Protein 5DDT (pdb70)

Radius of gyration: 23.93 Å; Cα contacts (8 Å, |Δi|>4): 955; chains: 2; bounding box: 62×62×46 Å

Sequence (464 aa):
MSYDVVIPAAGQGKRMKAGRNKLFIELKGDPVIIHTLRVFDSHRQCDKIILVINEQEREHFQQLLSDYPFQTSIELVAGGDERQHSVYKGLKAVKQEKIVLVHDGARPFIKHEQIDELIAEAEQTGAAILAVPVKDTIKRVQDLQVSETIERSSLWAVQTPQAFRLSLLMKAHAEAERKGFLGTDDASLVEQMEGGSVRVVEGSYTNIKLTTPDDLTSAEAIMESESGNKHVMSYDVVIPAAGQGKRMKAGRNKLFIELKGDPVIIHTLRVFDSHRQCDKIILVINEQEREHFQQLLSDYPFQTSIELVAGGDERQHSVYKGLKAVKQEKIVLVHDGARPFIKHEQIDELIAEAEQTGAAILAVPVKDTIKRVQDLQVSE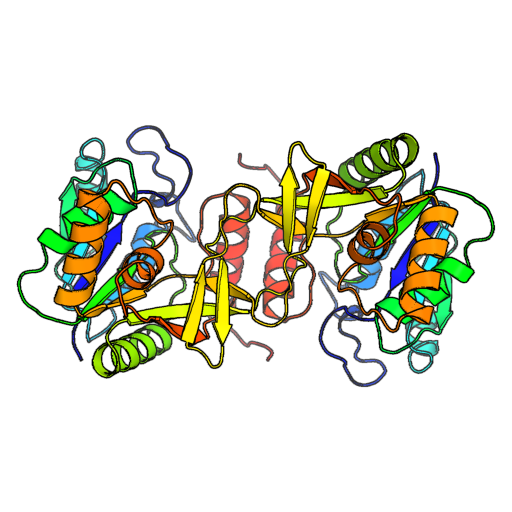TIERSSLWAVQTPQAFRLSLLMKAHAEAERKGFLGTDDASLVEQMEGGSVRVVEGSYTNIKLTTPDDLTSAEAIMESESGNKHV

Structure (mmCIF, N/CA/C/O backbone):
data_5DDT
#
_entry.id   5DDT
#
_cell.length_a   63.339
_cell.length_b   77.951
_cell.length_c   91.473
_cell.angle_alpha   90.00
_cell.angle_beta   90.00
_cell.angle_gamma   90.00
#
_symmetry.space_group_name_H-M   'P 21 21 21'
#
loop_
_entity.id
_entity.type
_entity.pdbx_description
1 polymer '2-C-methyl-D-erythritol 4-phosphate cytidylyltransferase'
2 water water
#
loop_
_atom_site.group_PDB
_atom_site.id
_atom_site.type_symbol
_atom_site.label_atom_id
_atom_site.label_alt_id
_atom_site.label_comp_id
_atom_site.label_asym_id
_atom_site.label_entity_id
_atom_site.label_seq_id
_atom_site.pdbx_PDB_ins_code
_atom_site.Cartn_x
_atom_site.Cartn_y
_atom_site.Cartn_z
_atom_site.occupancy
_atom_site.B_iso_or_equiv
_atom_site.auth_seq_id
_atom_site.auth_comp_id
_atom_site.auth_asym_id
_atom_site.auth_atom_id
_atom_site.pdbx_PDB_model_num
ATOM 1 N N . MET A 1 1 ? -15.974 73.040 34.103 1.00 58.76 1 MET A N 1
ATOM 2 C CA . MET A 1 1 ? -16.602 72.496 35.337 1.00 57.38 1 MET A CA 1
ATOM 3 C C . MET A 1 1 ? -15.698 71.357 35.857 1.00 50.25 1 MET A C 1
ATOM 4 O O . MET A 1 1 ? -14.546 71.650 36.178 1.00 42.51 1 MET A O 1
ATOM 9 N N . SER A 1 2 ? -16.163 70.090 35.877 1.00 41.39 2 SER A N 1
ATOM 10 C CA . SER A 1 2 ? -15.465 68.981 36.579 1.00 37.58 2 SER A CA 1
ATOM 11 C C . SER A 1 2 ? -14.462 68.230 35.677 1.00 32.97 2 SER A C 1
ATOM 12 O O . SER A 1 2 ? -14.552 68.267 34.449 1.00 32.71 2 SER A O 1
ATOM 15 N N . TYR A 1 3 ? -13.485 67.591 36.305 1.00 25.41 3 TYR A N 1
ATOM 16 C CA . TYR A 1 3 ? -12.419 66.987 35.559 1.00 21.80 3 TYR A CA 1
ATOM 17 C C . TYR A 1 3 ? -11.843 65.773 36.231 1.00 18.66 3 TYR A C 1
ATOM 18 O O . TYR A 1 3 ? -12.025 65.596 37.425 1.00 18.85 3 TYR A O 1
ATOM 27 N N . ASP A 1 4 ? -11.140 64.947 35.452 1.00 18.45 4 ASP A N 1
ATOM 28 C CA . ASP A 1 4 ? -10.276 63.936 35.997 1.00 17.39 4 ASP A CA 1
ATOM 29 C C . ASP A 1 4 ? -8.851 64.419 35.791 1.00 16.42 4 ASP A C 1
ATOM 30 O O . ASP A 1 4 ? -8.557 65.143 34.831 1.00 17.40 4 ASP A O 1
ATOM 35 N N . VAL A 1 5 ? -7.965 64.022 36.687 1.00 16.64 5 VAL A N 1
ATOM 36 C CA . VAL A 1 5 ? -6.542 64.350 36.528 1.00 15.51 5 VAL A CA 1
ATOM 37 C C . VAL A 1 5 ? -5.728 63.084 36.423 1.00 15.23 5 VAL A C 1
ATOM 38 O O . VAL A 1 5 ? -5.935 62.136 37.196 1.00 15.58 5 VAL A O 1
ATOM 42 N N . VAL A 1 6 ? -4.823 63.056 35.440 1.00 13.04 6 VAL A N 1
ATOM 43 C CA . VAL A 1 6 ? -3.902 61.981 35.222 1.00 13.28 6 VAL A CA 1
ATOM 44 C C . VAL A 1 6 ? -2.528 62.495 35.716 1.00 15.98 6 VAL A C 1
ATOM 45 O O . VAL A 1 6 ? -2.039 63.532 35.251 1.00 16.43 6 VAL A O 1
ATOM 49 N N . ILE A 1 7 ? -1.923 61.753 36.627 1.00 15.23 7 ILE A N 1
ATOM 50 C CA . ILE A 1 7 ? -0.651 62.150 37.227 1.00 16.45 7 ILE A CA 1
ATOM 51 C C . ILE A 1 7 ? 0.341 61.065 36.942 1.00 16.57 7 ILE A C 1
ATOM 52 O O . ILE A 1 7 ? 0.257 59.974 37.556 1.00 17.18 7 ILE A O 1
ATOM 57 N N . PRO A 1 8 ? 1.275 61.305 36.003 1.00 15.72 8 PRO A N 1
ATOM 58 C CA . PRO A 1 8 ? 2.275 60.328 35.768 1.00 18.30 8 PRO A CA 1
ATOM 59 C C . PRO A 1 8 ? 3.382 60.336 36.880 1.00 21.04 8 PRO A C 1
ATOM 60 O O . PRO A 1 8 ? 3.775 61.440 37.355 1.00 21.11 8 PRO A O 1
ATOM 64 N N . ALA A 1 9 ? 3.705 59.132 37.366 1.00 21.40 9 ALA A N 1
ATOM 65 C CA . ALA A 1 9 ? 4.861 58.957 38.238 1.00 22.76 9 ALA A CA 1
ATOM 66 C C . ALA A 1 9 ? 6.141 59.012 37.364 1.00 24.58 9 ALA A C 1
ATOM 67 O O . ALA A 1 9 ? 7.232 59.372 37.815 1.00 23.59 9 ALA A O 1
ATOM 69 N N . ALA A 1 10 ? 5.985 58.617 36.097 1.00 24.79 10 ALA A N 1
ATOM 70 C CA . ALA A 1 10 ? 7.073 58.619 35.125 1.00 25.33 10 ALA A CA 1
ATOM 71 C C . ALA A 1 10 ? 7.493 60.062 34.750 1.00 25.44 10 ALA A C 1
ATOM 72 O O . ALA A 1 10 ? 6.662 60.995 34.666 1.00 22.96 10 ALA A O 1
ATOM 74 N N . GLY A 1 11 ? 8.790 60.230 34.520 1.00 25.09 11 GLY A N 1
ATOM 75 C CA . GLY A 1 11 ? 9.357 61.490 34.117 1.00 30.00 11 GLY A CA 1
ATOM 76 C C . GLY A 1 11 ? 9.416 62.513 35.244 1.00 31.65 11 GLY A C 1
ATOM 77 O O . GLY A 1 11 ? 9.354 63.719 34.978 1.00 38.71 11 GLY A O 1
ATOM 78 N N . GLN A 1 12 ? 9.467 62.047 36.487 1.00 27.99 12 GLN A N 1
ATOM 79 C CA . GLN A 1 12 ? 9.382 62.945 37.663 1.00 33.20 12 GLN A CA 1
ATOM 80 C C . GLN A 1 12 ? 10.664 62.836 38.526 1.00 38.51 12 GLN A C 1
ATOM 81 O O . GLN A 1 12 ? 10.584 62.709 39.792 1.00 42.76 12 GLN A O 1
ATOM 87 N N . GLY A 1 13 ? 11.806 62.875 37.838 1.00 39.42 13 GLY A N 1
ATOM 88 C CA . GLY A 1 13 ? 13.133 62.662 38.456 1.00 39.61 13 GLY A CA 1
ATOM 89 C C . GLY A 1 13 ? 13.822 61.449 37.869 1.00 38.32 13 GLY A C 1
ATOM 90 O O . GLY A 1 13 ? 13.189 60.627 37.178 1.00 30.54 13 GLY A O 1
ATOM 91 N N . LYS A 1 14 ? 15.126 61.320 38.131 1.00 36.26 14 LYS A N 1
ATOM 92 C CA . LYS A 1 14 ? 15.893 60.144 37.644 1.00 34.28 14 LYS A CA 1
ATOM 93 C C . LYS A 1 14 ? 15.352 58.844 38.257 1.00 33.20 14 LYS A C 1
ATOM 94 O O . LYS A 1 14 ? 14.840 58.867 39.388 1.00 29.94 14 LYS A O 1
ATOM 100 N N . ARG A 1 15 ? 15.494 57.726 37.529 1.00 34.80 15 ARG A N 1
ATOM 101 C CA . ARG A 1 15 ? 15.061 56.392 37.981 1.00 37.55 15 ARG A CA 1
ATOM 102 C C . ARG A 1 15 ? 15.721 56.083 39.304 1.00 35.16 15 ARG A C 1
ATOM 103 O O . ARG A 1 15 ? 16.946 56.175 39.408 1.00 33.47 15 ARG A O 1
ATOM 111 N N . MET A 1 16 ? 14.918 55.718 40.298 1.00 31.48 16 MET A N 1
ATOM 112 C CA . MET A 1 16 ? 15.440 55.217 41.570 1.00 32.14 16 MET A CA 1
ATOM 113 C C . MET A 1 16 ? 15.077 53.754 41.655 1.00 32.86 16 MET A C 1
ATOM 114 O O . MET A 1 16 ? 14.140 53.296 40.982 1.00 28.52 16 MET A O 1
ATOM 119 N N . LYS A 1 17 ? 15.817 53.024 42.495 1.00 30.56 17 LYS A N 1
ATOM 120 C CA . LYS A 1 17 ? 15.464 51.639 42.822 1.00 30.45 17 LYS A CA 1
ATOM 121 C C . LYS A 1 17 ? 14.037 51.585 43.361 1.00 31.17 17 LYS A C 1
ATOM 122 O O . LYS A 1 17 ? 13.571 52.548 44.028 1.00 28.35 17 LYS A O 1
ATOM 128 N N . ALA A 1 18 ? 13.387 50.437 43.115 1.00 31.86 18 ALA A N 1
ATOM 129 C CA . ALA A 1 18 ? 11.994 50.233 43.508 1.00 30.74 18 ALA A CA 1
ATOM 130 C C . ALA A 1 18 ? 11.833 50.610 44.948 1.00 32.08 18 ALA A C 1
ATOM 131 O O . ALA A 1 18 ? 12.590 50.138 45.799 1.00 33.60 18 ALA A O 1
ATOM 133 N N . GLY A 1 19 ? 10.874 51.490 45.232 1.00 27.21 19 GLY A N 1
ATOM 134 C CA . GLY A 1 19 ? 10.534 51.852 46.593 1.00 27.54 19 GLY A CA 1
ATOM 135 C C . GLY A 1 19 ? 11.205 53.131 47.066 1.00 26.37 19 GLY A C 1
ATOM 136 O O . GLY A 1 19 ? 10.861 53.659 48.145 1.00 26.72 19 GLY A O 1
ATOM 137 N N . ARG A 1 20 ? 12.175 53.622 46.285 1.00 26.75 20 ARG A N 1
ATOM 138 C CA . ARG A 1 20 ? 12.914 54.832 46.625 1.00 26.35 20 ARG A CA 1
ATOM 139 C C . ARG A 1 20 ? 12.649 55.960 45.618 1.00 26.11 20 ARG A C 1
ATOM 140 O O . ARG A 1 20 ? 13.408 56.927 45.533 1.00 23.91 20 ARG A O 1
ATOM 148 N N . ASN A 1 21 ? 11.514 55.869 44.902 1.00 24.63 21 ASN A N 1
ATOM 149 C CA . ASN A 1 21 ? 11.071 56.908 43.959 1.00 22.97 21 ASN A CA 1
ATOM 150 C C . ASN A 1 21 ? 11.245 58.296 44.569 1.00 20.53 21 ASN A C 1
ATOM 151 O O . ASN A 1 21 ? 10.915 58.516 45.767 1.00 23.67 21 ASN A O 1
ATOM 156 N N . LYS A 1 22 ? 11.698 59.238 43.737 1.00 26.84 22 LYS A N 1
ATOM 157 C CA . LYS A 1 22 ? 11.823 60.654 44.125 1.00 26.45 22 LYS A CA 1
ATOM 158 C C . LYS A 1 22 ? 10.490 61.251 44.589 1.00 24.23 22 LYS A C 1
ATOM 159 O O . LYS A 1 22 ? 10.437 62.036 45.518 1.00 26.27 22 LYS A O 1
ATOM 165 N N . LEU A 1 23 ? 9.385 60.748 44.068 1.00 22.35 23 LEU A N 1
ATOM 166 C CA . LEU A 1 23 ? 8.079 61.114 44.615 1.00 20.43 23 LEU A CA 1
ATOM 167 C C . LEU A 1 23 ? 7.811 60.764 46.064 1.00 19.34 23 LEU A C 1
ATOM 168 O O . LEU A 1 23 ? 6.924 61.376 46.665 1.00 18.21 23 LEU A O 1
ATOM 173 N N . PHE A 1 24 ? 8.555 59.791 46.644 1.00 21.99 24 PHE A N 1
ATOM 174 C CA . PHE A 1 24 ? 8.368 59.412 48.054 1.00 25.00 24 PHE A CA 1
ATOM 175 C C . PHE A 1 24 ? 9.152 60.240 49.083 1.00 28.21 24 PHE A C 1
ATOM 176 O O . PHE A 1 24 ? 8.906 60.146 50.293 1.00 28.50 24 PHE A O 1
ATOM 184 N N . ILE A 1 25 ? 10.026 61.089 48.601 1.00 29.05 25 ILE A N 1
ATOM 185 C CA . ILE A 1 25 ? 10.806 61.930 49.510 1.00 31.36 25 ILE A CA 1
ATOM 186 C C . ILE A 1 25 ? 9.927 62.867 50.309 1.00 29.88 25 ILE A C 1
ATOM 187 O O . ILE A 1 25 ? 9.025 63.506 49.752 1.00 25.74 25 ILE A O 1
ATOM 192 N N . GLU A 1 26 ? 10.180 62.915 51.630 1.00 28.57 26 GLU A N 1
ATOM 193 C CA . GLU A 1 26 ? 9.390 63.723 52.510 1.00 32.09 26 GLU A CA 1
ATOM 194 C C . GLU A 1 26 ? 9.780 65.178 52.316 1.00 30.63 26 GLU A C 1
ATOM 195 O O . GLU A 1 26 ? 10.945 65.547 52.252 1.00 30.99 26 GLU A O 1
ATOM 201 N N . LEU A 1 27 ? 8.769 65.994 52.226 1.00 28.22 27 LEU A N 1
ATOM 202 C CA . LEU A 1 27 ? 8.930 67.396 52.210 1.00 27.52 27 LEU A CA 1
ATOM 203 C C . LEU A 1 27 ? 8.062 67.828 53.398 1.00 26.40 27 LEU A C 1
ATOM 204 O O . LEU A 1 27 ? 6.842 67.608 53.433 1.00 25.76 27 LEU A O 1
ATOM 209 N N . LYS A 1 28 ? 8.693 68.411 54.423 1.00 25.97 28 LYS A N 1
ATOM 210 C CA . LYS A 1 28 ? 8.015 68.770 55.658 1.00 28.13 28 LYS A CA 1
ATOM 211 C C . LYS A 1 28 ? 7.224 67.586 56.219 1.00 26.37 28 LYS A C 1
ATOM 212 O O . LYS A 1 28 ? 6.088 67.710 56.630 1.00 28.98 28 LYS A O 1
ATOM 218 N N . GLY A 1 29 ? 7.844 66.434 56.173 1.00 26.19 29 GLY A N 1
ATOM 219 C CA . GLY A 1 29 ? 7.293 65.227 56.781 1.00 30.28 29 GLY A CA 1
ATOM 220 C C . GLY A 1 29 ? 6.359 64.353 55.947 1.00 31.14 29 GLY A C 1
ATOM 221 O O . GLY A 1 29 ? 6.032 63.241 56.389 1.00 33.41 29 GLY A O 1
ATOM 222 N N . ASP A 1 30 ? 5.917 64.835 54.770 1.00 28.31 30 ASP A N 1
ATOM 223 C CA . ASP A 1 30 ? 4.991 64.065 53.885 1.00 25.80 30 ASP A CA 1
ATOM 224 C C . ASP A 1 30 ? 5.656 63.911 52.495 1.00 25.75 30 ASP A C 1
ATOM 225 O O . ASP A 1 30 ? 6.314 64.833 52.008 1.00 25.91 30 ASP A O 1
ATOM 230 N N . PRO A 1 31 ? 5.575 62.720 51.876 1.00 23.04 31 PRO A N 1
ATOM 231 C CA . PRO A 1 31 ? 6.067 62.536 50.537 1.00 22.21 31 PRO A CA 1
ATOM 232 C C . PRO A 1 31 ? 5.582 63.619 49.579 1.00 18.60 31 PRO A C 1
ATOM 233 O O . PRO A 1 31 ? 4.434 64.099 49.689 1.00 17.58 31 PRO A O 1
ATOM 237 N N . VAL A 1 32 ? 6.459 63.973 48.665 1.00 17.53 32 VAL A N 1
ATOM 238 C CA . VAL A 1 32 ? 6.140 64.972 47.614 1.00 18.12 32 VAL A CA 1
ATOM 239 C C . VAL A 1 32 ? 4.784 64.643 46.945 1.00 16.27 32 VAL A C 1
ATOM 240 O O . VAL A 1 32 ? 3.971 65.490 46.775 1.00 16.10 32 VAL A O 1
ATOM 244 N N . ILE A 1 33 ? 4.559 63.382 46.579 1.00 17.11 33 ILE A N 1
ATOM 245 C CA . ILE A 1 33 ? 3.359 63.016 45.858 1.00 15.55 33 ILE A CA 1
ATOM 246 C C . ILE A 1 33 ? 2.133 63.227 46.695 1.00 17.48 33 ILE A C 1
ATOM 247 O O . ILE A 1 33 ? 1.092 63.535 46.145 1.00 16.08 33 ILE A O 1
ATOM 252 N N . ILE A 1 34 ? 2.233 63.062 48.032 1.00 16.23 34 ILE A N 1
ATOM 253 C CA . ILE A 1 34 ? 1.094 63.346 48.904 1.00 16.39 34 ILE A CA 1
ATOM 254 C C . ILE A 1 34 ? 0.699 64.830 48.858 1.00 16.17 34 ILE A C 1
ATOM 255 O O . ILE A 1 34 ? -0.466 65.170 48.801 1.00 15.98 34 ILE A O 1
ATOM 260 N N . HIS A 1 35 ? 1.681 65.713 48.833 1.00 16.37 35 HIS A N 1
ATOM 261 C CA . HIS A 1 35 ? 1.423 67.139 48.698 1.00 16.68 35 HIS A CA 1
ATOM 262 C C . HIS A 1 35 ? 0.683 67.429 47.413 1.00 15.27 35 HIS A C 1
ATOM 263 O O . HIS A 1 35 ? -0.307 68.164 47.415 1.00 17.13 35 HIS A O 1
ATOM 270 N N . THR A 1 36 ? 1.130 66.803 46.321 1.00 14.74 36 THR A N 1
ATOM 271 C CA . THR A 1 36 ? 0.513 67.030 45.050 1.00 14.63 36 THR A CA 1
ATOM 272 C C . THR A 1 36 ? -0.943 66.529 45.053 1.00 15.39 36 THR A C 1
ATOM 273 O O . THR A 1 36 ? -1.841 67.236 44.603 1.00 15.74 36 THR A O 1
ATOM 277 N N . LEU A 1 37 ? -1.140 65.294 45.536 1.00 15.60 37 LEU A N 1
ATOM 278 C CA . LEU A 1 37 ? -2.481 64.717 45.611 1.00 15.95 37 LEU A CA 1
ATOM 279 C C . LEU A 1 37 ? -3.461 65.571 46.400 1.00 15.79 37 LEU A C 1
ATOM 280 O O . LEU A 1 37 ? -4.623 65.715 46.010 1.00 19.01 37 LEU A O 1
ATOM 285 N N . ARG A 1 38 ? -2.995 66.135 47.525 1.00 17.49 38 ARG A N 1
ATOM 286 C CA . ARG A 1 38 ? -3.839 66.998 48.356 1.00 20.36 38 ARG A CA 1
ATOM 287 C C . ARG A 1 38 ? -4.456 68.153 47.636 1.00 18.93 38 ARG A C 1
ATOM 288 O O . ARG A 1 38 ? -5.577 68.533 47.921 1.00 20.12 38 ARG A O 1
ATOM 296 N N . VAL A 1 39 ? -3.705 68.737 46.701 1.00 19.11 39 VAL A N 1
ATOM 297 C CA . VAL A 1 39 ? -4.245 69.824 45.903 1.00 17.74 39 VAL A CA 1
ATOM 298 C C . VAL A 1 39 ? -5.495 69.374 45.167 1.00 17.90 39 VAL A C 1
ATOM 299 O O . VAL A 1 39 ? -6.486 70.072 45.167 1.00 17.60 39 VAL A O 1
ATOM 303 N N . PHE A 1 40 ? -5.450 68.213 44.506 1.00 16.87 40 PHE A N 1
ATOM 304 C CA . PHE A 1 40 ? -6.590 67.773 43.713 1.00 17.08 40 PHE A CA 1
ATOM 305 C C . PHE A 1 40 ? -7.686 67.225 44.577 1.00 17.37 40 PHE A C 1
ATOM 306 O O . PHE A 1 40 ? -8.851 67.423 44.279 1.00 17.48 40 PHE A O 1
ATOM 314 N N . ASP A 1 41 ? -7.292 66.550 45.650 1.00 19.25 41 ASP A N 1
ATOM 315 C CA . ASP A 1 41 ? -8.229 65.976 46.587 1.00 20.39 41 ASP A CA 1
ATOM 316 C C . ASP A 1 41 ? -9.106 67.104 47.176 1.00 20.85 41 ASP A C 1
ATOM 317 O O . ASP A 1 41 ? -10.310 66.983 47.248 1.00 22.33 41 ASP A O 1
ATOM 322 N N . SER A 1 42 ? -8.478 68.213 47.510 1.00 21.20 42 SER A N 1
ATOM 323 C CA . SER A 1 42 ? -9.189 69.336 48.112 1.00 22.76 42 SER A CA 1
ATOM 324 C C . SER A 1 42 ? -9.921 70.252 47.120 1.00 22.80 42 SER A C 1
ATOM 325 O O . SER A 1 42 ? -10.713 71.097 47.519 1.00 23.28 42 SER A O 1
ATOM 328 N N . HIS A 1 43 ? -9.688 70.070 45.827 1.00 23.06 43 HIS A N 1
ATOM 329 C CA . HIS A 1 43 ? -10.328 70.890 44.809 1.00 24.32 43 HIS A CA 1
ATOM 330 C C . HIS A 1 43 ? -11.688 70.320 44.485 1.00 24.43 43 HIS A C 1
ATOM 331 O O . HIS A 1 43 ? -11.847 69.140 44.090 1.00 22.48 43 HIS A O 1
ATOM 338 N N . ARG A 1 44 ? -12.690 71.149 44.647 1.00 24.30 44 ARG A N 1
ATOM 339 C CA . ARG A 1 44 ? -14.082 70.716 44.491 1.00 28.51 44 ARG A CA 1
ATOM 340 C C . ARG A 1 44 ? -14.426 70.033 43.167 1.00 27.15 44 ARG A C 1
ATOM 341 O O . ARG A 1 44 ? -15.147 69.048 43.162 1.00 26.66 44 ARG A O 1
ATOM 349 N N . GLN A 1 45 ? -13.877 70.534 42.070 1.00 26.14 45 GLN A N 1
ATOM 350 C CA . GLN A 1 45 ? -14.175 70.066 40.727 1.00 27.88 45 GLN A CA 1
ATOM 351 C C . GLN A 1 45 ? -13.442 68.818 40.280 1.00 24.11 45 GLN A C 1
ATOM 352 O O . GLN A 1 45 ? -13.789 68.285 39.220 1.00 22.58 45 GLN A O 1
ATOM 358 N N . CYS A 1 46 ? -12.448 68.363 41.046 1.00 22.07 46 CYS A N 1
ATOM 359 C CA . CYS A 1 46 ? -11.727 67.134 40.668 1.00 20.76 46 CYS A CA 1
ATOM 360 C C . CYS A 1 46 ? -12.528 65.879 41.018 1.00 21.18 46 CYS A C 1
ATOM 361 O O . CYS A 1 46 ? -12.684 65.572 42.206 1.00 21.46 46 CYS A O 1
ATOM 364 N N . ASP A 1 47 ? -12.985 65.141 39.998 1.00 21.03 47 ASP A N 1
ATOM 365 C CA . ASP A 1 47 ? -13.768 63.941 40.208 1.00 22.32 47 ASP A CA 1
ATOM 366 C C . ASP A 1 47 ? -12.946 62.719 40.585 1.00 22.93 47 ASP A C 1
ATOM 367 O O . ASP A 1 47 ? -13.444 61.840 41.261 1.00 22.55 47 ASP A O 1
ATOM 372 N N . LYS A 1 48 ? -11.739 62.595 40.021 1.00 21.18 48 LYS A N 1
ATOM 373 C CA . LYS A 1 48 ? -10.978 61.370 40.100 1.00 20.72 48 LYS A CA 1
ATOM 374 C C . LYS A 1 48 ? -9.519 61.712 39.817 1.00 18.26 48 LYS A C 1
ATOM 375 O O . LYS A 1 48 ? -9.242 62.569 38.969 1.00 18.09 48 LYS A O 1
ATOM 381 N N . ILE A 1 49 ? -8.658 61.012 40.508 1.00 18.53 49 ILE A N 1
ATOM 382 C CA . ILE A 1 49 ? -7.235 61.054 40.279 1.00 16.84 49 ILE A CA 1
ATOM 383 C C . ILE A 1 49 ? -6.811 59.718 39.757 1.00 17.41 49 ILE A C 1
ATOM 384 O O . ILE A 1 49 ? -7.058 58.702 40.376 1.00 17.75 49 ILE A O 1
ATOM 389 N N . ILE A 1 50 ? -6.132 59.739 38.617 1.00 15.43 50 ILE A N 1
ATOM 390 C CA . ILE A 1 50 ? -5.611 58.563 37.949 1.00 15.46 50 ILE A CA 1
ATOM 391 C C . ILE A 1 50 ? -4.071 58.692 38.089 1.00 15.17 50 ILE A C 1
ATOM 392 O O . ILE A 1 50 ? -3.449 59.527 37.432 1.00 16.16 50 ILE A O 1
ATOM 397 N N . LEU A 1 51 ? -3.515 57.894 38.971 1.00 17.37 51 LEU A N 1
ATOM 398 C CA . LEU A 1 51 ? -2.101 57.902 39.282 1.00 17.48 51 LEU A CA 1
ATOM 399 C C . LEU A 1 51 ? -1.398 56.779 38.523 1.00 17.52 51 LEU A C 1
ATOM 400 O O . LEU A 1 51 ? -1.662 55.572 38.740 1.00 18.22 51 LEU A O 1
ATOM 405 N N . VAL A 1 52 ? -0.501 57.120 37.593 1.00 16.11 52 VAL A N 1
ATOM 406 C CA . VAL A 1 52 ? 0.094 56.124 36.712 1.00 15.74 52 VAL A CA 1
ATOM 407 C C . VAL A 1 52 ? 1.469 55.743 37.263 1.00 18.41 52 VAL A C 1
ATOM 408 O O . VAL A 1 52 ? 2.343 56.576 37.347 1.00 19.29 52 VAL A O 1
ATOM 412 N N . ILE A 1 53 ? 1.612 54.485 37.649 1.00 20.06 53 ILE A N 1
ATOM 413 C CA . ILE A 1 53 ? 2.831 54.025 38.370 1.00 23.24 53 ILE A CA 1
ATOM 414 C C . ILE A 1 53 ? 3.550 52.889 37.678 1.00 25.99 53 ILE A C 1
ATOM 415 O O . ILE A 1 53 ? 3.013 52.232 36.812 1.00 27.91 53 ILE A O 1
ATOM 420 N N . ASN A 1 54 ? 4.821 52.677 38.025 1.00 29.18 54 ASN A N 1
ATOM 421 C CA . ASN A 1 54 ? 5.489 51.468 37.638 1.00 32.31 54 ASN A CA 1
ATOM 422 C C . ASN A 1 54 ? 4.926 50.274 38.438 1.00 29.24 54 ASN A C 1
ATOM 423 O O . ASN A 1 54 ? 4.700 50.352 39.657 1.00 27.58 54 ASN A O 1
ATOM 428 N N . GLU A 1 55 ? 4.723 49.153 37.777 1.00 32.15 55 GLU A N 1
ATOM 429 C CA . GLU A 1 55 ? 4.164 47.968 38.476 1.00 37.34 55 GLU A CA 1
ATOM 430 C C . GLU A 1 55 ? 5.072 47.489 39.616 1.00 32.51 55 GLU A C 1
ATOM 431 O O . GLU A 1 55 ? 4.572 47.019 40.608 1.00 35.90 55 GLU A O 1
ATOM 437 N N . GLN A 1 56 ? 6.387 47.653 39.490 1.00 33.80 56 GLN A N 1
ATOM 438 C CA . GLN A 1 56 ? 7.322 47.291 40.584 1.00 36.63 56 GLN A CA 1
ATOM 439 C C . GLN A 1 56 ? 7.121 48.115 41.852 1.00 34.65 56 GLN A C 1
ATOM 440 O O . GLN A 1 56 ? 7.616 47.725 42.913 1.00 31.90 56 GLN A O 1
ATOM 446 N N . GLU A 1 57 ? 6.427 49.257 41.744 1.00 27.02 57 GLU A N 1
ATOM 447 C CA . GLU A 1 57 ? 6.079 50.045 42.901 1.00 25.41 57 GLU A CA 1
ATOM 448 C C . GLU A 1 57 ? 4.614 50.021 43.283 1.00 26.37 57 GLU A C 1
ATOM 449 O O . GLU A 1 57 ? 4.190 50.801 44.131 1.00 23.18 57 GLU A O 1
ATOM 455 N N . ARG A 1 58 ? 3.830 49.099 42.719 1.00 27.19 58 ARG A N 1
ATOM 456 C CA . ARG A 1 58 ? 2.433 49.020 43.119 1.00 29.20 58 ARG A CA 1
ATOM 457 C C . ARG A 1 58 ? 2.216 48.931 44.628 1.00 27.95 58 ARG A C 1
ATOM 458 O O . ARG A 1 58 ? 1.410 49.664 45.180 1.00 28.43 58 ARG A O 1
ATOM 466 N N . GLU A 1 59 ? 2.972 48.066 45.297 1.00 31.89 59 GLU A N 1
ATOM 467 C CA . GLU A 1 59 ? 2.808 47.824 46.702 1.00 34.25 59 GLU A CA 1
ATOM 468 C C . GLU A 1 59 ? 3.131 49.088 47.517 1.00 28.96 59 GLU A C 1
ATOM 469 O O . GLU A 1 59 ? 2.449 49.426 48.451 1.00 28.97 59 GLU A O 1
ATOM 475 N N . HIS A 1 60 ? 4.179 49.783 47.130 1.00 28.06 60 HIS A N 1
ATOM 476 C CA . HIS A 1 60 ? 4.566 51.021 47.831 1.00 28.48 60 HIS A CA 1
ATOM 477 C C . HIS A 1 60 ? 3.477 52.109 47.688 1.00 23.97 60 HIS A C 1
ATOM 478 O O . HIS A 1 60 ? 3.128 52.764 48.658 1.00 21.23 60 HIS A O 1
ATOM 485 N N . PHE A 1 61 ? 2.935 52.292 46.483 1.00 23.43 61 PHE A N 1
ATOM 486 C CA . PHE A 1 61 ? 1.884 53.281 46.282 1.00 22.94 61 PHE A CA 1
ATOM 487 C C . PHE A 1 61 ? 0.620 52.851 46.981 1.00 23.51 61 PHE A C 1
ATOM 488 O O . PHE A 1 61 ? -0.037 53.661 47.587 1.00 23.98 61 PHE A O 1
ATOM 496 N N . GLN A 1 62 ? 0.275 51.571 46.917 1.00 27.85 62 GLN A N 1
ATOM 497 C CA . GLN A 1 62 ? -0.838 51.077 47.730 1.00 29.26 62 GLN A CA 1
ATOM 498 C C . GLN A 1 62 ? -0.671 51.370 49.192 1.00 26.99 62 GLN A C 1
ATOM 499 O O . GLN A 1 62 ? -1.611 51.838 49.838 1.00 26.01 62 GLN A O 1
ATOM 505 N N . GLN A 1 63 ? 0.522 51.147 49.716 1.00 28.47 63 GLN A N 1
ATOM 506 C CA . GLN A 1 63 ? 0.747 51.354 51.154 1.00 30.61 63 GLN A CA 1
ATOM 507 C C . GLN A 1 63 ? 0.687 52.820 51.466 1.00 27.73 63 GLN A C 1
ATOM 508 O O . GLN A 1 63 ? 0.067 53.225 52.443 1.00 26.55 63 GLN A O 1
ATOM 514 N N . LEU A 1 64 ? 1.308 53.616 50.590 1.00 27.52 64 LEU A N 1
ATOM 515 C CA . LEU A 1 64 ? 1.237 55.059 50.733 1.00 28.57 64 LEU A CA 1
ATOM 516 C C . LEU A 1 64 ? -0.199 55.537 50.776 1.00 26.12 64 LEU A C 1
ATOM 517 O O . LEU A 1 64 ? -0.570 56.320 51.639 1.00 25.36 64 LEU A O 1
ATOM 522 N N . LEU A 1 65 ? -1.037 55.033 49.873 1.00 27.28 65 LEU A N 1
ATOM 523 C CA . LEU A 1 65 ? -2.406 55.484 49.838 1.00 29.45 65 LEU A CA 1
ATOM 524 C C . LEU A 1 65 ? -3.280 54.955 50.994 1.00 30.01 65 LEU A C 1
ATOM 525 O O . LEU A 1 65 ? -4.229 55.631 51.382 1.00 32.91 65 LEU A O 1
ATOM 530 N N . SER A 1 66 ? -2.942 53.811 51.573 1.00 29.33 66 SER A N 1
ATOM 531 C CA . SER A 1 66 ? -3.576 53.377 52.822 1.00 30.37 66 SER A CA 1
ATOM 532 C C . SER A 1 66 ? -3.204 54.268 54.004 1.00 30.68 66 SER A C 1
ATOM 533 O O . SER A 1 66 ? -4.047 54.546 54.825 1.00 29.26 66 SER A O 1
ATOM 536 N N . ASP A 1 67 ? -1.976 54.783 54.027 1.00 30.80 67 ASP A N 1
ATOM 537 C CA . ASP A 1 67 ? -1.504 55.692 55.093 1.00 31.07 67 ASP A CA 1
ATOM 538 C C . ASP A 1 67 ? -2.097 57.105 55.072 1.00 33.66 67 ASP A C 1
ATOM 539 O O . ASP A 1 67 ? -2.164 57.725 56.119 1.00 28.47 67 ASP A O 1
ATOM 544 N N . TYR A 1 68 ? -2.554 57.603 53.911 1.00 34.36 68 TYR A N 1
ATOM 545 C CA . TYR A 1 68 ? -3.189 58.904 53.812 1.00 35.09 68 TYR A CA 1
ATOM 546 C C . TYR A 1 68 ? -4.652 58.788 53.342 1.00 42.06 68 TYR A C 1
ATOM 547 O O . TYR A 1 68 ? -4.903 58.238 52.287 1.00 50.59 68 TYR A O 1
ATOM 556 N N . PRO A 1 69 ? -5.598 59.359 54.102 1.00 44.28 69 PRO A N 1
ATOM 557 C CA . PRO A 1 69 ? -6.997 59.316 53.708 1.00 45.78 69 PRO A CA 1
ATOM 558 C C . PRO A 1 69 ? -7.305 60.324 52.613 1.00 37.65 69 PRO A C 1
ATOM 559 O O . PRO A 1 69 ? -6.849 61.454 52.709 1.00 37.89 69 PRO A O 1
ATOM 563 N N . PHE A 1 70 ? -8.051 59.955 51.566 1.00 31.99 70 PHE A N 1
ATOM 564 C CA . PHE A 1 70 ? -8.494 60.966 50.587 1.00 29.01 70 PHE A CA 1
ATOM 565 C C . PHE A 1 70 ? -10.011 60.919 50.409 1.00 28.05 70 PHE A C 1
ATOM 566 O O . PHE A 1 70 ? -10.614 59.908 50.649 1.00 30.30 70 PHE A O 1
ATOM 574 N N . GLN A 1 71 ? -10.581 62.020 49.974 1.00 25.17 71 GLN A N 1
ATOM 575 C CA . GLN A 1 71 ? -12.031 62.185 49.808 1.00 27.19 71 GLN A CA 1
ATOM 576 C C . GLN A 1 71 ? -12.388 62.229 48.295 1.00 24.96 71 GLN A C 1
ATOM 577 O O . GLN A 1 71 ? -13.494 62.726 47.899 1.00 23.43 71 GLN A O 1
ATOM 583 N N . THR A 1 72 ? -11.445 61.713 47.489 1.00 20.64 72 THR A N 1
ATOM 584 C CA . THR A 1 72 ? -11.502 61.691 46.062 1.00 19.65 72 THR A CA 1
ATOM 585 C C . THR A 1 72 ? -11.059 60.334 45.602 1.00 18.43 72 THR A C 1
ATOM 586 O O . THR A 1 72 ? -10.110 59.800 46.124 1.00 18.60 72 THR A O 1
ATOM 590 N N . SER A 1 73 ? -11.761 59.787 44.634 1.00 18.30 73 SER A N 1
ATOM 591 C CA . SER A 1 73 ? -11.418 58.501 44.053 1.00 20.21 73 SER A CA 1
ATOM 592 C C . SER A 1 73 ? -9.991 58.575 43.452 1.00 19.58 73 SER A C 1
ATOM 593 O O . SER A 1 73 ? -9.677 59.532 42.725 1.00 17.63 73 SER A O 1
ATOM 596 N N . ILE A 1 74 ? -9.172 57.586 43.784 1.00 18.17 74 ILE A N 1
ATOM 597 C CA . ILE A 1 74 ? -7.840 57.457 43.181 1.00 19.08 74 ILE A CA 1
ATOM 598 C C . ILE A 1 74 ? -7.711 56.090 42.546 1.00 20.95 74 ILE A C 1
ATOM 599 O O . ILE A 1 74 ? -7.976 55.093 43.216 1.00 21.44 74 ILE A O 1
ATOM 604 N N . GLU A 1 75 ? -7.313 56.042 41.279 1.00 18.12 75 GLU A N 1
ATOM 605 C CA . GLU A 1 75 ? -7.122 54.774 40.517 1.00 20.67 75 GLU A CA 1
ATOM 606 C C . GLU A 1 75 ? -5.627 54.609 40.190 1.00 20.99 75 GLU A C 1
ATOM 607 O O . GLU A 1 75 ? -5.023 55.504 39.631 1.00 21.78 75 GLU A O 1
ATOM 613 N N . LEU A 1 76 ? -5.024 53.517 40.613 1.00 19.23 76 LEU A N 1
ATOM 614 C CA . LEU A 1 76 ? -3.642 53.193 40.257 1.00 18.87 76 LEU A CA 1
ATOM 615 C C . LEU A 1 76 ? -3.623 52.422 38.940 1.00 20.64 76 LEU A C 1
ATOM 616 O O . LEU A 1 76 ? -4.215 51.371 38.831 1.00 21.74 76 LEU A O 1
ATOM 621 N N . VAL A 1 77 ? -2.915 52.940 37.964 1.00 18.36 77 VAL A N 1
ATOM 622 C CA . VAL A 1 77 ? -2.784 52.363 36.648 1.00 19.51 77 VAL A CA 1
ATOM 623 C C . VAL A 1 77 ? -1.300 52.084 36.416 1.00 22.03 77 VAL A C 1
ATOM 624 O O . VAL A 1 77 ? -0.465 52.978 36.634 1.00 18.78 77 VAL A O 1
ATOM 628 N N . ALA A 1 78 ? -0.965 50.842 36.054 1.00 21.04 78 ALA A N 1
ATOM 629 C CA . ALA A 1 78 ? 0.431 50.508 35.764 1.00 26.68 78 ALA A CA 1
ATOM 630 C C . ALA A 1 78 ? 0.770 51.142 34.410 1.00 29.64 78 ALA A C 1
ATOM 631 O O . ALA A 1 78 ? 0.051 50.967 33.465 1.00 31.54 78 ALA A O 1
ATOM 633 N N . GLY A 1 79 ? 1.823 51.933 34.339 1.00 26.33 79 GLY A N 1
ATOM 634 C CA . GLY A 1 79 ? 2.232 52.537 33.072 1.00 32.29 79 GLY A CA 1
ATOM 635 C C . GLY A 1 79 ? 3.636 52.096 32.766 1.00 35.22 79 GLY A C 1
ATOM 636 O O . GLY A 1 79 ? 4.236 51.354 33.562 1.00 33.92 79 GLY A O 1
ATOM 637 N N . GLY A 1 80 ? 4.170 52.615 31.670 1.00 36.39 80 GLY A N 1
ATOM 638 C CA . GLY A 1 80 ? 5.551 52.314 31.263 1.00 37.83 80 GLY A CA 1
ATOM 639 C C . GLY A 1 80 ? 6.540 53.241 31.911 1.00 40.22 80 GLY A C 1
ATOM 640 O O . GLY A 1 80 ? 6.223 54.027 32.814 1.00 46.60 80 GLY A O 1
ATOM 641 N N . ASP A 1 81 ? 7.762 53.169 31.437 1.00 42.31 81 ASP A N 1
ATOM 642 C CA . ASP A 1 81 ? 8.823 54.002 31.978 1.00 44.78 81 ASP A CA 1
ATOM 643 C C . ASP A 1 81 ? 8.791 55.394 31.353 1.00 39.75 81 ASP A C 1
ATOM 644 O O . ASP A 1 81 ? 9.254 56.355 31.979 1.00 39.71 81 ASP A O 1
ATOM 649 N N . GLU A 1 82 ? 8.250 55.508 30.135 1.00 34.04 82 GLU A N 1
ATOM 650 C CA . GLU A 1 82 ? 8.194 56.796 29.455 1.00 32.51 82 GLU A CA 1
ATOM 651 C C . GLU A 1 82 ? 6.975 57.566 29.856 1.00 27.90 82 GLU A C 1
ATOM 652 O O . GLU A 1 82 ? 5.884 57.020 29.900 1.00 24.58 82 GLU A O 1
ATOM 658 N N . ARG A 1 83 ? 7.175 58.850 30.152 1.00 21.92 83 ARG A N 1
ATOM 659 C CA . ARG A 1 83 ? 6.106 59.702 30.528 1.00 21.97 83 ARG A CA 1
ATOM 660 C C . ARG A 1 83 ? 4.974 59.651 29.503 1.00 19.34 83 ARG A C 1
ATOM 661 O O . ARG A 1 83 ? 3.842 59.518 29.891 1.00 19.23 83 ARG A O 1
ATOM 669 N N . GLN A 1 84 ? 5.286 59.815 28.218 1.00 16.32 84 GLN A N 1
ATOM 670 C CA . GLN A 1 84 ? 4.227 60.011 27.201 1.00 15.81 84 GLN A CA 1
ATOM 671 C C . GLN A 1 84 ? 3.293 58.774 27.128 1.00 15.27 84 GLN A C 1
ATOM 672 O O . GLN A 1 84 ? 2.078 58.881 27.196 1.00 13.81 84 GLN A O 1
ATOM 678 N N . HIS A 1 85 ? 3.903 57.621 27.014 1.00 16.14 85 HIS A N 1
ATOM 679 C CA . HIS A 1 85 ? 3.127 56.367 26.937 1.00 17.26 85 HIS A CA 1
ATOM 680 C C . HIS A 1 85 ? 2.343 56.122 28.273 1.00 15.55 85 HIS A C 1
ATOM 681 O O . HIS A 1 85 ? 1.181 55.723 28.275 1.00 16.39 85 HIS A O 1
ATOM 688 N N . SER A 1 86 ? 2.986 56.423 29.413 1.00 16.20 86 SER A N 1
ATOM 689 C CA . SER A 1 86 ? 2.306 56.348 30.722 1.00 15.85 86 SER A CA 1
ATOM 690 C C . SER A 1 86 ? 1.073 57.219 30.788 1.00 14.06 86 SER A C 1
ATOM 691 O O . SER A 1 86 ? 0.038 56.811 31.282 1.00 13.63 86 SER A O 1
ATOM 694 N N . VAL A 1 87 ? 1.220 58.493 30.369 1.00 13.06 87 VAL A N 1
ATOM 695 C CA . VAL A 1 87 ? 0.083 59.393 30.346 1.00 13.40 87 VAL A CA 1
ATOM 696 C C . VAL A 1 87 ? -1.030 58.847 29.444 1.00 13.43 87 VAL A C 1
ATOM 697 O O . VAL A 1 87 ? -2.213 58.854 29.833 1.00 12.84 87 VAL A O 1
ATOM 701 N N . TYR A 1 88 ? -0.672 58.327 28.273 1.00 12.49 88 TYR A N 1
ATOM 702 C CA . TYR A 1 88 ? -1.698 57.767 27.389 1.00 14.61 88 TYR A CA 1
ATOM 703 C C . TYR A 1 88 ? -2.474 56.593 28.076 1.00 14.83 88 TYR A C 1
ATOM 704 O O . TYR A 1 88 ? -3.710 56.552 28.015 1.00 14.56 88 TYR A O 1
ATOM 713 N N . LYS A 1 89 ? -1.753 55.738 28.802 1.00 15.92 89 LYS A N 1
ATOM 714 C CA . LYS A 1 89 ? -2.361 54.630 29.540 1.00 17.54 89 LYS A CA 1
ATOM 715 C C . LYS A 1 89 ? -3.349 55.155 30.599 1.00 16.68 89 LYS A C 1
ATOM 716 O O . LYS A 1 89 ? -4.468 54.641 30.763 1.00 15.52 89 LYS A O 1
ATOM 722 N N . GLY A 1 90 ? -2.983 56.222 31.290 1.00 14.58 90 GLY A N 1
ATOM 723 C CA . GLY A 1 90 ? -3.915 56.868 32.194 1.00 15.34 90 GLY A CA 1
ATOM 724 C C . GLY A 1 90 ? -5.127 57.501 31.549 1.00 15.16 90 GLY A C 1
ATOM 725 O O . GLY A 1 90 ? -6.262 57.385 32.066 1.00 16.13 90 GLY A O 1
ATOM 726 N N . LEU A 1 91 ? -4.907 58.142 30.417 1.00 14.09 91 LEU A N 1
ATOM 727 C CA . LEU A 1 91 ? -6.025 58.729 29.684 1.00 14.60 91 LEU A CA 1
ATOM 728 C C . LEU A 1 91 ? -7.024 57.664 29.271 1.00 15.50 91 LEU A C 1
ATOM 729 O O . LEU A 1 91 ? -8.240 57.918 29.300 1.00 16.42 91 LEU A O 1
ATOM 734 N N . LYS A 1 92 ? -6.525 56.475 28.939 1.00 16.07 92 LYS A N 1
ATOM 735 C CA . LYS A 1 92 ? -7.428 55.344 28.536 1.00 18.99 92 LYS A CA 1
ATOM 736 C C . LYS A 1 92 ? -8.353 54.882 29.661 1.00 20.41 92 LYS A C 1
ATOM 737 O O . LYS A 1 92 ? -9.424 54.258 29.392 1.00 20.04 92 LYS A O 1
ATOM 743 N N . ALA A 1 93 ? -7.994 55.231 30.896 1.00 18.44 93 ALA A N 1
ATOM 744 C CA . ALA A 1 93 ? -8.820 55.014 32.085 1.00 18.27 93 ALA A CA 1
ATOM 745 C C . ALA A 1 93 ? -9.967 56.018 32.313 1.00 19.05 93 ALA A C 1
ATOM 746 O O . ALA A 1 93 ? -10.796 55.799 33.175 1.00 20.90 93 ALA A O 1
ATOM 748 N N . VAL A 1 94 ? -10.024 57.126 31.581 1.00 17.56 94 VAL A N 1
ATOM 749 C CA . VAL A 1 94 ? -11.026 58.138 31.796 1.00 17.93 94 VAL A CA 1
ATOM 750 C C . VAL A 1 94 ? -12.307 57.636 31.114 1.00 21.12 94 VAL A C 1
ATOM 751 O O . VAL A 1 94 ? -12.293 57.221 29.958 1.00 22.09 94 VAL A O 1
ATOM 755 N N . LYS A 1 95 ? -13.384 57.682 31.865 1.00 23.82 95 LYS A N 1
ATOM 756 C CA . LYS A 1 95 ? -14.566 56.875 31.543 1.00 28.41 95 LYS A CA 1
ATOM 757 C C . LYS A 1 95 ? -15.505 57.538 30.552 1.00 29.63 95 LYS A C 1
ATOM 758 O O . LYS A 1 95 ? -16.262 56.832 29.848 1.00 26.01 95 LYS A O 1
ATOM 764 N N . GLN A 1 96 ? -15.478 58.867 30.496 1.00 25.34 96 GLN A N 1
ATOM 765 C CA . GLN A 1 96 ? -16.309 59.623 29.547 1.00 27.49 96 GLN A CA 1
ATOM 766 C C . GLN A 1 96 ? -15.680 60.931 29.140 1.00 25.67 96 GLN A C 1
ATOM 767 O O . GLN A 1 96 ? -14.765 61.431 29.810 1.00 22.10 96 GLN A O 1
ATOM 773 N N . GLU A 1 97 ? -16.248 61.506 28.082 1.00 25.20 97 GLU A N 1
ATOM 774 C CA . GLU A 1 97 ? -15.775 62.747 27.517 1.00 21.42 97 GLU A CA 1
ATOM 775 C C . GLU A 1 97 ? -15.949 63.807 28.561 1.00 24.64 97 GLU A C 1
ATOM 776 O O . GLU A 1 97 ? -17.032 63.973 29.146 1.00 23.68 97 GLU A O 1
ATOM 782 N N . LYS A 1 98 ? -14.865 64.533 28.822 1.00 22.21 98 LYS A N 1
ATOM 783 C CA . LYS A 1 98 ? -14.834 65.574 29.824 1.00 20.74 98 LYS A CA 1
ATOM 784 C C . LYS A 1 98 ? -13.497 66.281 29.708 1.00 20.50 98 LYS A C 1
ATOM 785 O O . LYS A 1 98 ? -12.648 65.887 28.911 1.00 19.22 98 LYS A O 1
ATOM 791 N N . ILE A 1 99 ? -13.320 67.319 30.515 1.00 20.18 99 ILE A N 1
ATOM 792 C CA . ILE A 1 99 ? -12.010 67.973 30.634 1.00 19.98 99 ILE A CA 1
ATOM 793 C C . ILE A 1 99 ? -11.116 67.049 31.448 1.00 18.39 99 ILE A C 1
ATOM 794 O O . ILE A 1 99 ? -11.512 66.540 32.494 1.00 17.70 99 ILE A O 1
ATOM 799 N N . VAL A 1 100 ? -9.905 66.831 30.946 1.00 16.99 100 VAL A N 1
ATOM 800 C CA . VAL A 1 100 ? -8.888 66.084 31.659 1.00 15.91 100 VAL A CA 1
ATOM 801 C C . VAL A 1 100 ? -7.659 66.950 31.834 1.00 15.17 100 VAL A C 1
ATOM 802 O O . VAL A 1 100 ? -7.278 67.685 30.929 1.00 15.64 100 VAL A O 1
ATOM 806 N N . LEU A 1 101 ? -7.028 66.849 32.986 1.00 16.33 101 LEU A N 1
ATOM 807 C CA . LEU A 1 101 ? -5.758 67.488 33.238 1.00 15.45 101 LEU A CA 1
ATOM 808 C C . LEU A 1 101 ? -4.690 66.439 33.311 1.00 16.69 101 LEU A C 1
ATOM 809 O O . LEU A 1 101 ? -4.923 65.359 33.843 1.00 17.32 101 LEU A O 1
ATOM 814 N N . VAL A 1 102 ? -3.486 66.791 32.860 1.00 14.22 102 VAL A N 1
ATOM 815 C CA . VAL A 1 102 ? -2.336 65.963 33.057 1.00 14.66 102 VAL A CA 1
ATOM 816 C C . VAL A 1 102 ? -1.345 66.776 33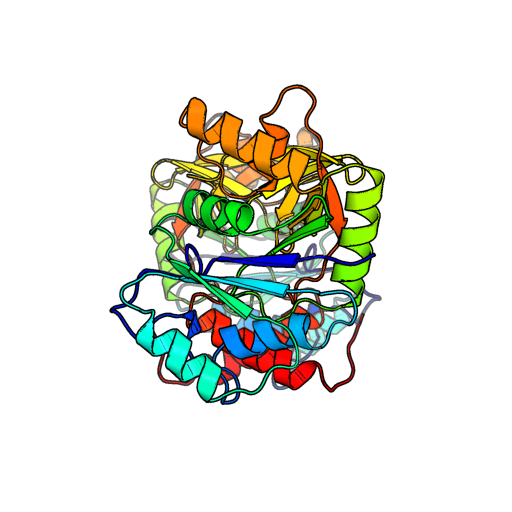.853 1.00 15.21 102 VAL A C 1
ATOM 817 O O . VAL A 1 102 ? -1.056 67.930 33.484 1.00 14.80 102 VAL A O 1
ATOM 821 N N . HIS A 1 103 ? -0.910 66.226 34.997 1.00 13.70 103 HIS A N 1
ATOM 822 C CA . HIS A 1 103 ? -0.075 66.987 35.964 1.00 13.94 103 HIS A CA 1
ATOM 823 C C . HIS A 1 103 ? 1.064 66.180 36.504 1.00 15.04 103 HIS A C 1
ATOM 824 O O . HIS A 1 103 ? 0.868 65.057 36.909 1.00 14.23 103 HIS A O 1
ATOM 831 N N . ASP A 1 104 ? 2.270 66.754 36.448 1.00 14.05 104 ASP A N 1
ATOM 832 C CA . ASP A 1 104 ? 3.466 66.147 37.033 1.00 16.11 104 ASP A CA 1
ATOM 833 C C . ASP A 1 104 ? 3.277 65.836 38.495 1.00 14.87 104 ASP A C 1
ATOM 834 O O . ASP A 1 104 ? 2.978 66.708 39.285 1.00 15.90 104 ASP A O 1
ATOM 839 N N . GLY A 1 105 ? 3.552 64.616 38.902 1.00 15.17 105 GLY A N 1
ATOM 840 C CA . GLY A 1 105 ? 3.446 64.321 40.334 1.00 14.97 105 GLY A CA 1
ATOM 841 C C . GLY A 1 105 ? 4.412 65.095 41.208 1.00 14.95 105 GLY A C 1
ATOM 842 O O . GLY A 1 105 ? 4.172 65.241 42.390 1.00 14.75 105 GLY A O 1
ATOM 843 N N . ALA A 1 106 ? 5.552 65.555 40.653 1.00 14.51 106 ALA A N 1
ATOM 844 C CA . ALA A 1 106 ? 6.558 66.310 41.386 1.00 14.88 106 ALA A CA 1
ATOM 845 C C . ALA A 1 106 ? 6.370 67.827 41.339 1.00 14.91 106 ALA A C 1
ATOM 846 O O . ALA A 1 106 ? 7.304 68.574 41.706 1.00 16.60 106 ALA A O 1
ATOM 848 N N . ARG A 1 107 ? 5.143 68.276 41.021 1.00 13.36 107 ARG A N 1
ATOM 849 C CA . ARG A 1 107 ? 4.770 69.678 41.083 1.00 14.45 107 ARG A CA 1
ATOM 850 C C . ARG A 1 107 ? 3.676 69.878 42.140 1.00 15.70 107 ARG A C 1
ATOM 851 O O . ARG A 1 107 ? 2.515 69.982 41.814 1.00 14.71 107 ARG A O 1
ATOM 859 N N . PRO A 1 108 ? 4.093 70.017 43.414 1.00 16.66 108 PRO A N 1
ATOM 860 C CA . PRO A 1 108 ? 3.092 70.126 44.479 1.00 17.93 108 PRO A CA 1
ATOM 861 C C . PRO A 1 108 ? 2.482 71.503 44.691 1.00 18.65 108 PRO A C 1
ATOM 862 O O . PRO A 1 108 ? 1.554 71.615 45.493 1.00 22.76 108 PRO A O 1
ATOM 866 N N . PHE A 1 109 ? 3.057 72.528 44.081 1.00 17.92 109 PHE A N 1
ATOM 867 C CA . PHE A 1 109 ? 2.741 73.925 44.396 1.00 19.63 109 PHE A CA 1
ATOM 868 C C . PHE A 1 109 ? 1.666 74.568 43.573 1.00 22.07 109 PHE A C 1
ATOM 869 O O . PHE A 1 109 ? 1.287 75.695 43.824 1.00 31.51 109 PHE A O 1
ATOM 877 N N . ILE A 1 110 ? 1.082 73.845 42.660 1.00 24.17 110 ILE A N 1
ATOM 878 C CA . ILE A 1 110 ? -0.111 74.314 41.933 1.00 23.79 110 ILE A CA 1
ATOM 879 C C . ILE A 1 110 ? -1.262 74.780 42.843 1.00 24.66 110 ILE A C 1
ATOM 880 O O . ILE A 1 110 ? -1.562 74.150 43.868 1.00 24.01 110 ILE A O 1
ATOM 885 N N . LYS A 1 111 ? -1.898 75.878 42.457 1.00 23.75 111 LYS A N 1
ATOM 886 C CA . LYS A 1 111 ? -3.016 76.436 43.220 1.00 26.43 111 LYS A CA 1
ATOM 887 C C . LYS A 1 111 ? -4.322 76.288 42.492 1.00 22.97 111 LYS A C 1
ATOM 888 O O . LYS A 1 111 ? -4.376 76.318 41.251 1.00 21.24 111 LYS A O 1
ATOM 894 N N . HIS A 1 112 ? -5.393 76.163 43.267 1.00 22.88 112 HIS A N 1
ATOM 895 C CA . HIS A 1 112 ? -6.734 75.960 42.747 1.00 23.35 112 HIS A CA 1
ATOM 896 C C . HIS A 1 112 ? -7.171 77.029 41.733 1.00 22.88 112 HIS A C 1
ATOM 897 O O . HIS A 1 112 ? -7.766 76.724 40.696 1.00 23.02 112 HIS A O 1
ATOM 904 N N . GLU A 1 113 ? -6.775 78.266 41.993 1.00 24.27 113 GLU A N 1
ATOM 905 C CA . GLU A 1 113 ? -7.125 79.375 41.084 1.00 29.50 113 GLU A CA 1
ATOM 906 C C . GLU A 1 113 ? -6.616 79.146 39.676 1.00 25.13 113 GLU A C 1
ATOM 907 O O . GLU A 1 113 ? -7.371 79.356 38.706 1.00 23.35 113 GLU A O 1
ATOM 913 N N . GLN A 1 114 ? -5.367 78.660 39.587 1.00 24.21 114 GLN A N 1
ATOM 914 C CA . GLN A 1 114 ? -4.712 78.355 38.320 1.00 24.02 114 GLN A CA 1
ATOM 915 C C . GLN A 1 114 ? -5.345 77.159 37.621 1.00 20.56 114 GLN A C 1
ATOM 916 O O . GLN A 1 114 ? -5.552 77.214 36.414 1.00 19.11 114 GLN A O 1
ATOM 922 N N . ILE A 1 115 ? -5.678 76.100 38.374 1.00 20.46 115 ILE A N 1
ATOM 923 C CA . ILE A 1 115 ? -6.445 74.989 37.841 1.00 20.37 115 ILE A CA 1
ATOM 924 C C . ILE A 1 115 ? -7.766 75.506 37.251 1.00 19.48 115 ILE A C 1
ATOM 925 O O . ILE A 1 115 ? -8.121 75.170 36.127 1.00 19.35 115 ILE A O 1
ATOM 930 N N . ASP A 1 116 ? -8.484 76.360 37.987 1.00 22.62 116 ASP A N 1
ATOM 931 C CA . ASP A 1 116 ? -9.753 76.888 37.469 1.00 23.67 116 ASP A CA 1
ATOM 932 C C . ASP A 1 116 ? -9.588 77.645 36.163 1.00 24.88 116 ASP A C 1
ATOM 933 O O . ASP A 1 116 ? -10.380 77.444 35.243 1.00 23.39 116 ASP A O 1
ATOM 938 N N . GLU A 1 117 ? -8.552 78.471 36.059 1.00 26.15 117 GLU A N 1
ATOM 939 C CA . GLU A 1 117 ? -8.305 79.235 34.789 1.00 27.63 117 GLU A CA 1
ATOM 940 C C . GLU A 1 117 ? -8.003 78.293 33.645 1.00 27.16 117 GLU A C 1
ATOM 941 O O . GLU A 1 117 ? -8.503 78.469 32.505 1.00 25.58 117 GLU A O 1
ATOM 947 N N . LEU A 1 118 ? -7.164 77.282 33.916 1.00 23.04 118 LEU A N 1
ATOM 948 C CA . LEU A 1 118 ? -6.897 76.279 32.911 1.00 23.32 118 LEU A CA 1
ATOM 949 C C . LEU A 1 118 ? -8.113 75.603 32.398 1.00 23.87 118 LEU A C 1
ATOM 950 O O . LEU A 1 118 ? -8.256 75.481 31.198 1.00 23.57 118 LEU A O 1
ATOM 955 N N . ILE A 1 119 ? -8.967 75.124 33.296 1.00 22.79 119 ILE A N 1
ATOM 956 C CA . ILE A 1 119 ? -10.158 74.407 32.863 1.00 25.96 119 ILE A CA 1
ATOM 957 C C . ILE A 1 119 ? -11.015 75.311 31.953 1.00 25.66 119 ILE A C 1
ATOM 958 O O . ILE A 1 119 ? -11.520 74.857 30.918 1.00 24.94 119 ILE A O 1
ATOM 963 N N . ALA A 1 120 ? -11.166 76.576 32.347 1.00 25.94 120 ALA A N 1
ATOM 964 C CA . ALA A 1 120 ? -12.045 77.493 31.608 1.00 30.58 120 ALA A CA 1
ATOM 965 C C . ALA A 1 120 ? -11.538 77.686 30.175 1.00 32.65 120 ALA A C 1
ATOM 966 O O . ALA A 1 120 ? -12.312 77.592 29.209 1.00 34.76 120 ALA A O 1
ATOM 968 N N . GLU A 1 121 ? -10.239 77.864 30.033 1.00 28.98 121 GLU A N 1
ATOM 969 C CA . GLU A 1 121 ? -9.626 77.933 28.715 1.00 29.46 121 GLU A CA 1
ATOM 970 C C . GLU A 1 121 ? -9.748 76.651 27.897 1.00 30.98 121 GLU A C 1
ATOM 971 O O . GLU A 1 121 ? -10.046 76.695 26.690 1.00 34.22 121 GLU A O 1
ATOM 977 N N . ALA A 1 122 ? -9.556 75.496 28.517 1.00 25.97 122 ALA A N 1
ATOM 978 C CA . ALA A 1 122 ? -9.693 74.252 27.773 1.00 28.18 122 ALA A CA 1
ATOM 979 C C . ALA A 1 122 ? -11.124 73.980 27.290 1.00 27.75 122 ALA A C 1
ATOM 980 O O . ALA A 1 122 ? -11.294 73.451 26.204 1.00 27.07 122 ALA A O 1
ATOM 982 N N . GLU A 1 123 ? -12.121 74.276 28.122 1.00 33.78 123 GLU A N 1
ATOM 983 C CA . GLU A 1 123 ? -13.564 74.165 27.744 1.00 38.91 123 GLU A CA 1
ATOM 984 C C . GLU A 1 123 ? -13.826 75.027 26.528 1.00 36.03 123 GLU A C 1
ATOM 985 O O . GLU A 1 123 ? -14.469 74.588 25.602 1.00 35.46 123 GLU A O 1
ATOM 991 N N . GLN A 1 124 ? -13.304 76.248 26.584 1.00 35.42 124 GLN A N 1
ATOM 992 C CA . GLN A 1 124 ? -13.388 77.219 25.501 1.00 37.95 124 GLN A CA 1
ATOM 993 C C . GLN A 1 124 ? -12.811 76.758 24.194 1.00 35.36 124 GLN A C 1
ATOM 994 O O . GLN A 1 124 ? -13.539 76.707 23.197 1.00 34.69 124 GLN A O 1
ATOM 1000 N N . THR A 1 125 ? -11.517 76.448 24.186 1.00 28.82 125 THR A N 1
ATOM 1001 C CA . THR A 1 125 ? -10.755 76.263 22.934 1.00 29.12 125 THR A CA 1
ATOM 1002 C C . THR A 1 125 ? -10.101 74.898 22.712 1.00 29.11 125 THR A C 1
ATOM 1003 O O . THR A 1 125 ? -9.549 74.665 21.652 1.00 27.97 125 THR A O 1
ATOM 1007 N N . GLY A 1 126 ? -10.160 73.991 23.705 1.00 26.03 126 GLY A N 1
ATOM 1008 C CA . GLY A 1 126 ? -9.696 72.602 23.580 1.00 24.06 126 GLY A CA 1
ATOM 1009 C C . GLY A 1 126 ? -8.453 72.192 24.387 1.00 23.42 126 GLY A C 1
ATOM 1010 O O . GLY A 1 126 ? -8.313 71.024 24.752 1.00 21.65 126 GLY A O 1
ATOM 1011 N N . ALA A 1 127 ? -7.535 73.132 24.601 1.00 21.19 127 ALA A N 1
ATOM 1012 C CA . ALA A 1 127 ? -6.206 72.813 25.110 1.00 19.30 127 ALA A CA 1
ATOM 1013 C C . ALA A 1 127 ? -5.589 74.014 25.764 1.00 21.78 127 ALA A C 1
ATOM 1014 O O . ALA A 1 127 ? -5.487 75.056 25.112 1.00 22.96 127 ALA A O 1
ATOM 1016 N N . ALA A 1 128 ? -5.129 73.883 27.022 1.00 17.69 128 ALA A N 1
ATOM 1017 C CA . ALA A 1 128 ? -4.504 75.003 27.717 1.00 18.89 128 ALA A CA 1
ATOM 1018 C C . ALA A 1 128 ? -3.407 74.528 28.628 1.00 19.54 128 ALA A C 1
ATOM 1019 O O . ALA A 1 128 ? -3.508 73.445 29.201 1.00 18.34 128 ALA A O 1
ATOM 1021 N N . ILE A 1 129 ? -2.324 75.286 28.718 1.00 17.46 129 ILE A N 1
ATOM 1022 C CA . ILE A 1 129 ? -1.233 74.937 29.585 1.00 17.61 129 ILE A CA 1
ATOM 1023 C C . ILE A 1 129 ? -0.835 76.077 30.474 1.00 18.39 129 ILE A C 1
ATOM 1024 O O . ILE A 1 129 ? -1.040 77.258 30.119 1.00 18.84 129 ILE A O 1
ATOM 1029 N N . LEU A 1 130 ? -0.264 75.733 31.637 1.00 18.91 130 LEU A N 1
ATOM 1030 C CA . LEU A 1 130 ? 0.387 76.736 32.497 1.00 19.60 130 LEU A CA 1
ATOM 1031 C C . LEU A 1 130 ? 1.802 76.968 32.065 1.00 18.77 130 LEU A C 1
ATOM 1032 O O . LEU A 1 130 ? 2.511 76.005 31.813 1.00 17.06 130 LEU A O 1
ATOM 1037 N N . ALA A 1 131 ? 2.248 78.240 32.033 1.00 16.97 131 ALA A N 1
ATOM 1038 C CA . ALA A 1 131 ? 3.611 78.564 31.634 1.00 15.36 131 ALA A CA 1
ATOM 1039 C C . ALA A 1 131 ? 3.992 79.924 32.196 1.00 15.26 131 ALA A C 1
ATOM 1040 O O . ALA A 1 131 ? 3.128 80.663 32.671 1.00 15.79 131 ALA A O 1
ATOM 1042 N N . VAL A 1 132 ? 5.273 80.179 32.229 1.00 15.67 132 VAL A N 1
ATOM 1043 C CA . VAL A 1 132 ? 5.788 81.479 32.702 1.00 16.94 132 VAL A CA 1
ATOM 1044 C C . VAL A 1 132 ? 6.827 81.984 31.714 1.00 17.97 132 VAL A C 1
ATOM 1045 O O . VAL A 1 132 ? 7.469 81.198 31.056 1.00 17.45 132 VAL A O 1
ATOM 1049 N N . PRO A 1 133 ? 7.013 83.314 31.639 1.00 17.45 133 PRO A N 1
ATOM 1050 C CA . PRO A 1 133 ? 8.048 83.802 30.723 1.00 17.32 133 PRO A CA 1
ATOM 1051 C C . PRO A 1 133 ? 9.431 83.370 31.066 1.00 17.69 133 PRO A C 1
ATOM 1052 O O . PRO A 1 133 ? 9.801 83.297 32.267 1.00 17.31 133 PRO A O 1
ATOM 1056 N N . VAL A 1 134 ? 10.222 83.107 30.036 1.00 17.03 134 VAL A N 1
ATOM 1057 C CA . VAL A 1 134 ? 11.608 82.775 30.200 1.00 18.89 134 VAL A CA 1
ATOM 1058 C C . VAL A 1 134 ? 12.344 84.062 30.589 1.00 23.65 134 VAL A C 1
ATOM 1059 O O . VAL A 1 134 ? 12.115 85.099 29.961 1.00 22.60 134 VAL A O 1
ATOM 1063 N N . LYS A 1 135 ? 13.207 83.993 31.603 1.00 23.09 135 LYS A N 1
ATOM 1064 C CA . LYS A 1 135 ? 14.010 85.183 32.013 1.00 25.69 135 LYS A CA 1
ATOM 1065 C C . LYS A 1 135 ? 15.475 85.088 31.618 1.00 25.37 135 LYS A C 1
ATOM 1066 O O . LYS A 1 135 ? 16.077 86.111 31.340 1.00 30.13 135 LYS A O 1
ATOM 1072 N N . ASP A 1 136 ? 16.034 83.884 31.559 1.00 21.35 136 ASP A N 1
ATOM 1073 C CA . ASP A 1 136 ? 17.397 83.722 31.168 1.00 21.40 136 ASP A CA 1
ATOM 1074 C C . ASP A 1 136 ? 17.561 83.711 29.662 1.00 20.13 136 ASP A C 1
ATOM 1075 O O . ASP A 1 136 ? 16.653 83.335 28.902 1.00 20.71 136 ASP A O 1
ATOM 1080 N N . THR A 1 137 ? 18.782 84.025 29.225 1.00 19.10 137 THR A N 1
ATOM 1081 C CA . THR A 1 137 ? 19.197 83.796 27.886 1.00 18.21 137 THR A CA 1
ATOM 1082 C C . THR A 1 137 ? 19.221 82.290 27.635 1.00 19.62 137 THR A C 1
ATOM 1083 O O . THR A 1 137 ? 19.650 81.542 28.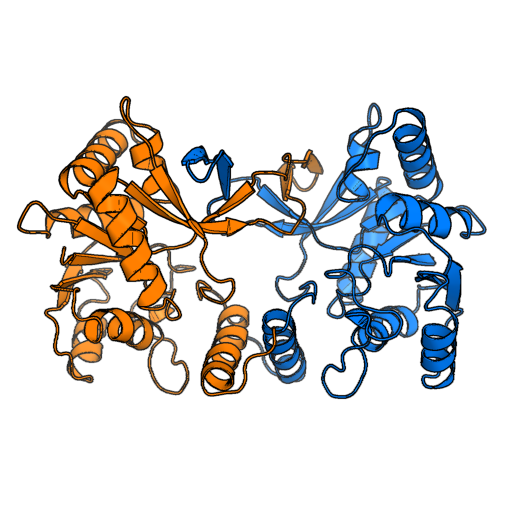479 1.00 18.20 137 THR A O 1
ATOM 1087 N N . ILE A 1 138 ? 18.655 81.880 26.496 1.00 20.22 138 ILE A N 1
ATOM 1088 C CA . ILE A 1 138 ? 18.629 80.475 26.089 1.00 19.82 138 ILE A CA 1
ATOM 1089 C C . ILE A 1 138 ? 19.459 80.313 24.823 1.00 19.77 138 ILE A C 1
ATOM 1090 O O . ILE A 1 138 ? 19.259 81.029 23.842 1.00 20.73 138 ILE A O 1
ATOM 1095 N N . LYS A 1 139 ? 20.379 79.376 24.841 1.00 21.03 139 LYS A N 1
ATOM 1096 C CA . LYS A 1 139 ? 21.217 79.048 23.679 1.00 21.99 139 LYS A CA 1
ATOM 1097 C C . LYS A 1 139 ? 21.129 77.562 23.307 1.00 22.91 139 LYS A C 1
ATOM 1098 O O . LYS A 1 139 ? 20.937 76.719 24.175 1.00 20.25 139 LYS A O 1
ATOM 1104 N N . ARG A 1 140 ? 21.277 77.247 22.018 1.00 24.93 140 ARG A N 1
ATOM 1105 C CA . ARG A 1 140 ? 21.510 75.877 21.580 1.00 26.29 140 ARG A CA 1
ATOM 1106 C C . ARG A 1 140 ? 22.994 75.665 21.549 1.00 25.29 140 ARG A C 1
ATOM 1107 O O . ARG A 1 140 ? 23.723 76.543 21.085 1.00 26.65 140 ARG A O 1
ATOM 1115 N N . VAL A 1 141 ? 23.447 74.507 22.017 1.00 24.19 141 VAL A N 1
ATOM 1116 C CA . VAL A 1 141 ? 24.870 74.195 22.197 1.00 25.59 141 VAL A CA 1
ATOM 1117 C C . VAL A 1 141 ? 25.221 72.796 21.621 1.00 29.71 141 VAL A C 1
ATOM 1118 O O . VAL A 1 141 ? 24.460 71.849 21.814 1.00 34.33 141 VAL A O 1
ATOM 1122 N N . GLN A 1 142 ? 26.345 72.659 20.922 1.00 30.63 142 GLN A N 1
ATOM 1123 C CA . GLN A 1 142 ? 26.784 71.341 20.427 1.00 34.40 142 GLN A CA 1
ATOM 1124 C C . GLN A 1 142 ? 28.192 71.134 20.878 1.00 32.63 142 GLN A C 1
ATOM 1125 O O . GLN A 1 142 ? 29.041 71.955 20.569 1.00 31.04 142 GLN A O 1
ATOM 1131 N N . ASP A 1 143 ? 28.440 70.051 21.610 1.00 31.14 143 ASP A N 1
ATOM 1132 C CA . ASP A 1 143 ? 29.764 69.752 22.147 1.00 36.41 143 ASP A CA 1
ATOM 1133 C C . ASP A 1 143 ? 30.312 70.951 22.884 1.00 33.17 143 ASP A C 1
ATOM 1134 O O . ASP A 1 143 ? 31.456 71.319 22.698 1.00 33.92 143 ASP A O 1
ATOM 1139 N N . LEU A 1 144 ? 29.466 71.539 23.734 1.00 33.04 144 LEU A N 1
ATOM 1140 C CA . LEU A 1 144 ? 29.843 72.672 24.584 1.00 29.44 144 LEU A CA 1
ATOM 1141 C C . LEU A 1 144 ? 30.327 73.896 23.806 1.00 29.14 144 LEU A C 1
ATOM 1142 O O . LEU A 1 144 ? 31.089 74.726 24.331 1.00 29.99 144 LEU A O 1
ATOM 1147 N N . GLN A 1 145 ? 29.853 74.034 22.574 1.00 27.91 145 GLN A N 1
ATOM 1148 C CA . GLN A 1 145 ? 30.099 75.213 21.779 1.00 32.47 145 GLN A CA 1
ATOM 1149 C C . GLN A 1 145 ? 28.787 75.826 21.406 1.00 26.52 145 GLN A C 1
ATOM 1150 O O . GLN A 1 145 ? 27.888 75.124 20.923 1.00 26.44 145 GLN A O 1
ATOM 1156 N N . VAL A 1 146 ? 28.641 77.136 21.556 1.00 25.86 146 VAL A N 1
ATOM 1157 C CA . VAL A 1 146 ? 27.331 77.738 21.247 1.00 23.76 146 VAL A CA 1
ATOM 1158 C C . VAL A 1 146 ? 27.076 77.682 19.737 1.00 25.28 146 VAL A C 1
ATOM 1159 O O . VAL A 1 146 ? 27.930 78.072 18.995 1.00 24.88 146 VAL A O 1
ATOM 1163 N N . SER A 1 147 ? 25.905 77.200 19.318 1.00 28.83 147 SER A N 1
ATOM 1164 C CA . SER A 1 147 ? 25.468 77.271 17.918 1.00 31.02 147 SER A CA 1
ATOM 1165 C C . SER A 1 147 ? 24.669 78.519 17.690 1.00 32.16 147 SER A C 1
ATOM 1166 O O . SER A 1 147 ? 24.878 79.199 16.713 1.00 34.90 147 SER A O 1
ATOM 1169 N N . GLU A 1 148 ? 23.688 78.786 18.550 1.00 27.72 148 GLU A N 1
ATOM 1170 C CA . GLU A 1 148 ? 22.789 79.908 18.348 1.00 29.07 148 GLU A CA 1
ATOM 1171 C C . GLU A 1 148 ? 22.192 80.344 19.696 1.00 28.19 148 GLU A C 1
ATOM 1172 O O . GLU A 1 148 ? 22.058 79.527 20.628 1.00 27.44 148 GLU A O 1
ATOM 1178 N N . THR A 1 149 ? 21.810 81.608 19.771 1.00 26.30 149 THR A N 1
ATOM 1179 C CA . THR A 1 149 ? 20.980 82.131 20.823 1.00 24.12 149 THR A CA 1
ATOM 1180 C C . THR A 1 149 ? 19.552 82.079 20.295 1.00 27.48 149 THR A C 1
ATOM 1181 O O . THR A 1 149 ? 19.290 82.467 19.145 1.00 27.12 149 THR A O 1
ATOM 1185 N N . ILE A 1 150 ? 18.638 81.578 21.124 1.00 26.29 150 ILE A N 1
ATOM 1186 C CA . ILE A 1 150 ? 17.217 81.520 20.756 1.00 29.10 150 ILE A CA 1
ATOM 1187 C C . ILE A 1 150 ? 16.597 82.839 21.094 1.00 27.52 150 ILE A C 1
ATOM 1188 O O . ILE A 1 150 ? 16.618 83.277 22.243 1.00 31.24 150 ILE A O 1
ATOM 1193 N N . GLU A 1 151 ? 15.986 83.474 20.108 1.00 30.76 151 GLU A N 1
ATOM 1194 C CA . GLU A 1 151 ? 15.363 84.760 20.320 1.00 35.12 151 GLU A CA 1
ATOM 1195 C C . GLU A 1 151 ? 14.382 84.690 21.518 1.00 37.22 151 GLU A C 1
ATOM 1196 O O . GLU A 1 151 ? 13.521 83.823 21.567 1.00 30.09 151 GLU A O 1
ATOM 1202 N N . ARG A 1 152 ? 14.540 85.583 22.496 1.00 37.03 152 ARG A N 1
ATOM 1203 C CA . ARG A 1 152 ? 13.950 85.425 23.837 1.00 41.19 152 ARG A CA 1
ATOM 1204 C C . ARG A 1 152 ? 12.528 85.976 24.037 1.00 38.53 152 ARG A C 1
ATOM 1205 O O . ARG A 1 152 ? 11.851 85.551 24.984 1.00 38.21 152 ARG A O 1
ATOM 1213 N N . SER A 1 153 ? 12.076 86.875 23.156 1.00 37.87 153 SER A N 1
ATOM 1214 C CA . SER A 1 153 ? 10.970 87.816 23.457 1.00 38.50 153 SER A CA 1
ATOM 1215 C C . SER A 1 153 ? 9.645 87.109 23.753 1.00 35.28 153 SER A C 1
ATOM 1216 O O . SER A 1 153 ? 8.829 87.562 24.564 1.00 37.99 153 SER A O 1
ATOM 1219 N N . SER A 1 154 ? 9.452 86.013 23.057 1.00 31.65 154 SER A N 1
ATOM 1220 C CA . SER A 1 154 ? 8.198 85.291 23.086 1.00 32.26 154 SER A CA 1
ATOM 1221 C C . SER A 1 154 ? 8.356 83.898 23.705 1.00 26.83 154 SER A C 1
ATOM 1222 O O . SER A 1 154 ? 7.465 83.074 23.498 1.00 22.74 154 SER A O 1
ATOM 1225 N N . LEU A 1 155 ? 9.464 83.634 24.426 1.00 22.21 155 LEU A N 1
ATOM 1226 C CA . LEU A 1 155 ? 9.719 82.306 25.005 1.00 22.84 155 LEU A CA 1
ATOM 1227 C C . LEU A 1 155 ? 9.068 82.150 26.370 1.00 20.55 155 LEU A C 1
ATOM 1228 O O . LEU A 1 155 ? 9.150 83.030 27.238 1.00 18.24 155 LEU A O 1
ATOM 1233 N N . TRP A 1 156 ? 8.430 80.984 26.542 1.00 18.06 156 TRP A N 1
ATOM 1234 C CA . TRP A 1 156 ? 7.809 80.620 27.803 1.00 17.87 156 TRP A CA 1
ATOM 1235 C C . TRP A 1 156 ? 8.284 79.234 28.254 1.00 17.16 156 TRP A C 1
ATOM 1236 O O . TRP A 1 156 ? 8.485 78.311 27.419 1.00 16.87 156 TRP A O 1
ATOM 1247 N N . ALA A 1 157 ? 8.553 79.127 29.551 1.00 15.87 157 ALA A N 1
ATOM 1248 C CA . ALA A 1 157 ? 8.879 77.851 30.210 1.00 17.04 157 ALA A CA 1
ATOM 1249 C C . ALA A 1 157 ? 7.555 77.248 30.685 1.00 16.35 157 ALA A C 1
ATOM 1250 O O . ALA A 1 157 ? 6.804 77.835 31.473 1.00 15.21 157 ALA A O 1
ATOM 1252 N N . VAL A 1 158 ? 7.303 76.024 30.224 1.00 16.23 158 VAL A N 1
ATOM 1253 C CA . VAL A 1 158 ? 6.032 75.384 30.363 1.00 15.83 158 VAL A CA 1
ATOM 1254 C C . VAL A 1 158 ? 6.012 74.541 31.643 1.00 15.56 158 VAL A C 1
ATOM 1255 O O . VAL A 1 158 ? 7.003 73.963 32.025 1.00 15.99 158 VAL A O 1
ATOM 1259 N N . GLN A 1 159 ? 4.886 74.555 32.325 1.00 17.26 159 GLN A N 1
ATOM 1260 C CA . GLN A 1 159 ? 4.685 73.758 33.562 1.00 17.35 159 GLN A CA 1
ATOM 1261 C C . GLN A 1 159 ? 3.518 72.782 33.299 1.00 17.00 159 GLN A C 1
ATOM 1262 O O . GLN A 1 159 ? 3.157 72.561 32.158 1.00 16.48 159 GLN A O 1
ATOM 1268 N N . THR A 1 160 ? 2.938 72.238 34.378 1.00 15.98 160 THR A N 1
ATOM 1269 C CA . THR A 1 160 ? 1.710 71.500 34.354 1.00 16.30 160 THR A CA 1
ATOM 1270 C C . THR A 1 160 ? 0.910 72.064 35.533 1.00 15.57 160 THR A C 1
ATOM 1271 O O . THR A 1 160 ? 1.484 72.670 36.402 1.00 15.91 160 THR A O 1
ATOM 1275 N N . PRO A 1 161 ? -0.418 71.894 35.591 1.00 16.06 161 PRO A N 1
ATOM 1276 C CA . PRO A 1 161 ? -1.203 71.039 34.668 1.00 15.80 161 PRO A CA 1
ATOM 1277 C C . PRO A 1 161 ? -1.321 71.506 33.241 1.00 14.91 161 PRO A C 1
ATOM 1278 O O . PRO A 1 161 ? -1.161 72.716 32.932 1.00 15.96 161 PRO A O 1
ATOM 1282 N N . GLN A 1 162 ? -1.664 70.567 32.377 1.00 14.83 162 GLN A N 1
ATOM 1283 C CA . GLN A 1 162 ? -2.079 70.838 31.029 1.00 15.18 162 GLN A CA 1
ATOM 1284 C C . GLN A 1 162 ? -3.484 70.248 30.884 1.00 14.54 162 GLN A C 1
ATOM 1285 O O . GLN A 1 162 ? -3.731 69.068 31.209 1.00 14.91 162 GLN A O 1
ATOM 1291 N N . ALA A 1 163 ? -4.394 71.072 30.401 1.00 14.69 163 ALA A N 1
ATOM 1292 C CA . ALA A 1 163 ? -5.829 70.733 30.407 1.00 14.58 163 ALA A CA 1
ATOM 1293 C C . ALA A 1 163 ? -6.345 70.621 29.023 1.00 14.70 163 ALA A C 1
ATOM 1294 O O . ALA A 1 163 ? -6.047 71.432 28.175 1.00 16.28 163 ALA A O 1
ATOM 1296 N N . PHE A 1 164 ? -7.171 69.613 28.792 1.00 14.82 164 PHE A N 1
ATOM 1297 C CA . PHE A 1 164 ? -7.680 69.321 27.452 1.00 16.53 164 PHE A CA 1
ATOM 1298 C C . PHE A 1 164 ? -9.078 68.735 27.471 1.00 17.22 164 PHE A C 1
ATOM 1299 O O . PHE A 1 164 ? -9.481 68.093 28.452 1.00 17.57 164 PHE A O 1
ATOM 1307 N N . ARG A 1 165 ? -9.796 68.891 26.363 1.00 18.75 165 ARG A N 1
ATOM 1308 C CA . ARG A 1 165 ? -10.916 68.011 26.117 1.00 19.83 165 ARG A CA 1
ATOM 1309 C C . ARG A 1 165 ? -10.338 66.614 25.927 1.00 19.30 165 ARG A C 1
ATOM 1310 O O . ARG A 1 165 ? -9.410 66.428 25.151 1.00 18.58 165 ARG A O 1
ATOM 1318 N N . LEU A 1 166 ? -10.872 65.632 26.627 1.00 19.98 166 LEU A N 1
ATOM 1319 C CA . LEU A 1 166 ? -10.358 64.273 26.505 1.00 18.96 166 LEU A CA 1
ATOM 1320 C C . LEU A 1 166 ? -10.197 63.799 25.079 1.00 19.27 166 LEU A C 1
ATOM 1321 O O . LEU A 1 166 ? -9.149 63.280 24.692 1.00 18.20 166 LEU A O 1
ATOM 1326 N N . SER A 1 167 ? -11.270 63.947 24.296 1.00 19.66 167 SER A N 1
ATOM 1327 C CA . SER A 1 167 ? -11.249 63.474 22.918 1.00 20.27 167 SER A CA 1
ATOM 1328 C C . SER A 1 167 ? -10.074 64.054 22.110 1.00 17.98 167 SER A C 1
ATOM 1329 O O . SER A 1 167 ? -9.458 63.363 21.323 1.00 18.19 167 SER A O 1
ATOM 1332 N N . LEU A 1 168 ? -9.810 65.338 22.291 1.00 17.78 168 LEU A N 1
ATOM 1333 C CA . LEU A 1 168 ? -8.725 65.992 21.556 1.00 18.50 168 LEU A CA 1
ATOM 1334 C C . LEU A 1 168 ? -7.345 65.435 21.923 1.00 17.24 168 LEU A C 1
ATOM 1335 O O . LEU A 1 168 ? -6.530 65.158 21.062 1.00 16.78 168 LEU A O 1
ATOM 1340 N N . LEU A 1 169 ? -7.108 65.294 23.229 1.00 17.24 169 LEU A N 1
ATOM 1341 C CA . LEU A 1 169 ? -5.843 64.758 23.745 1.00 17.19 169 LEU A CA 1
ATOM 1342 C C . LEU A 1 169 ? -5.661 63.294 23.388 1.00 16.98 169 LEU A C 1
ATOM 1343 O O . LEU A 1 169 ? -4.575 62.886 23.033 1.00 14.34 169 LEU A O 1
ATOM 1348 N N . MET A 1 170 ? -6.741 62.513 23.439 1.00 17.12 170 MET A N 1
ATOM 1349 C CA . MET A 1 170 ? -6.682 61.114 22.999 1.00 18.47 170 MET A CA 1
ATOM 1350 C C . MET A 1 170 ? -6.304 60.977 21.518 1.00 16.56 170 MET A C 1
ATOM 1351 O O . MET A 1 170 ? -5.426 60.155 21.159 1.00 15.32 170 MET A O 1
ATOM 1356 N N . LYS A 1 171 ? -6.944 61.777 20.685 1.00 18.23 171 LYS A N 1
ATOM 1357 C CA . LYS A 1 171 ? -6.617 61.832 19.220 1.00 19.03 171 LYS A CA 1
ATOM 1358 C C . LYS A 1 171 ? -5.151 62.180 19.019 1.00 17.47 171 LYS A C 1
ATOM 1359 O O . LYS A 1 171 ? -4.434 61.584 18.198 1.00 16.70 171 LYS A O 1
ATOM 1365 N N . ALA A 1 172 ? -4.684 63.154 19.796 1.00 16.86 172 ALA A N 1
ATOM 1366 C CA . ALA A 1 172 ? -3.298 63.604 19.678 1.00 15.60 172 ALA A CA 1
ATOM 1367 C C . ALA A 1 172 ? -2.331 62.542 20.098 1.00 15.07 172 ALA A C 1
ATOM 1368 O O . ALA A 1 172 ? -1.316 62.300 19.427 1.00 15.68 172 ALA A O 1
ATOM 1370 N N . HIS A 1 173 ? -2.602 61.894 21.212 1.00 15.83 173 HIS A N 1
ATOM 1371 C CA . HIS A 1 173 ? -1.761 60.764 21.614 1.00 15.64 173 HIS A CA 1
ATOM 1372 C C . HIS A 1 173 ? -1.805 59.577 20.647 1.00 16.16 173 HIS A C 1
ATOM 1373 O O . HIS A 1 173 ? -0.796 58.927 20.393 1.00 16.31 173 HIS A O 1
ATOM 1380 N N . ALA A 1 174 ? -2.978 59.327 20.092 1.00 16.05 174 ALA A N 1
ATOM 1381 C CA . ALA A 1 174 ? -3.100 58.213 19.148 1.00 17.69 174 ALA A CA 1
ATOM 1382 C C . ALA A 1 174 ? -2.298 58.528 17.860 1.00 16.33 174 ALA A C 1
ATOM 1383 O O . ALA A 1 174 ? -1.597 57.669 17.346 1.00 17.68 174 ALA A O 1
ATOM 1385 N N . GLU A 1 175 ? -2.462 59.740 17.351 1.00 17.43 175 GLU A N 1
ATOM 1386 C CA . GLU A 1 175 ? -1.715 60.149 16.142 1.00 18.31 175 GLU A CA 1
ATOM 1387 C C . GLU A 1 175 ? -0.253 60.087 16.384 1.00 19.79 175 GLU A C 1
ATOM 1388 O O . GLU A 1 175 ? 0.493 59.582 15.518 1.00 19.68 175 GLU A O 1
ATOM 1394 N N . ALA A 1 176 ? 0.200 60.552 17.559 1.00 17.99 176 ALA A N 1
ATOM 1395 C CA . ALA A 1 176 ? 1.648 60.541 17.832 1.00 18.81 176 ALA A CA 1
ATOM 1396 C C . ALA A 1 176 ? 2.167 59.136 17.916 1.00 19.23 176 ALA A C 1
ATOM 1397 O O . ALA A 1 176 ? 3.254 58.813 17.367 1.00 19.14 176 ALA A O 1
ATOM 1399 N N . GLU A 1 177 ? 1.437 58.264 18.626 1.00 18.70 177 GLU A N 1
ATOM 1400 C CA . GLU A 1 177 ? 1.938 56.916 18.784 1.00 18.67 177 GLU A CA 1
ATOM 1401 C C . GLU A 1 177 ? 2.004 56.200 17.410 1.00 20.40 177 GLU A C 1
ATOM 1402 O O . GLU A 1 177 ? 2.955 55.520 17.160 1.00 21.68 177 GLU A O 1
ATOM 1408 N N . ARG A 1 178 ? 0.992 56.396 16.577 1.00 23.65 178 ARG A N 1
ATOM 1409 C CA . ARG A 1 178 ? 0.856 55.767 15.238 1.00 25.73 178 ARG A CA 1
ATOM 1410 C C . ARG A 1 178 ? 2.080 56.085 14.365 1.00 26.01 178 ARG A C 1
ATOM 1411 O O . ARG A 1 178 ? 2.523 55.252 13.603 1.00 26.37 178 ARG A O 1
ATOM 1419 N N . LYS A 1 179 ? 2.641 57.281 14.475 1.00 23.27 179 LYS A N 1
ATOM 1420 C CA . LYS A 1 179 ? 3.775 57.647 13.628 1.00 24.29 179 LYS A CA 1
ATOM 1421 C C . LYS A 1 179 ? 5.116 57.656 14.383 1.00 25.62 179 LYS A C 1
ATOM 1422 O O . LYS A 1 179 ? 6.130 58.051 13.831 1.00 25.49 179 LYS A O 1
ATOM 1428 N N . GLY A 1 180 ? 5.140 57.202 15.627 1.00 25.67 180 GLY A N 1
ATOM 1429 C CA . GLY A 1 180 ? 6.369 57.215 16.433 1.00 24.76 180 GLY A CA 1
ATOM 1430 C C . GLY A 1 180 ? 6.807 58.604 16.905 1.00 23.91 180 GLY A C 1
ATOM 1431 O O . GLY A 1 180 ? 7.962 58.824 17.186 1.00 25.83 180 GLY A O 1
ATOM 1432 N N . PHE A 1 181 ? 5.882 59.541 17.034 1.00 22.49 181 PHE A N 1
ATOM 1433 C CA . PHE A 1 181 ? 6.267 60.904 17.445 1.00 22.46 181 PHE A CA 1
ATOM 1434 C C . PHE A 1 181 ? 6.346 60.955 18.959 1.00 23.23 181 PHE A C 1
ATOM 1435 O O . PHE A 1 181 ? 5.422 60.524 19.630 1.00 21.12 181 PHE A O 1
ATOM 1443 N N . LEU A 1 182 ? 7.462 61.468 19.452 1.00 22.42 182 LEU A N 1
ATOM 1444 C CA . LEU A 1 182 ? 7.713 61.666 20.867 1.00 24.89 182 LEU A CA 1
ATOM 1445 C C . LEU A 1 182 ? 7.782 63.150 21.163 1.00 24.54 182 LEU A C 1
ATOM 1446 O O . LEU A 1 182 ? 8.608 63.858 20.592 1.00 23.67 182 LEU A O 1
ATOM 1451 N N . GLY A 1 183 ? 6.904 63.633 22.037 1.00 20.96 183 GLY A N 1
ATOM 1452 C CA . GLY A 1 183 ? 6.912 65.017 22.476 1.00 23.03 183 GLY A CA 1
ATOM 1453 C C . GLY A 1 183 ? 7.257 65.119 23.948 1.00 23.51 183 GLY A C 1
ATOM 1454 O O . GLY A 1 183 ? 7.070 64.154 24.693 1.00 25.20 183 GLY A O 1
ATOM 1455 N N . THR A 1 184 ? 7.729 66.276 24.404 1.00 21.24 184 THR A N 1
ATOM 1456 C CA . THR A 1 184 ? 8.134 66.375 25.811 1.00 21.95 184 THR A CA 1
ATOM 1457 C C . THR A 1 184 ? 7.008 66.748 26.740 1.00 20.58 184 THR A C 1
ATOM 1458 O O . THR A 1 184 ? 7.161 66.651 27.948 1.00 24.12 184 THR A O 1
ATOM 1462 N N . ASP A 1 185 ? 5.900 67.218 26.183 1.00 18.90 185 ASP A N 1
ATOM 1463 C CA . ASP A 1 185 ? 4.738 67.490 26.954 1.00 16.83 185 ASP A CA 1
ATOM 1464 C C . ASP A 1 185 ? 3.516 67.077 26.151 1.00 16.53 185 ASP A C 1
ATOM 1465 O O . ASP A 1 185 ? 3.602 66.762 24.961 1.00 17.46 185 ASP A O 1
ATOM 1470 N N . ASP A 1 186 ? 2.372 67.152 26.797 1.00 15.40 186 ASP A N 1
ATOM 1471 C CA . ASP A 1 186 ? 1.111 66.819 26.112 1.00 16.45 186 ASP A CA 1
ATOM 1472 C C . ASP A 1 186 ? 0.742 67.833 25.053 1.00 15.23 186 ASP A C 1
ATOM 1473 O O . ASP A 1 186 ? 0.359 67.482 23.932 1.00 15.73 186 ASP A O 1
ATOM 1478 N N . ALA A 1 187 ? 0.941 69.106 25.362 1.00 16.01 187 ALA A N 1
ATOM 1479 C CA . ALA A 1 187 ? 0.622 70.162 24.410 1.00 15.89 187 ALA A CA 1
ATOM 1480 C C . ALA A 1 187 ? 1.344 69.927 23.036 1.00 15.38 187 ALA A C 1
ATOM 1481 O O . ALA A 1 187 ? 0.732 70.100 21.973 1.00 16.23 187 ALA A O 1
ATOM 1483 N N . SER A 1 188 ? 2.610 69.508 23.085 1.00 16.23 188 SER A N 1
ATOM 1484 C CA . SER A 1 188 ? 3.368 69.225 21.877 1.00 16.76 188 SER A CA 1
ATOM 1485 C C . SER A 1 188 ? 2.681 68.230 20.965 1.00 16.86 188 SER A C 1
ATOM 1486 O O . SER A 1 188 ? 2.848 68.297 19.738 1.00 16.87 188 SER A O 1
ATOM 1489 N N . LEU A 1 189 ? 1.924 67.299 21.542 1.00 15.70 189 LEU A N 1
ATOM 1490 C CA . LEU A 1 189 ? 1.191 66.326 20.719 1.00 16.35 189 LEU A CA 1
ATOM 1491 C C . LEU A 1 189 ? -0.029 66.944 20.014 1.00 16.38 189 LEU A C 1
ATOM 1492 O O . LEU A 1 189 ? -0.334 66.599 18.883 1.00 17.76 189 LEU A O 1
ATOM 1497 N N . VAL A 1 190 ? -0.693 67.862 20.694 1.00 16.44 190 VAL A N 1
ATOM 1498 C CA . VAL A 1 190 ? -1.788 68.608 20.099 1.00 17.38 190 VAL A CA 1
ATOM 1499 C C . VAL A 1 190 ? -1.218 69.551 19.017 1.00 19.35 190 VAL A C 1
ATOM 1500 O O . VAL A 1 190 ? -1.786 69.652 17.931 1.00 18.94 190 VAL A O 1
ATOM 1504 N N . GLU A 1 191 ? -0.093 70.174 19.289 1.00 19.40 191 GLU A N 1
ATOM 1505 C CA . GLU A 1 191 ? 0.529 71.117 18.318 1.00 21.08 191 GLU A CA 1
ATOM 1506 C C . GLU A 1 191 ? 0.951 70.400 17.038 1.00 21.47 191 GLU A C 1
ATOM 1507 O O . GLU A 1 191 ? 0.936 70.996 15.964 1.00 19.41 191 GLU A O 1
ATOM 1513 N N . GLN A 1 192 ? 1.257 69.111 17.136 1.00 19.83 192 GLN A N 1
ATOM 1514 C CA . GLN A 1 192 ? 1.755 68.343 16.014 1.00 22.24 192 GLN A CA 1
ATOM 1515 C C . GLN A 1 192 ? 0.586 67.944 15.058 1.00 25.04 192 GLN A C 1
ATOM 1516 O O . GLN A 1 192 ? 0.829 67.613 13.898 1.00 24.95 192 GLN A O 1
ATOM 1522 N N . MET A 1 193 ? -0.661 67.980 15.544 1.00 22.07 193 MET A N 1
ATOM 1523 C CA . MET A 1 193 ? -1.821 67.638 14.723 1.00 24.81 193 MET A CA 1
ATOM 1524 C C . MET A 1 193 ? -2.128 68.784 13.765 1.00 30.15 193 MET A C 1
ATOM 1525 O O . MET A 1 193 ? -1.873 69.949 14.093 1.00 29.57 193 MET A O 1
ATOM 1530 N N . GLU A 1 194 ? -2.677 68.460 12.587 1.00 31.55 194 GLU A N 1
ATOM 1531 C CA . GLU A 1 194 ? -3.041 69.499 11.620 1.00 33.08 194 GLU A CA 1
ATOM 1532 C C . GLU A 1 194 ? -4.093 70.347 12.267 1.00 30.73 194 GLU A C 1
ATOM 1533 O O . GLU A 1 194 ? -5.093 69.845 12.745 1.00 32.95 194 GLU A O 1
ATOM 1539 N N . GLY A 1 195 ? -3.829 71.646 12.324 1.00 32.84 195 GLY A N 1
ATOM 1540 C CA . GLY A 1 195 ? -4.738 72.589 12.943 1.00 35.70 195 GLY A CA 1
ATOM 1541 C C . GLY A 1 195 ? -4.885 72.506 14.455 1.00 35.26 195 GLY A C 1
ATOM 1542 O O . GLY A 1 195 ? -5.844 73.064 15.017 1.00 41.17 195 GLY A O 1
ATOM 1543 N N . GLY A 1 196 ? -3.974 71.809 15.131 1.00 33.61 196 GLY A N 1
ATOM 1544 C CA . GLY A 1 196 ? -4.039 71.752 16.579 1.00 30.24 196 GLY A CA 1
ATOM 1545 C C . GLY A 1 196 ? -3.589 73.087 17.143 1.00 28.17 196 GLY A C 1
ATOM 1546 O O . GLY A 1 196 ? -2.654 73.729 16.614 1.00 29.35 196 GLY A O 1
ATOM 1547 N N . SER A 1 197 ? -4.232 73.518 18.209 1.00 25.93 197 SER A N 1
ATOM 1548 C CA . SER A 1 197 ? -3.810 74.744 18.842 1.00 27.17 197 SER A CA 1
ATOM 1549 C C . SER A 1 197 ? -3.899 74.709 20.337 1.00 23.69 197 SER A C 1
ATOM 1550 O O . SER A 1 197 ? -4.804 74.125 20.929 1.00 23.49 197 SER A O 1
ATOM 1553 N N . VAL A 1 198 ? -2.960 75.401 20.950 1.00 21.43 198 VAL A N 1
ATOM 1554 C CA . VAL A 1 198 ? -2.826 75.370 22.427 1.00 20.63 198 VAL A CA 1
ATOM 1555 C C . VAL A 1 198 ? -2.718 76.788 22.991 1.00 20.75 198 VAL A C 1
ATOM 1556 O O . VAL A 1 198 ? -1.907 77.570 22.492 1.00 22.86 198 VAL A O 1
ATOM 1560 N N . ARG A 1 199 ? -3.512 77.085 24.014 1.00 20.80 199 ARG A N 1
ATOM 1561 C CA . ARG A 1 199 ? -3.501 78.367 24.702 1.00 24.75 199 ARG A CA 1
ATOM 1562 C C . ARG A 1 199 ? -2.714 78.272 26.001 1.00 23.56 199 ARG A C 1
ATOM 1563 O O . ARG A 1 199 ? -2.568 77.185 26.571 1.00 19.30 199 ARG A O 1
ATOM 1571 N N . VAL A 1 200 ? -2.228 79.423 26.452 1.00 20.24 200 VAL A N 1
ATOM 1572 C CA . VAL A 1 200 ? -1.345 79.533 27.600 1.00 19.40 200 VAL A CA 1
ATOM 1573 C C . VAL A 1 200 ? -2.049 80.341 28.663 1.00 19.78 200 VAL A C 1
ATOM 1574 O O . VAL A 1 200 ? -2.659 81.376 28.387 1.00 20.62 200 VAL A O 1
ATOM 1578 N N . VAL A 1 201 ? -1.992 79.849 29.885 1.00 19.07 201 VAL A N 1
ATOM 1579 C CA . VAL A 1 201 ?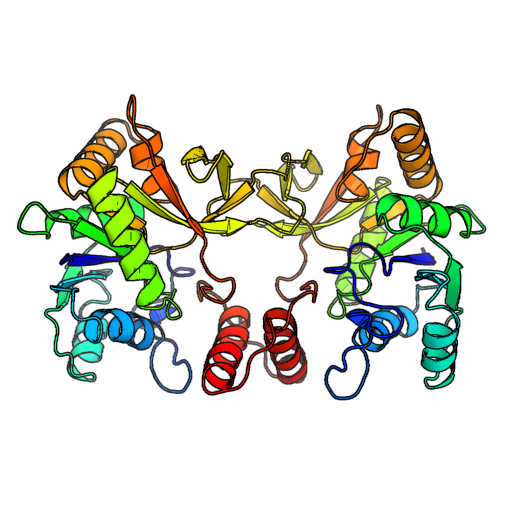 -2.334 80.625 31.078 1.00 19.67 201 VAL A CA 1
ATOM 1580 C C . VAL A 1 201 ? -1.062 80.892 31.837 1.00 19.03 201 VAL A C 1
ATOM 1581 O O . VAL A 1 201 ? -0.308 79.975 32.140 1.00 18.47 201 VAL A O 1
ATOM 1585 N N . GLU A 1 202 ? -0.795 82.170 32.131 1.00 19.76 202 GLU A N 1
ATOM 1586 C CA . GLU A 1 202 ? 0.429 82.511 32.826 1.00 22.60 202 GLU A CA 1
ATOM 1587 C C . GLU A 1 202 ? 0.358 82.043 34.272 1.00 21.94 202 GLU A C 1
ATOM 1588 O O . GLU A 1 202 ? -0.610 82.354 34.983 1.00 21.68 202 GLU A O 1
ATOM 1594 N N . GLY A 1 203 ? 1.391 81.316 34.699 1.00 21.54 203 GLY A N 1
ATOM 1595 C CA . GLY A 1 203 ? 1.449 80.746 36.041 1.00 23.33 203 GLY A CA 1
ATOM 1596 C C . GLY A 1 203 ? 2.351 81.493 37.003 1.00 21.75 203 GLY A C 1
ATOM 1597 O O . GLY A 1 203 ? 2.606 82.688 36.855 1.00 19.89 203 GLY A O 1
ATOM 1598 N N . SER A 1 204 ? 2.853 80.751 37.973 1.00 21.88 204 SER A N 1
ATOM 1599 C CA . SER A 1 204 ? 3.690 81.269 39.012 1.00 22.73 204 SER A CA 1
ATOM 1600 C C . SER A 1 204 ? 5.061 80.591 38.965 1.00 23.18 204 SER A C 1
ATOM 1601 O O . SER A 1 204 ? 5.181 79.406 38.654 1.00 20.26 204 SER A O 1
ATOM 1604 N N . TYR A 1 205 ? 6.105 81.362 39.305 1.00 20.72 205 TYR A N 1
ATOM 1605 C CA . TYR A 1 205 ? 7.449 80.820 39.393 1.00 22.03 205 TYR A CA 1
ATOM 1606 C C . TYR A 1 205 ? 7.677 79.879 40.570 1.00 20.44 205 TYR A C 1
ATOM 1607 O O . TYR A 1 205 ? 8.705 79.237 40.607 1.00 21.62 205 TYR A O 1
ATOM 1616 N N . THR A 1 206 ? 6.740 79.807 41.506 1.00 22.60 206 THR A N 1
ATOM 1617 C CA . THR A 1 206 ? 6.847 78.865 42.628 1.00 23.12 206 THR A CA 1
ATOM 1618 C C . THR A 1 206 ? 6.332 77.462 42.217 1.00 23.41 206 THR A C 1
ATOM 1619 O O . THR A 1 206 ? 6.478 76.514 42.985 1.00 22.49 206 THR A O 1
ATOM 1623 N N . ASN A 1 207 ? 5.766 77.313 41.019 1.00 20.16 207 ASN A N 1
ATOM 1624 C CA . ASN A 1 207 ? 5.271 75.963 40.594 1.00 21.42 207 ASN A CA 1
ATOM 1625 C C . ASN A 1 207 ? 6.419 75.134 40.040 1.00 23.27 207 ASN A C 1
ATOM 1626 O O . ASN A 1 207 ? 6.432 74.714 38.885 1.00 26.43 207 ASN A O 1
ATOM 1631 N N . ILE A 1 208 ? 7.398 74.889 40.888 1.00 19.92 208 ILE A N 1
ATOM 1632 C CA . ILE A 1 208 ? 8.600 74.160 40.516 1.00 20.14 208 ILE A CA 1
ATOM 1633 C C . ILE A 1 208 ? 8.401 72.644 40.546 1.00 19.25 208 ILE A C 1
ATOM 1634 O O . ILE A 1 208 ? 7.579 72.146 41.279 1.00 17.73 208 ILE A O 1
ATOM 1639 N N . LYS A 1 209 ? 9.180 71.951 39.723 1.00 19.31 209 LYS A N 1
ATOM 1640 C CA . LYS A 1 209 ? 9.160 70.477 39.636 1.00 19.98 209 LYS A CA 1
ATOM 1641 C C . LYS A 1 209 ? 10.299 69.969 40.492 1.00 20.67 209 LYS A C 1
ATOM 1642 O O . LYS A 1 209 ? 11.473 70.399 40.316 1.00 23.66 209 LYS A O 1
ATOM 1648 N N . LEU A 1 210 ? 10.001 69.079 41.426 1.00 19.64 210 LEU A N 1
ATOM 1649 C CA . LEU A 1 210 ? 10.990 68.661 42.432 1.00 19.39 210 LEU A CA 1
ATOM 1650 C C . LEU A 1 210 ? 11.665 67.398 42.048 1.00 23.77 210 LEU A C 1
ATOM 1651 O O . LEU A 1 210 ? 11.105 66.305 42.256 1.00 24.08 210 LEU A O 1
ATOM 1656 N N . THR A 1 211 ? 12.890 67.514 41.512 1.00 25.12 211 THR A N 1
ATOM 1657 C CA . THR A 1 211 ? 13.633 66.323 41.083 1.00 27.53 211 THR A CA 1
ATOM 1658 C C . THR A 1 211 ? 15.003 66.142 41.717 1.00 30.05 211 THR A C 1
ATOM 1659 O O . THR A 1 211 ? 15.539 65.028 41.655 1.00 37.95 211 THR A O 1
ATOM 1663 N N . THR A 1 212 ? 15.552 67.177 42.365 1.00 25.86 212 THR A N 1
ATOM 1664 C CA . THR A 1 212 ? 16.883 67.092 42.945 1.00 25.64 212 THR A CA 1
ATOM 1665 C C . THR A 1 212 ? 16.863 67.543 44.370 1.00 23.84 212 THR A C 1
ATOM 1666 O O . THR A 1 212 ? 15.936 68.190 44.811 1.00 23.50 212 THR A O 1
ATOM 1670 N N . PRO A 1 213 ? 17.933 67.265 45.114 1.00 26.64 213 PRO A N 1
ATOM 1671 C CA . PRO A 1 213 ? 17.998 67.765 46.457 1.00 26.50 213 PRO A CA 1
ATOM 1672 C C . PRO A 1 213 ? 17.957 69.284 46.579 1.00 24.89 213 PRO A C 1
ATOM 1673 O O . PRO A 1 213 ? 17.383 69.797 47.533 1.00 24.32 213 PRO A O 1
ATOM 1677 N N . ASP A 1 214 ? 18.569 69.992 45.641 1.00 24.29 214 ASP A N 1
ATOM 1678 C CA . ASP A 1 214 ? 18.447 71.444 45.633 1.00 23.68 214 ASP A CA 1
ATOM 1679 C C . ASP A 1 214 ? 17.001 71.908 45.414 1.00 22.03 214 ASP A C 1
ATOM 1680 O O . ASP A 1 214 ? 16.593 72.940 45.988 1.00 21.23 214 ASP A O 1
ATOM 1685 N N . ASP A 1 215 ? 16.243 71.181 44.579 1.00 21.60 215 ASP A N 1
ATOM 1686 C CA . ASP A 1 215 ? 14.820 71.495 44.439 1.00 21.07 215 ASP A CA 1
ATOM 1687 C C . ASP A 1 215 ? 14.081 71.339 45.766 1.00 20.28 215 ASP A C 1
ATOM 1688 O O . ASP A 1 215 ? 13.214 72.123 46.073 1.00 18.13 215 ASP A O 1
ATOM 1693 N N . LEU A 1 216 ? 14.421 70.313 46.552 1.00 20.44 216 LEU A N 1
ATOM 1694 C CA . LEU A 1 216 ? 13.746 70.104 47.810 1.00 22.18 216 LEU A CA 1
ATOM 1695 C C . LEU A 1 216 ? 14.031 71.220 48.789 1.00 21.34 216 LEU A C 1
ATOM 1696 O O . LEU A 1 216 ? 13.168 71.633 49.540 1.00 20.60 216 LEU A O 1
ATOM 1701 N N . THR A 1 217 ? 15.273 71.696 48.790 1.00 22.90 217 THR A N 1
ATOM 1702 C CA . THR A 1 217 ? 15.634 72.852 49.572 1.00 23.62 217 THR A CA 1
ATOM 1703 C C . THR A 1 217 ? 14.787 74.059 49.261 1.00 21.91 217 THR A C 1
ATOM 1704 O O . THR A 1 217 ? 14.329 74.725 50.172 1.00 21.07 217 THR A O 1
ATOM 1708 N N . SER A 1 218 ? 14.600 74.351 47.964 1.00 23.14 218 SER A N 1
ATOM 1709 C CA . SER A 1 218 ? 13.704 75.436 47.552 1.00 23.14 218 SER A CA 1
ATOM 1710 C C . SER A 1 218 ? 12.262 75.202 47.952 1.00 20.11 218 SER A C 1
ATOM 1711 O O . SER A 1 218 ? 11.565 76.137 48.341 1.00 21.44 218 SER A O 1
ATOM 1714 N N . ALA A 1 219 ? 11.820 73.949 47.823 1.00 18.91 219 ALA A N 1
ATOM 1715 C CA . ALA A 1 219 ? 10.441 73.587 48.168 1.00 19.78 219 ALA A CA 1
ATOM 1716 C C . ALA A 1 219 ? 10.100 73.830 49.652 1.00 18.42 219 ALA A C 1
ATOM 1717 O O . ALA A 1 219 ? 9.032 74.343 49.990 1.00 21.74 219 ALA A O 1
ATOM 1719 N N . GLU A 1 220 ? 11.025 73.467 50.528 1.00 21.64 220 GLU A N 1
ATOM 1720 C CA . GLU A 1 220 ? 10.882 73.732 51.954 1.00 23.23 220 GLU A CA 1
ATOM 1721 C C . GLU A 1 220 ? 10.667 75.201 52.222 1.00 24.59 220 GLU A C 1
ATOM 1722 O O . GLU A 1 220 ? 9.793 75.614 53.040 1.00 22.69 220 GLU A O 1
ATOM 1728 N N . ALA A 1 221 ? 11.452 76.019 51.515 1.00 21.22 221 ALA A N 1
ATOM 1729 C CA . ALA A 1 221 ? 11.316 77.474 51.678 1.00 22.36 221 ALA A CA 1
ATOM 1730 C C . ALA A 1 221 ? 10.001 78.018 51.134 1.00 22.19 221 ALA A C 1
ATOM 1731 O O . ALA A 1 221 ? 9.400 78.911 51.729 1.00 20.32 221 ALA A O 1
ATOM 1733 N N . ILE A 1 222 ? 9.535 77.472 50.005 1.00 21.19 222 ILE A N 1
ATOM 1734 C CA . ILE A 1 222 ? 8.240 77.904 49.476 1.00 22.07 222 ILE A CA 1
ATOM 1735 C C . ILE A 1 222 ? 7.151 77.561 50.508 1.00 23.77 222 ILE A C 1
ATOM 1736 O O . ILE A 1 222 ? 6.272 78.403 50.807 1.00 25.31 222 ILE A O 1
ATOM 1741 N N . MET A 1 223 ? 7.234 76.358 51.075 1.00 24.07 223 MET A N 1
ATOM 1742 C CA . MET A 1 223 ? 6.180 75.896 52.035 1.00 28.14 223 MET A CA 1
ATOM 1743 C C . MET A 1 223 ? 6.197 76.748 53.301 1.00 31.29 223 MET A C 1
ATOM 1744 O O . MET A 1 223 ? 5.145 77.157 53.809 1.00 31.57 223 MET A O 1
ATOM 1749 N N . GLU A 1 224 ? 7.400 77.006 53.802 1.00 29.42 224 GLU A N 1
ATOM 1750 C CA . GLU A 1 224 ? 7.582 77.844 55.005 1.00 34.84 224 GLU A CA 1
ATOM 1751 C C . GLU A 1 224 ? 7.090 79.252 54.792 1.00 37.18 224 GLU A C 1
ATOM 1752 O O . GLU A 1 224 ? 6.517 79.866 55.694 1.00 37.59 224 GLU A O 1
ATOM 1758 N N . SER A 1 225 ? 7.277 79.751 53.585 1.00 35.25 225 SER A N 1
ATOM 1759 C CA . SER A 1 225 ? 6.886 81.110 53.246 1.00 37.08 225 SER A CA 1
ATOM 1760 C C . SER A 1 225 ? 5.415 81.297 52.855 1.00 38.49 225 SER A C 1
ATOM 1761 O O . SER A 1 225 ? 4.926 82.427 52.901 1.00 39.66 225 SER A O 1
ATOM 1764 N N . GLU A 1 226 ? 4.720 80.249 52.419 1.00 39.91 226 GLU A N 1
ATOM 1765 C CA . GLU A 1 226 ? 3.382 80.464 51.832 1.00 50.86 226 GLU A CA 1
ATOM 1766 C C . GLU A 1 226 ? 2.282 80.662 52.874 1.00 55.84 226 GLU A C 1
ATOM 1767 O O . GLU A 1 226 ? 1.200 81.132 52.532 1.00 67.24 226 GLU A O 1
ATOM 1773 N N . SER A 1 227 ? 2.571 80.377 54.144 1.00 64.46 227 SER A N 1
ATOM 1774 C CA . SER A 1 227 ? 1.718 80.873 55.240 1.00 68.54 227 SER A CA 1
ATOM 1775 C C . SER A 1 227 ? 1.754 82.422 55.420 1.00 69.32 227 SER A C 1
ATOM 1776 O O . SER A 1 227 ? 0.832 82.990 56.028 1.00 68.53 227 SER A O 1
ATOM 1779 N N . GLY A 1 228 ? 2.786 83.091 54.879 1.00 61.58 228 GLY A N 1
ATOM 1780 C CA . GLY A 1 228 ? 3.143 84.457 55.270 1.00 58.30 228 GLY A CA 1
ATOM 1781 C C . GLY A 1 228 ? 2.842 85.589 54.304 1.00 55.53 228 GLY A C 1
ATOM 1782 O O . GLY A 1 228 ? 2.093 85.443 53.329 1.00 48.75 228 GLY A O 1
ATOM 1783 N N . ASN A 1 229 ? 3.446 86.737 54.612 1.00 54.50 229 ASN A N 1
ATOM 1784 C CA . ASN A 1 229 ? 3.375 87.934 53.777 1.00 53.67 229 ASN A CA 1
ATOM 1785 C C . ASN A 1 229 ? 4.176 87.684 52.538 1.00 57.56 229 ASN A C 1
ATOM 1786 O O . ASN A 1 229 ? 5.045 86.820 52.509 1.00 54.61 229 ASN A O 1
ATOM 1791 N N . LYS A 1 230 ? 3.905 88.461 51.510 1.00 61.02 230 LYS A N 1
ATOM 1792 C CA . LYS A 1 230 ? 4.627 88.299 50.263 1.00 63.87 230 LYS A CA 1
ATOM 1793 C C . LYS A 1 230 ? 4.711 89.617 49.539 1.00 58.86 230 LYS A C 1
ATOM 1794 O O . LYS A 1 230 ? 3.744 90.382 49.481 1.00 41.30 230 LYS A O 1
ATOM 1800 N N . HIS A 1 231 ? 5.889 89.879 48.992 1.00 56.67 231 HIS A N 1
ATOM 1801 C CA . HIS A 1 231 ? 6.104 91.109 48.286 1.00 59.40 231 HIS A CA 1
ATOM 1802 C C . HIS A 1 231 ? 5.656 90.867 46.840 1.00 57.78 231 HIS A C 1
ATOM 1803 O O . HIS A 1 231 ? 5.656 89.725 46.382 1.00 57.73 231 HIS A O 1
ATOM 1810 N N . VAL A 1 232 ? 5.242 91.929 46.145 1.00 58.21 232 VAL A N 1
ATOM 1811 C CA . VAL A 1 232 ? 4.872 91.832 44.706 1.00 62.38 232 VAL A CA 1
ATOM 1812 C C . VAL A 1 232 ? 6.109 92.114 43.839 1.00 55.28 232 VAL A C 1
ATOM 1813 O O . VAL A 1 232 ? 7.065 92.780 44.231 1.00 43.15 232 VAL A O 1
ATOM 1818 N N . MET B 1 1 ? 44.803 83.324 33.537 1.00 65.37 1 MET B N 1
ATOM 1819 C CA . MET B 1 1 ? 45.593 84.273 34.362 1.00 67.25 1 MET B CA 1
ATOM 1820 C C . MET B 1 1 ? 44.627 84.901 35.401 1.00 60.29 1 MET B C 1
ATOM 1821 O O . MET B 1 1 ? 43.581 84.306 35.734 1.00 55.75 1 MET B O 1
ATOM 1826 N N . SER B 1 2 ? 45.014 86.045 35.960 1.00 45.01 2 SER B N 1
ATOM 1827 C CA . SER B 1 2 ? 44.125 86.916 36.707 1.00 37.19 2 SER B CA 1
ATOM 1828 C C . SER B 1 2 ? 43.140 87.678 35.795 1.00 33.33 2 SER B C 1
ATOM 1829 O O . SER B 1 2 ? 43.275 87.705 34.567 1.00 33.02 2 SER B O 1
ATOM 1832 N N . TYR B 1 3 ? 42.162 88.326 36.412 1.00 25.07 3 TYR B N 1
ATOM 1833 C CA . TYR B 1 3 ? 41.122 88.982 35.642 1.00 22.21 3 TYR B CA 1
ATOM 1834 C C . TYR B 1 3 ? 40.577 90.187 36.356 1.00 19.73 3 TYR B C 1
ATOM 1835 O O . TYR B 1 3 ? 40.737 90.319 37.575 1.00 19.52 3 TYR B O 1
ATOM 1844 N N . ASP B 1 4 ? 39.946 91.073 35.590 1.00 20.79 4 ASP B N 1
ATOM 1845 C CA . ASP B 1 4 ? 39.067 92.082 36.136 1.00 18.49 4 ASP B CA 1
ATOM 1846 C C . ASP B 1 4 ? 37.656 91.578 35.984 1.00 18.00 4 ASP B C 1
ATOM 1847 O O . ASP B 1 4 ? 37.365 90.869 35.049 1.00 18.29 4 ASP B O 1
ATOM 1852 N N . VAL B 1 5 ? 36.778 91.982 36.874 1.00 18.05 5 VAL B N 1
ATOM 1853 C CA . VAL B 1 5 ? 35.345 91.653 36.719 1.00 17.14 5 VAL B CA 1
ATOM 1854 C C . VAL B 1 5 ? 34.542 92.925 36.606 1.00 16.18 5 VAL B C 1
ATOM 1855 O O . VAL B 1 5 ? 34.704 93.860 37.396 1.00 17.16 5 VAL B O 1
ATOM 1859 N N . VAL B 1 6 ? 33.643 92.947 35.624 1.00 15.24 6 VAL B N 1
ATOM 1860 C CA . VAL B 1 6 ? 32.688 94.028 35.464 1.00 15.42 6 VAL B CA 1
ATOM 1861 C C . VAL B 1 6 ? 31.337 93.535 35.946 1.00 15.08 6 VAL B C 1
ATOM 1862 O O . VAL B 1 6 ? 30.877 92.518 35.445 1.00 15.64 6 VAL B O 1
ATOM 1866 N N . ILE B 1 7 ? 30.732 94.261 36.892 1.00 15.06 7 ILE B N 1
ATOM 1867 C CA . ILE B 1 7 ? 29.467 93.879 37.539 1.00 16.35 7 ILE B CA 1
ATOM 1868 C C . ILE B 1 7 ? 28.463 94.994 37.246 1.00 16.82 7 ILE B C 1
ATOM 1869 O O . ILE B 1 7 ? 28.511 96.077 37.813 1.00 17.26 7 ILE B O 1
ATOM 1874 N N . PRO B 1 8 ? 27.539 94.773 36.295 1.00 16.83 8 PRO B N 1
ATOM 1875 C CA . PRO B 1 8 ? 26.536 95.810 36.133 1.00 17.38 8 PRO B CA 1
ATOM 1876 C C . PRO B 1 8 ? 25.452 95.714 37.210 1.00 19.78 8 PRO B C 1
ATOM 1877 O O . PRO B 1 8 ? 25.044 94.603 37.602 1.00 19.64 8 PRO B O 1
ATOM 1881 N N . ALA B 1 9 ? 25.054 96.866 37.696 1.00 20.22 9 ALA B N 1
ATOM 1882 C CA . ALA B 1 9 ? 23.875 96.938 38.538 1.00 22.48 9 ALA B CA 1
ATOM 1883 C C . ALA B 1 9 ? 22.619 96.978 37.645 1.00 23.31 9 ALA B C 1
ATOM 1884 O O . ALA B 1 9 ? 21.503 96.670 38.090 1.00 23.06 9 ALA B O 1
ATOM 1886 N N . ALA B 1 10 ? 22.812 97.346 36.382 1.00 20.22 10 ALA B N 1
ATOM 1887 C CA . ALA B 1 10 ? 21.714 97.422 35.425 1.00 23.31 10 ALA B CA 1
ATOM 1888 C C . ALA B 1 10 ? 21.305 96.007 34.997 1.00 22.55 10 ALA B C 1
ATOM 1889 O O . ALA B 1 10 ? 22.128 95.087 34.983 1.00 22.95 10 ALA B O 1
ATOM 1891 N N . GLY B 1 11 ? 20.036 95.863 34.623 1.00 24.64 11 GLY B N 1
ATOM 1892 C CA . GLY B 1 11 ? 19.490 94.585 34.153 1.00 26.78 11 GLY B CA 1
ATOM 1893 C C . GLY B 1 11 ? 19.411 93.508 35.209 1.00 27.07 11 GLY B C 1
ATOM 1894 O O . GLY B 1 11 ? 19.538 92.323 34.881 1.00 31.69 11 GLY B O 1
ATOM 1895 N N . GLN B 1 12 ? 19.295 93.912 36.478 1.00 24.25 12 GLN B N 1
ATOM 1896 C CA . GLN B 1 12 ? 19.303 93.003 37.614 1.00 27.54 12 GLN B CA 1
ATOM 1897 C C . GLN B 1 12 ? 17.897 93.039 38.269 1.00 34.21 12 GLN B C 1
ATOM 1898 O O . GLN B 1 12 ? 17.759 93.160 39.490 1.00 43.96 12 GLN B O 1
ATOM 1904 N N . GLY B 1 13 ? 16.863 92.927 37.454 1.00 36.88 13 GLY B N 1
ATOM 1905 C CA . GLY B 1 13 ? 15.486 93.075 37.968 1.00 39.77 13 GLY B CA 1
ATOM 1906 C C . GLY B 1 13 ? 14.942 94.478 37.721 1.00 36.01 13 GLY B C 1
ATOM 1907 O O . GLY B 1 13 ? 15.617 95.355 37.144 1.00 30.04 13 GLY B O 1
ATOM 1908 N N . LYS B 1 14 ? 13.699 94.700 38.135 1.00 29.60 14 LYS B N 1
ATOM 1909 C CA . LYS B 1 14 ? 12.985 95.851 37.647 1.00 28.99 14 LYS B CA 1
ATOM 1910 C C . LYS B 1 14 ? 13.603 97.068 38.275 1.00 25.54 14 LYS B C 1
ATOM 1911 O O . LYS B 1 14 ? 14.157 96.995 39.376 1.00 28.29 14 LYS B O 1
ATOM 1917 N N . ARG B 1 15 ? 13.450 98.189 37.609 1.00 26.52 15 ARG B N 1
ATOM 1918 C CA . ARG B 1 15 ? 14.059 99.413 38.043 1.00 28.41 15 ARG B CA 1
ATOM 1919 C C . ARG B 1 15 ? 13.293 99.953 39.256 1.00 27.36 15 ARG B C 1
ATOM 1920 O O . ARG B 1 15 ? 12.065 100.094 39.211 1.00 27.57 15 ARG B O 1
ATOM 1928 N N . MET B 1 16 ? 14.016 100.241 40.330 1.00 24.39 16 MET B N 1
ATOM 1929 C CA . MET B 1 16 ? 13.437 100.774 41.584 1.00 23.80 16 MET B CA 1
ATOM 1930 C C . MET B 1 16 ? 13.836 102.216 41.720 1.00 24.80 16 MET B C 1
ATOM 1931 O O . MET B 1 16 ? 14.839 102.648 41.156 1.00 22.13 16 MET B O 1
ATOM 1936 N N . LYS B 1 17 ? 13.071 102.960 42.513 1.00 21.51 17 LYS B N 1
ATOM 1937 C CA . LYS B 1 17 ? 13.438 104.339 42.821 1.00 22.84 17 LYS B CA 1
ATOM 1938 C C . LYS B 1 17 ? 14.859 104.428 43.370 1.00 22.63 17 LYS B C 1
ATOM 1939 O O . LYS B 1 17 ? 15.333 103.500 44.031 1.00 22.69 17 LYS B O 1
ATOM 1945 N N . ALA B 1 18 ? 15.516 105.568 43.132 1.00 23.62 18 ALA B N 1
ATOM 1946 C CA . ALA B 1 18 ? 16.903 105.765 43.634 1.00 24.16 18 ALA B CA 1
ATOM 1947 C C . ALA B 1 18 ? 17.045 105.445 45.093 1.00 23.96 18 ALA B C 1
ATOM 1948 O O . ALA B 1 18 ? 16.267 105.924 45.916 1.00 24.25 18 ALA B O 1
ATOM 1950 N N . GLY B 1 19 ? 18.006 104.581 45.405 1.00 22.20 19 GLY B N 1
ATOM 1951 C CA . GLY B 1 19 ? 18.322 104.214 46.746 1.00 21.33 19 GLY B CA 1
ATOM 1952 C C . GLY B 1 19 ? 17.610 102.991 47.215 1.00 21.22 19 GLY B C 1
ATOM 1953 O O . GLY B 1 19 ? 17.938 102.494 48.306 1.00 23.86 19 GLY B O 1
ATOM 1954 N N . ARG B 1 20 ? 16.623 102.493 46.431 1.00 20.63 20 ARG B N 1
ATOM 1955 C CA . ARG B 1 20 ? 15.863 101.294 46.776 1.00 21.18 20 ARG B CA 1
ATOM 1956 C C . ARG B 1 20 ? 16.169 100.160 45.796 1.00 22.86 20 ARG B C 1
ATOM 1957 O O . ARG B 1 20 ? 15.396 99.186 45.659 1.00 22.89 20 ARG B O 1
ATOM 1965 N N . ASN B 1 21 ? 17.324 100.255 45.135 1.00 19.76 21 ASN B N 1
ATOM 1966 C CA . ASN B 1 21 ? 17.808 99.172 44.299 1.00 20.46 21 ASN B CA 1
ATOM 1967 C C . ASN B 1 21 ? 17.635 97.830 44.958 1.00 19.72 21 ASN B C 1
ATOM 1968 O O . ASN B 1 21 ? 17.895 97.653 46.234 1.00 22.39 21 ASN B O 1
ATOM 1973 N N . LYS B 1 22 ? 17.191 96.858 44.155 1.00 20.94 22 LYS B N 1
ATOM 1974 C CA . LYS B 1 22 ? 17.007 95.492 44.610 1.00 20.17 22 LYS B CA 1
ATOM 1975 C C . LYS B 1 22 ? 18.325 94.860 45.088 1.00 19.99 22 LYS B C 1
ATOM 1976 O O . LYS B 1 22 ? 18.336 94.003 45.988 1.00 19.26 22 LYS B O 1
ATOM 1982 N N . LEU B 1 23 ? 19.432 95.365 44.557 1.00 19.11 23 LEU B N 1
ATOM 1983 C CA . LEU B 1 23 ? 20.756 94.931 45.048 1.00 18.41 23 LEU B CA 1
ATOM 1984 C C . LEU B 1 23 ? 21.076 95.278 46.492 1.00 19.14 23 LEU B C 1
ATOM 1985 O O . LEU B 1 23 ? 21.972 94.660 47.077 1.00 16.67 23 LEU B O 1
ATOM 1990 N N . PHE B 1 24 ? 20.348 96.245 47.069 1.00 18.36 24 PHE B N 1
ATOM 1991 C CA . PHE B 1 24 ? 20.547 96.612 48.451 1.00 20.97 24 PHE B CA 1
ATOM 1992 C C . PHE B 1 24 ? 19.723 95.769 49.428 1.00 21.19 24 PHE B C 1
ATOM 1993 O O . PHE B 1 24 ? 19.897 95.895 50.626 1.00 21.32 24 PHE B O 1
ATOM 2001 N N . ILE B 1 25 ? 18.802 94.954 48.919 1.00 20.68 25 ILE B N 1
ATOM 2002 C CA . ILE B 1 25 ? 18.009 94.105 49.810 1.00 23.31 25 ILE B CA 1
ATOM 2003 C C . ILE B 1 25 ? 18.906 93.157 50.598 1.00 22.33 25 ILE B C 1
ATOM 2004 O O . ILE B 1 25 ? 19.837 92.504 50.062 1.00 18.45 25 ILE B O 1
ATOM 2009 N N . GLU B 1 26 ? 18.622 93.066 51.884 1.00 23.15 26 GLU B N 1
ATOM 2010 C CA . GLU B 1 26 ? 19.469 92.305 52.774 1.00 24.22 26 GLU B CA 1
ATOM 2011 C C . GLU B 1 26 ? 19.117 90.839 52.712 1.00 26.65 26 GLU B C 1
ATOM 2012 O O . GLU B 1 26 ? 17.935 90.430 52.668 1.00 25.38 26 GLU B O 1
ATOM 2018 N N . LEU B 1 27 ? 20.158 90.047 52.658 1.00 24.10 27 LEU B N 1
ATOM 2019 C CA . LEU B 1 27 ? 20.075 88.617 52.690 1.00 26.76 27 LEU B CA 1
ATOM 2020 C C . LEU B 1 27 ? 20.981 88.221 53.853 1.00 27.59 27 LEU B C 1
ATOM 2021 O O . LEU B 1 27 ? 22.195 88.493 53.851 1.00 23.81 27 LEU B O 1
ATOM 2026 N N . LYS B 1 28 ? 20.382 87.659 54.903 1.00 27.14 28 LYS B N 1
ATOM 2027 C CA . LYS B 1 28 ? 21.078 87.372 56.145 1.00 28.21 28 LYS B CA 1
ATOM 2028 C C . LYS B 1 28 ? 21.835 88.570 56.669 1.00 27.55 28 LYS B C 1
ATOM 2029 O O . LYS B 1 28 ? 22.961 88.471 57.118 1.00 28.99 28 LYS B O 1
ATOM 2035 N N . GLY B 1 29 ? 21.188 89.725 56.605 1.00 25.73 29 GLY B N 1
ATOM 2036 C CA . GLY B 1 29 ? 21.721 90.965 57.161 1.00 28.33 29 GLY B CA 1
ATOM 2037 C C . GLY B 1 29 ? 22.621 91.795 56.261 1.00 27.38 29 GLY B C 1
ATOM 2038 O O . GLY B 1 29 ? 22.884 92.954 56.574 1.00 27.75 29 GLY B O 1
ATOM 2039 N N . ASP B 1 30 ? 23.079 91.214 55.141 1.00 22.74 30 ASP B N 1
ATOM 2040 C CA . ASP B 1 30 ? 23.979 91.924 54.200 1.00 21.84 30 ASP B CA 1
ATOM 2041 C C . ASP B 1 30 ? 23.314 92.070 52.825 1.00 19.98 30 ASP B C 1
ATOM 2042 O O . ASP B 1 30 ? 22.692 91.135 52.326 1.00 21.48 30 ASP B O 1
ATOM 2047 N N . PRO B 1 31 ? 23.427 93.258 52.205 1.00 21.06 31 PRO B N 1
ATOM 2048 C CA . PRO B 1 31 ? 22.879 93.459 50.862 1.00 18.81 31 PRO B CA 1
ATOM 2049 C C . PRO B 1 31 ? 23.339 92.412 49.849 1.00 17.74 31 PRO B C 1
ATOM 2050 O O . PRO B 1 31 ? 24.482 91.956 49.921 1.00 16.15 31 PRO B O 1
ATOM 2054 N N . VAL B 1 32 ? 22.435 92.025 48.936 1.00 16.49 32 VAL B N 1
ATOM 2055 C CA . VAL B 1 32 ? 22.729 91.036 47.914 1.00 16.51 32 VAL B CA 1
ATOM 2056 C C . VAL B 1 32 ? 24.102 91.380 47.242 1.00 15.05 32 VAL B C 1
ATOM 2057 O O . VAL B 1 32 ? 24.949 90.522 47.022 1.00 15.89 32 VAL B O 1
ATOM 2061 N N . ILE B 1 33 ? 24.292 92.650 46.920 1.00 16.06 33 ILE B N 1
ATOM 2062 C CA . ILE B 1 33 ? 25.505 93.066 46.227 1.00 16.39 33 ILE B CA 1
ATOM 2063 C C . ILE B 1 33 ? 26.747 92.835 47.050 1.00 15.54 33 ILE B C 1
ATOM 2064 O O . ILE B 1 33 ? 27.801 92.502 46.486 1.00 16.22 33 ILE B O 1
ATOM 2069 N N . ILE B 1 34 ? 26.651 92.972 48.362 1.00 15.68 34 ILE B N 1
ATOM 2070 C CA . ILE B 1 34 ? 27.799 92.645 49.210 1.00 16.24 34 ILE B CA 1
ATOM 2071 C C . ILE B 1 34 ? 28.171 91.174 49.119 1.00 15.48 34 ILE B C 1
ATOM 2072 O O . ILE B 1 34 ? 29.340 90.808 49.016 1.00 16.76 34 ILE B O 1
ATOM 2077 N N . HIS B 1 35 ? 27.178 90.287 49.188 1.00 15.43 35 HIS B N 1
ATOM 2078 C CA . HIS B 1 35 ? 27.431 88.878 48.943 1.00 16.35 35 HIS B CA 1
ATOM 2079 C C . HIS B 1 35 ? 28.199 88.611 47.619 1.00 15.76 35 HIS B C 1
ATOM 2080 O O . HIS B 1 35 ? 29.197 87.878 47.588 1.00 15.20 35 HIS B O 1
ATOM 2087 N N . THR B 1 36 ? 27.736 89.223 46.542 1.00 14.04 36 THR B N 1
ATOM 2088 C CA . THR B 1 36 ? 28.300 89.009 45.252 1.00 14.74 36 THR B CA 1
ATOM 2089 C C . THR B 1 36 ? 29.735 89.520 45.229 1.00 16.11 36 THR B C 1
ATOM 2090 O O . THR B 1 36 ? 30.621 88.836 44.758 1.00 16.08 36 THR B O 1
ATOM 2094 N N . LEU B 1 37 ? 29.930 90.710 45.759 1.00 17.00 37 LEU B N 1
ATOM 2095 C CA . LEU B 1 37 ? 31.286 91.304 45.784 1.00 17.88 37 LEU B CA 1
ATOM 2096 C C . LEU B 1 37 ? 32.292 90.454 46.553 1.00 18.07 37 LEU B C 1
ATOM 2097 O O . LEU B 1 37 ? 33.457 90.299 46.114 1.00 18.57 37 LEU B O 1
ATOM 2102 N N . ARG B 1 38 ? 31.855 89.900 47.683 1.00 18.34 38 ARG B N 1
ATOM 2103 C CA . ARG B 1 38 ? 32.662 88.992 48.478 1.00 19.26 38 ARG B CA 1
ATOM 2104 C C . ARG B 1 38 ? 33.246 87.829 47.735 1.00 19.17 38 ARG B C 1
ATOM 2105 O O . ARG B 1 38 ? 34.387 87.452 47.995 1.00 18.63 38 ARG B O 1
ATOM 2113 N N . VAL B 1 39 ? 32.484 87.250 46.803 1.00 17.54 39 VAL B N 1
ATOM 2114 C CA . VAL B 1 39 ? 32.989 86.133 46.048 1.00 18.10 39 VAL B CA 1
ATOM 2115 C C . VAL B 1 39 ? 34.255 86.565 45.324 1.00 17.84 39 VAL B C 1
ATOM 2116 O O . VAL B 1 39 ? 35.243 85.833 45.319 1.00 19.40 39 VAL B O 1
ATOM 2120 N N . PHE B 1 40 ? 34.189 87.700 44.634 1.00 16.23 40 PHE B N 1
ATOM 2121 C CA . PHE B 1 40 ? 35.320 88.160 43.825 1.00 17.72 40 PHE B CA 1
ATOM 2122 C C . PHE B 1 40 ? 36.440 88.711 44.698 1.00 19.42 40 PHE B C 1
ATOM 2123 O O . PHE B 1 40 ? 37.631 88.527 44.375 1.00 19.32 40 PHE B O 1
ATOM 2131 N N . ASP B 1 41 ? 36.055 89.363 45.799 1.00 19.31 41 ASP B N 1
ATOM 2132 C CA . ASP B 1 41 ? 37.024 89.884 46.778 1.00 20.00 41 ASP B CA 1
ATOM 2133 C C . ASP B 1 41 ? 37.891 88.777 47.347 1.00 19.90 41 ASP B C 1
ATOM 2134 O O . ASP B 1 41 ? 39.133 88.941 47.496 1.00 20.37 41 ASP B O 1
ATOM 2139 N N . SER B 1 42 ? 37.271 87.639 47.652 1.00 20.20 42 SER B N 1
ATOM 2140 C CA . SER B 1 42 ? 37.996 86.503 48.256 1.00 21.89 42 SER B CA 1
ATOM 2141 C C . SER B 1 42 ? 38.726 85.657 47.224 1.00 23.60 42 SER B C 1
ATOM 2142 O O . SER B 1 42 ? 39.577 84.873 47.585 1.00 24.19 42 SER B O 1
ATOM 2145 N N . HIS B 1 43 ? 38.479 85.853 45.929 1.00 22.45 43 HIS B N 1
ATOM 2146 C CA . HIS B 1 43 ? 39.094 85.021 44.915 1.00 22.74 43 HIS B CA 1
ATOM 2147 C C . HIS B 1 43 ? 40.490 85.555 44.578 1.00 23.56 43 HIS B C 1
ATOM 2148 O O . HIS B 1 43 ? 40.656 86.697 44.174 1.00 22.01 43 HIS B O 1
ATOM 2155 N N . ARG B 1 44 ? 41.485 84.689 44.705 1.00 26.30 44 ARG B N 1
ATOM 2156 C CA . ARG B 1 44 ? 42.879 85.082 44.546 1.00 28.01 44 ARG B CA 1
ATOM 2157 C C . ARG B 1 44 ? 43.141 85.766 43.218 1.00 27.79 44 ARG B C 1
ATOM 2158 O O . ARG B 1 44 ? 43.791 86.788 43.197 1.00 27.45 44 ARG B O 1
ATOM 2166 N N . GLN B 1 45 ? 42.569 85.249 42.136 1.00 28.54 45 GLN B N 1
ATOM 2167 C CA . GLN B 1 45 ? 42.848 85.729 40.768 1.00 29.16 45 GLN B CA 1
ATOM 2168 C C . GLN B 1 45 ? 42.116 87.000 40.365 1.00 24.64 45 GLN B C 1
ATOM 2169 O O . GLN B 1 45 ? 42.438 87.535 39.313 1.00 24.11 45 GLN B O 1
ATOM 2175 N N . CYS B 1 46 ? 41.162 87.489 41.166 1.00 21.82 46 CYS B N 1
ATOM 2176 C CA . CYS B 1 46 ? 40.461 88.733 40.833 1.00 19.83 46 CYS B CA 1
ATOM 2177 C C . CYS B 1 46 ? 41.283 89.975 41.197 1.00 22.05 46 CYS B C 1
ATOM 2178 O O . CYS B 1 46 ? 41.469 90.280 42.354 1.00 20.92 46 CYS B O 1
ATOM 2181 N N . ASP B 1 47 ? 41.747 90.697 40.192 1.00 23.30 47 ASP B N 1
ATOM 2182 C CA . ASP B 1 47 ? 42.540 91.903 40.413 1.00 21.91 47 ASP B CA 1
ATOM 2183 C C . ASP B 1 47 ? 41.763 93.129 40.769 1.00 22.73 47 ASP B C 1
ATOM 2184 O O . ASP B 1 47 ? 42.288 94.015 41.428 1.00 22.95 47 ASP B O 1
ATOM 2189 N N . LYS B 1 48 ? 40.552 93.263 40.220 1.00 21.53 48 LYS B N 1
ATOM 2190 C CA . LYS B 1 48 ? 39.825 94.504 40.311 1.00 20.61 48 LYS B CA 1
ATOM 2191 C C . LYS B 1 48 ? 38.356 94.191 40.045 1.00 19.13 48 LYS B C 1
ATOM 2192 O O . LYS B 1 48 ? 38.035 93.315 39.199 1.00 18.72 48 LYS B O 1
ATOM 2198 N N . ILE B 1 49 ? 37.504 94.920 40.738 1.00 18.31 49 ILE B N 1
ATOM 2199 C CA . ILE B 1 49 ? 36.066 94.875 40.489 1.00 16.88 49 ILE B CA 1
ATOM 2200 C C . ILE B 1 49 ? 35.623 96.220 39.975 1.00 16.77 49 ILE B C 1
ATOM 2201 O O . ILE B 1 49 ? 35.921 97.236 40.599 1.00 20.93 49 ILE B O 1
ATOM 2206 N N . ILE B 1 50 ? 34.918 96.241 38.844 1.00 16.44 50 ILE B N 1
ATOM 2207 C CA . ILE B 1 50 ? 34.419 97.446 38.256 1.00 16.82 50 ILE B CA 1
ATOM 2208 C C . ILE B 1 50 ? 32.890 97.332 38.399 1.00 17.31 50 ILE B C 1
ATOM 2209 O O . ILE B 1 50 ? 32.292 96.494 37.727 1.00 17.02 50 ILE B O 1
ATOM 2214 N N . LEU B 1 51 ? 32.324 98.121 39.313 1.00 17.49 51 LEU B N 1
ATOM 2215 C CA . LEU B 1 51 ? 30.907 98.050 39.641 1.00 18.00 51 LEU B CA 1
ATOM 2216 C C . LEU B 1 51 ? 30.241 99.220 38.910 1.00 16.77 51 LEU B C 1
ATOM 2217 O O . LEU B 1 51 ? 30.524 100.378 39.173 1.00 18.30 51 LEU B O 1
ATOM 2222 N N . VAL B 1 52 ? 29.363 98.909 37.957 1.00 17.13 52 VAL B N 1
ATOM 2223 C CA . VAL B 1 52 ? 28.789 99.914 37.099 1.00 16.83 52 VAL B CA 1
ATOM 2224 C C . VAL B 1 52 ? 27.368 100.222 37.601 1.00 18.21 52 VAL B C 1
ATOM 2225 O O . VAL B 1 52 ? 26.527 99.332 37.672 1.00 20.50 52 VAL B O 1
ATOM 2229 N N . ILE B 1 53 ? 27.173 101.446 38.015 1.00 18.03 53 ILE B N 1
ATOM 2230 C CA . ILE B 1 53 ? 25.956 101.871 38.744 1.00 20.85 53 ILE B CA 1
ATOM 2231 C C . ILE B 1 53 ? 25.252 103.056 38.084 1.00 23.04 53 ILE B C 1
ATOM 2232 O O . ILE B 1 53 ? 25.799 103.717 37.211 1.00 24.40 53 ILE B O 1
ATOM 2237 N N . ASN B 1 54 ? 24.026 103.346 38.517 1.00 24.28 54 ASN B N 1
ATOM 2238 C CA . ASN B 1 54 ? 23.366 104.574 38.075 1.00 26.24 54 ASN B CA 1
ATOM 2239 C C . ASN B 1 54 ? 23.967 105.719 38.877 1.00 25.46 54 ASN B C 1
ATOM 2240 O O . ASN B 1 54 ? 24.184 105.598 40.091 1.00 23.32 54 ASN B O 1
ATOM 2245 N N . GLU B 1 55 ? 24.214 106.835 38.217 1.00 26.45 55 GLU B N 1
ATOM 2246 C CA . GLU B 1 55 ? 24.828 107.987 38.867 1.00 28.27 55 GLU B CA 1
ATOM 2247 C C . GLU B 1 55 ? 23.995 108.501 40.038 1.00 25.61 55 GLU B C 1
ATOM 2248 O O . GLU B 1 55 ? 24.566 108.919 41.042 1.00 26.42 55 GLU B O 1
ATOM 2254 N N . GLN B 1 56 ? 22.671 108.414 39.944 1.00 25.83 56 GLN B N 1
ATOM 2255 C CA . GLN B 1 56 ? 21.810 108.789 41.081 1.00 29.99 56 GLN B CA 1
ATOM 2256 C C . GLN B 1 56 ? 21.966 107.901 42.354 1.00 26.97 56 GLN B C 1
ATOM 2257 O O . GLN B 1 56 ? 21.481 108.269 43.434 1.00 23.99 56 GLN B O 1
ATOM 2263 N N . GLU B 1 57 ? 22.574 106.721 42.226 1.00 22.47 57 GLU B N 1
ATOM 2264 C CA . GLU B 1 57 ? 22.879 105.905 43.387 1.00 21.31 57 GLU B CA 1
ATOM 2265 C C . GLU B 1 57 ? 24.366 105.887 43.795 1.00 21.82 57 GLU B C 1
ATOM 2266 O O . GLU B 1 57 ? 24.751 105.117 44.648 1.00 20.68 57 GLU B O 1
ATOM 2272 N N . ARG B 1 58 ? 25.197 106.752 43.221 1.00 25.60 58 ARG B N 1
ATOM 2273 C CA . ARG B 1 58 ? 26.608 106.792 43.636 1.00 27.96 58 ARG B CA 1
ATOM 2274 C C . ARG B 1 58 ? 26.830 106.996 45.142 1.00 26.19 58 ARG B C 1
ATOM 2275 O O . ARG B 1 58 ? 27.580 106.242 45.755 1.00 28.65 58 ARG B O 1
ATOM 2283 N N . GLU B 1 59 ? 26.160 107.964 45.744 1.00 26.37 59 GLU B N 1
ATOM 2284 C CA . GLU B 1 59 ? 26.271 108.174 47.189 1.00 31.43 59 GLU B CA 1
ATOM 2285 C C . GLU B 1 59 ? 25.883 106.896 47.959 1.00 28.32 59 GLU B C 1
ATOM 2286 O O . GLU B 1 59 ? 26.514 106.547 48.962 1.00 26.46 59 GLU B O 1
ATOM 2292 N N . HIS B 1 60 ? 24.836 106.216 47.504 1.00 25.48 60 HIS B N 1
ATOM 2293 C CA . HIS B 1 60 ? 2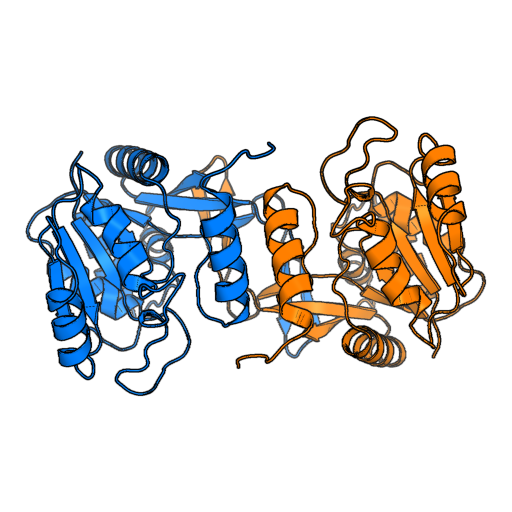4.366 105.037 48.226 1.00 25.17 60 HIS B CA 1
ATOM 2294 C C . HIS B 1 60 ? 25.417 103.924 48.097 1.00 22.97 60 HIS B C 1
ATOM 2295 O O . HIS B 1 60 ? 25.731 103.286 49.087 1.00 21.88 60 HIS B O 1
ATOM 2302 N N . PHE B 1 61 ? 25.934 103.688 46.893 1.00 20.44 61 PHE B N 1
ATOM 2303 C CA . PHE B 1 61 ? 26.915 102.644 46.707 1.00 22.01 61 PHE B CA 1
ATOM 2304 C C . PHE B 1 61 ? 28.195 103.008 47.481 1.00 22.00 61 PHE B C 1
ATOM 2305 O O . PHE B 1 61 ? 28.783 102.178 48.164 1.00 21.59 61 PHE B O 1
ATOM 2313 N N . GLN B 1 62 ? 28.622 104.252 47.402 1.00 24.37 62 GLN B N 1
ATOM 2314 C CA . GLN B 1 62 ? 29.804 104.688 48.153 1.00 25.59 62 GLN B CA 1
ATOM 2315 C C . GLN B 1 62 ? 29.690 104.446 49.635 1.00 24.88 62 GLN B C 1
ATOM 2316 O O . GLN B 1 62 ? 30.621 103.946 50.247 1.00 24.83 62 GLN B O 1
ATOM 2322 N N . GLN B 1 63 ? 28.543 104.794 50.205 1.00 24.21 63 GLN B N 1
ATOM 2323 C CA . GLN B 1 63 ? 28.293 104.604 51.615 1.00 26.18 63 GLN B CA 1
ATOM 2324 C C . GLN B 1 63 ? 28.321 103.140 51.944 1.00 23.53 63 GLN B C 1
ATOM 2325 O O . GLN B 1 63 ? 28.963 102.711 52.913 1.00 21.90 63 GLN B O 1
ATOM 2331 N N . LEU B 1 64 ? 27.634 102.365 51.134 1.00 23.20 64 LEU B N 1
ATOM 2332 C CA . LEU B 1 64 ? 27.563 100.949 51.360 1.00 22.92 64 LEU B CA 1
ATOM 2333 C C . LEU B 1 64 ? 28.929 100.278 51.347 1.00 23.19 64 LEU B C 1
ATOM 2334 O O . LEU B 1 64 ? 29.274 99.547 52.247 1.00 22.78 64 LEU B O 1
ATOM 2339 N N . LEU B 1 65 ? 29.736 100.546 50.338 1.00 23.44 65 LEU B N 1
ATOM 2340 C CA . LEU B 1 65 ? 31.065 100.012 50.292 1.00 26.62 65 LEU B CA 1
ATOM 2341 C C . LEU B 1 65 ? 32.002 100.514 51.396 1.00 27.47 65 LEU B C 1
ATOM 2342 O O . LEU B 1 65 ? 32.904 99.783 51.773 1.00 27.33 65 LEU B O 1
ATOM 2347 N N . SER B 1 66 ? 31.785 101.725 51.928 1.00 25.06 66 SER B N 1
ATOM 2348 C CA . SER B 1 66 ? 32.573 102.208 53.036 1.00 24.20 66 SER B CA 1
ATOM 2349 C C . SER B 1 66 ? 32.266 101.433 54.320 1.00 24.50 66 SER B C 1
ATOM 2350 O O . SER B 1 66 ? 33.057 101.469 55.242 1.00 25.58 66 SER B O 1
ATOM 2353 N N . ASP B 1 67 ? 31.126 100.755 54.381 1.00 21.41 67 ASP B N 1
ATOM 2354 C CA . ASP B 1 67 ? 30.692 100.067 55.600 1.00 22.83 67 ASP B CA 1
ATOM 2355 C C . ASP B 1 67 ? 31.265 98.649 55.704 1.00 22.25 67 ASP B C 1
ATOM 2356 O O . ASP B 1 67 ? 31.091 98.014 56.736 1.00 20.46 67 ASP B O 1
ATOM 2361 N N . TYR B 1 68 ? 31.953 98.137 54.654 1.00 21.71 68 TYR B N 1
ATOM 2362 C CA . TYR B 1 68 ? 32.468 96.759 54.623 1.00 23.11 68 TYR B CA 1
ATOM 2363 C C . TYR B 1 68 ? 33.947 96.774 54.223 1.00 23.91 68 TYR B C 1
ATOM 2364 O O . TYR B 1 68 ? 34.335 97.598 53.405 1.00 24.15 68 TYR B O 1
ATOM 2373 N N . PRO B 1 69 ? 34.737 95.841 54.747 1.00 24.41 69 PRO B N 1
ATOM 2374 C CA . PRO B 1 69 ? 36.151 95.807 54.336 1.00 24.57 69 PRO B CA 1
ATOM 2375 C C . PRO B 1 69 ? 36.330 95.004 53.086 1.00 24.22 69 PRO B C 1
ATOM 2376 O O . PRO B 1 69 ? 35.793 93.911 52.984 1.00 24.94 69 PRO B O 1
ATOM 2380 N N . PHE B 1 70 ? 37.092 95.519 52.131 1.00 23.20 70 PHE B N 1
ATOM 2381 C CA . PHE B 1 70 ? 37.461 94.763 50.938 1.00 22.37 70 PHE B CA 1
ATOM 2382 C C . PHE B 1 70 ? 38.979 94.795 50.762 1.00 23.82 70 PHE B C 1
ATOM 2383 O O . PHE B 1 70 ? 39.638 95.737 51.222 1.00 24.95 70 PHE B O 1
ATOM 2391 N N . GLN B 1 71 ? 39.496 93.726 50.171 1.00 21.95 71 GLN B N 1
ATOM 2392 C CA . GLN B 1 71 ? 40.932 93.561 49.942 1.00 21.97 71 GLN B CA 1
ATOM 2393 C C . GLN B 1 71 ? 41.242 93.577 48.442 1.00 21.82 71 GLN B C 1
ATOM 2394 O O . GLN B 1 71 ? 42.326 93.171 48.037 1.00 21.51 71 GLN B O 1
ATOM 2400 N N . THR B 1 72 ? 40.282 94.045 47.645 1.00 20.22 72 THR B N 1
ATOM 2401 C CA . THR B 1 72 ? 40.345 94.128 46.199 1.00 18.53 72 THR B CA 1
ATOM 2402 C C . THR B 1 72 ? 39.883 95.500 45.791 1.00 18.77 72 THR B C 1
ATOM 2403 O O . THR B 1 72 ? 38.941 96.043 46.358 1.00 19.62 72 THR B O 1
ATOM 2407 N N . SER B 1 73 ? 40.561 96.081 44.820 1.00 19.61 73 SER B N 1
ATOM 2408 C CA . SER B 1 73 ? 40.200 97.394 44.323 1.00 21.17 73 SER B CA 1
ATOM 2409 C C . SER B 1 73 ? 38.757 97.303 43.725 1.00 21.47 73 SER B C 1
ATOM 2410 O O . SER B 1 73 ? 38.453 96.360 43.002 1.00 18.91 73 SER B O 1
ATOM 2413 N N . ILE B 1 74 ? 37.921 98.274 44.073 1.00 18.98 74 ILE B N 1
ATOM 2414 C CA . ILE B 1 74 ? 36.571 98.392 43.482 1.00 21.04 74 ILE B CA 1
ATOM 2415 C C . ILE B 1 74 ? 36.445 99.794 42.870 1.00 21.72 74 ILE B C 1
ATOM 2416 O O . ILE B 1 74 ? 36.661 100.798 43.580 1.00 25.34 74 ILE B O 1
ATOM 2421 N N . GLU B 1 75 ? 36.161 99.878 41.570 1.00 20.53 75 GLU B N 1
ATOM 2422 C CA . GLU B 1 75 ? 35.950 101.146 40.855 1.00 21.74 75 GLU B CA 1
ATOM 2423 C C . GLU B 1 75 ? 34.463 101.325 40.587 1.00 23.71 75 GLU B C 1
ATOM 2424 O O . GLU B 1 75 ? 33.871 100.419 40.024 1.00 22.20 75 GLU B O 1
ATOM 2430 N N . LEU B 1 76 ? 33.871 102.443 41.007 1.00 21.51 76 LEU B N 1
ATOM 2431 C CA . LEU B 1 76 ? 32.489 102.737 40.681 1.00 22.86 76 LEU B CA 1
ATOM 2432 C C . LEU B 1 76 ? 32.440 103.504 39.387 1.00 23.13 76 LEU B C 1
ATOM 2433 O O . LEU B 1 76 ? 33.015 104.591 39.299 1.00 26.27 76 LEU B O 1
ATOM 2438 N N . VAL B 1 77 ? 31.723 102.976 38.399 1.00 20.64 77 VAL B N 1
ATOM 2439 C CA . VAL B 1 77 ? 31.593 103.607 37.100 1.00 20.70 77 VAL B CA 1
ATOM 2440 C C . VAL B 1 77 ? 30.125 103.926 36.841 1.00 22.03 77 VAL B C 1
ATOM 2441 O O . VAL B 1 77 ? 29.265 103.046 37.016 1.00 18.75 77 VAL B O 1
ATOM 2445 N N . ALA B 1 78 ? 29.836 105.161 36.421 1.00 22.29 78 ALA B N 1
ATOM 2446 C CA . ALA B 1 78 ? 28.439 105.528 36.104 1.00 26.00 78 ALA B CA 1
ATOM 2447 C C . ALA B 1 78 ? 28.123 104.898 34.752 1.00 27.11 78 ALA B C 1
ATOM 2448 O O . ALA B 1 78 ? 28.919 104.991 33.852 1.00 29.55 78 ALA B O 1
ATOM 2450 N N . GLY B 1 79 ? 27.010 104.181 34.652 1.00 26.42 79 GLY B N 1
ATOM 2451 C CA . GLY B 1 79 ? 26.593 103.557 33.385 1.00 29.45 79 GLY B CA 1
ATOM 2452 C C . GLY B 1 79 ? 25.159 103.924 33.048 1.00 32.69 79 GLY B C 1
ATOM 2453 O O . GLY B 1 79 ? 24.558 104.694 33.764 1.00 33.66 79 GLY B O 1
ATOM 2454 N N . GLY B 1 80 ? 24.617 103.368 31.967 1.00 37.45 80 GLY B N 1
ATOM 2455 C CA . GLY B 1 80 ? 23.248 103.690 31.522 1.00 37.60 80 GLY B CA 1
ATOM 2456 C C . GLY B 1 80 ? 22.181 102.874 32.248 1.00 39.07 80 GLY B C 1
ATOM 2457 O O . GLY B 1 80 ? 22.443 102.161 33.209 1.00 39.96 80 GLY B O 1
ATOM 2458 N N . ASP B 1 81 ? 20.946 102.979 31.792 1.00 40.94 81 ASP B N 1
ATOM 2459 C CA . ASP B 1 81 ? 19.874 102.129 32.317 1.00 42.48 81 ASP B CA 1
ATOM 2460 C C . ASP B 1 81 ? 19.910 100.740 31.686 1.00 35.39 81 ASP B C 1
ATOM 2461 O O . ASP B 1 81 ? 19.314 99.814 32.218 1.00 31.02 81 ASP B O 1
ATOM 2466 N N . GLU B 1 82 ? 20.551 100.638 30.522 1.00 32.00 82 GLU B N 1
ATOM 2467 C CA . GLU B 1 82 ? 20.607 99.405 29.758 1.00 32.23 82 GLU B CA 1
ATOM 2468 C C . GLU B 1 82 ? 21.811 98.613 30.207 1.00 26.03 82 GLU B C 1
ATOM 2469 O O . GLU B 1 82 ? 22.891 99.173 30.323 1.00 26.00 82 GLU B O 1
ATOM 2475 N N . ARG B 1 83 ? 21.626 97.322 30.464 1.00 20.33 83 ARG B N 1
ATOM 2476 C CA . ARG B 1 83 ? 22.710 96.489 30.908 1.00 21.83 83 ARG B CA 1
ATOM 2477 C C . ARG B 1 83 ? 23.869 96.551 29.906 1.00 19.28 83 ARG B C 1
ATOM 2478 O O . ARG B 1 83 ? 25.016 96.661 30.275 1.00 18.82 83 ARG B O 1
ATOM 2486 N N . GLN B 1 84 ? 23.553 96.445 28.637 1.00 18.28 84 GLN B N 1
ATOM 2487 C CA . GLN B 1 84 ? 24.602 96.344 27.638 1.00 19.05 84 GLN B CA 1
ATOM 2488 C C . GLN B 1 84 ? 25.480 97.585 27.569 1.00 19.77 84 GLN B C 1
ATOM 2489 O O . GLN B 1 84 ? 26.705 97.467 27.523 1.00 18.66 84 GLN B O 1
ATOM 2495 N N . HIS B 1 85 ? 24.873 98.757 27.536 1.00 20.42 85 HIS B N 1
ATOM 2496 C CA . HIS B 1 85 ? 25.645 100.013 27.545 1.00 26.57 85 HIS B CA 1
ATOM 2497 C C . HIS B 1 85 ? 26.490 100.129 28.846 1.00 24.02 85 HIS B C 1
ATOM 2498 O O . HIS B 1 85 ? 27.655 100.574 28.795 1.00 21.62 85 HIS B O 1
ATOM 2505 N N . SER B 1 86 ? 25.889 99.752 29.982 1.00 21.17 86 SER B N 1
ATOM 2506 C CA . SER B 1 86 ? 26.596 99.789 31.247 1.00 20.96 86 SER B CA 1
ATOM 2507 C C . SER B 1 86 ? 27.792 98.900 31.228 1.00 18.62 86 SER B C 1
ATOM 2508 O O . SER B 1 86 ? 28.856 99.293 31.708 1.00 16.60 86 SER B O 1
ATOM 2511 N N . VAL B 1 87 ? 27.632 97.683 30.690 1.00 17.59 87 VAL B N 1
ATOM 2512 C CA . VAL B 1 87 ? 28.744 96.743 30.640 1.00 17.19 87 VAL B CA 1
ATOM 2513 C C . VAL B 1 87 ? 29.831 97.352 29.766 1.00 18.65 87 VAL B C 1
ATOM 2514 O O . VAL B 1 87 ? 30.989 97.329 30.121 1.00 15.81 87 VAL B O 1
ATOM 2518 N N . TYR B 1 88 ? 29.454 97.924 28.622 1.00 17.12 88 TYR B N 1
ATOM 2519 C CA . TYR B 1 88 ? 30.495 98.409 27.730 1.00 17.97 88 TYR B CA 1
ATOM 2520 C C . TYR B 1 88 ? 31.277 99.564 28.424 1.00 18.86 88 TYR B C 1
ATOM 2521 O O . TYR B 1 88 ? 32.517 99.616 28.372 1.00 16.84 88 TYR B O 1
ATOM 2530 N N . LYS B 1 89 ? 30.543 100.417 29.126 1.00 20.00 89 LYS B N 1
ATOM 2531 C CA . LYS B 1 89 ? 31.183 101.520 29.884 1.00 21.53 89 LYS B CA 1
ATOM 2532 C C . LYS B 1 89 ? 32.148 100.959 30.953 1.00 20.00 89 LYS B C 1
ATOM 2533 O O . LYS B 1 89 ? 33.265 101.457 31.095 1.00 17.88 89 LYS B O 1
ATOM 2539 N N . GLY B 1 90 ? 31.758 99.876 31.644 1.00 18.43 90 GLY B N 1
ATOM 2540 C CA . GLY B 1 90 ? 32.715 99.199 32.513 1.00 19.14 90 GLY B CA 1
ATOM 2541 C C . GLY B 1 90 ? 33.984 98.645 31.845 1.00 18.06 90 GLY B C 1
ATOM 2542 O O . GLY B 1 90 ? 35.106 98.744 32.410 1.00 17.89 90 GLY B O 1
ATOM 2543 N N . LEU B 1 91 ? 33.786 98.018 30.686 1.00 18.12 91 LEU B N 1
ATOM 2544 C CA . LEU B 1 91 ? 34.888 97.409 29.942 1.00 18.52 91 LEU B CA 1
ATOM 2545 C C . LEU B 1 91 ? 35.925 98.459 29.591 1.00 19.78 91 LEU B C 1
ATOM 2546 O O . LEU B 1 91 ? 37.116 98.201 29.664 1.00 18.17 91 LEU B O 1
ATOM 2551 N N . LYS B 1 92 ? 35.433 99.630 29.213 1.00 21.16 92 LYS B N 1
ATOM 2552 C CA . LYS B 1 92 ? 36.278 100.764 28.904 1.00 21.42 92 LYS B CA 1
ATOM 2553 C C . LYS B 1 92 ? 37.144 101.187 30.058 1.00 24.05 92 LYS B C 1
ATOM 2554 O O . LYS B 1 92 ? 38.157 101.846 29.818 1.00 26.07 92 LYS B O 1
ATOM 2560 N N . ALA B 1 93 ? 36.787 100.815 31.289 1.00 22.36 93 ALA B N 1
ATOM 2561 C CA . ALA B 1 93 ? 37.628 101.068 32.463 1.00 22.90 93 ALA B CA 1
ATOM 2562 C C . ALA B 1 93 ? 38.770 100.085 32.663 1.00 22.00 93 ALA B C 1
ATOM 2563 O O . ALA B 1 93 ? 39.639 100.347 33.496 1.00 23.83 93 ALA B O 1
ATOM 2565 N N . VAL B 1 94 ? 38.796 98.974 31.937 1.00 20.67 94 VAL B N 1
ATOM 2566 C CA . VAL B 1 94 ? 39.823 97.965 32.081 1.00 21.18 94 VAL B CA 1
ATOM 2567 C C . VAL B 1 94 ? 41.108 98.528 31.440 1.00 23.62 94 VAL B C 1
ATOM 2568 O O . VAL B 1 94 ? 41.093 99.029 30.302 1.00 25.56 94 VAL B O 1
ATOM 2572 N N . LYS B 1 95 ? 42.200 98.441 32.174 1.00 27.62 95 LYS B N 1
ATOM 2573 C CA . LYS B 1 95 ? 43.415 99.210 31.811 1.00 32.46 95 LYS B CA 1
ATOM 2574 C C . LYS B 1 95 ? 44.373 98.447 30.921 1.00 32.33 95 LYS B C 1
ATOM 2575 O O . LYS B 1 95 ? 45.133 99.088 30.194 1.00 31.40 95 LYS B O 1
ATOM 2581 N N . GLN B 1 96 ? 44.386 97.110 30.953 1.00 28.50 96 GLN B N 1
ATOM 2582 C CA . GLN B 1 96 ? 45.162 96.397 29.951 1.00 34.43 96 GLN B CA 1
ATOM 2583 C C . GLN B 1 96 ? 44.503 95.157 29.398 1.00 32.77 96 GLN B C 1
ATOM 2584 O O . GLN B 1 96 ? 43.528 94.661 29.983 1.00 27.75 96 GLN B O 1
ATOM 2590 N N . GLU B 1 97 ? 45.027 94.677 28.269 1.00 27.01 97 GLU B N 1
ATOM 2591 C CA . GLU B 1 97 ? 44.538 93.455 27.655 1.00 29.01 97 GLU B CA 1
ATOM 2592 C C . GLU B 1 97 ? 44.701 92.341 28.658 1.00 29.24 97 GLU B C 1
ATOM 2593 O O . GLU B 1 97 ? 45.782 92.115 29.165 1.00 28.79 97 GLU B O 1
ATOM 2599 N N . LYS B 1 98 ? 43.594 91.671 28.974 1.00 26.31 98 LYS B N 1
ATOM 2600 C CA . LYS B 1 98 ? 43.567 90.592 29.969 1.00 24.19 98 LYS B CA 1
ATOM 2601 C C . LYS B 1 98 ? 42.230 89.868 29.841 1.00 22.38 98 LYS B C 1
ATOM 2602 O O . LYS B 1 98 ? 41.375 90.268 29.019 1.00 22.16 98 LYS B O 1
ATOM 2608 N N . ILE B 1 99 ? 42.055 88.822 30.634 1.00 20.99 99 ILE B N 1
ATOM 2609 C CA . ILE B 1 99 ? 40.764 88.175 30.749 1.00 22.51 99 ILE B CA 1
ATOM 2610 C C . ILE B 1 99 ? 39.867 89.053 31.591 1.00 21.12 99 ILE B C 1
ATOM 2611 O O . ILE B 1 99 ? 40.269 89.493 32.645 1.00 21.03 99 ILE B O 1
ATOM 2616 N N . VAL B 1 100 ? 38.650 89.298 31.105 1.00 19.36 100 VAL B N 1
ATOM 2617 C CA . VAL B 1 100 ? 37.674 90.038 31.821 1.00 19.55 100 VAL B CA 1
ATOM 2618 C C . VAL B 1 100 ? 36.450 89.142 31.991 1.00 19.88 100 VAL B C 1
ATOM 2619 O O . VAL B 1 100 ? 36.068 88.436 31.037 1.00 18.54 100 VAL B O 1
ATOM 2623 N N . LEU B 1 101 ? 35.843 89.204 33.169 1.00 18.30 101 LEU B N 1
ATOM 2624 C CA . LEU B 1 101 ? 34.549 88.579 33.423 1.00 18.47 101 LEU B CA 1
ATOM 2625 C C . LEU B 1 101 ? 33.481 89.639 33.490 1.00 15.38 101 LEU B C 1
ATOM 2626 O O . LEU B 1 101 ? 33.715 90.723 34.021 1.00 16.09 101 LEU B O 1
ATOM 2631 N N . VAL B 1 102 ? 32.275 89.324 33.010 1.00 16.22 102 VAL B N 1
ATOM 2632 C CA . VAL B 1 102 ? 31.096 90.154 33.228 1.00 15.42 102 VAL B CA 1
ATOM 2633 C C . VAL B 1 102 ? 30.115 89.287 34.047 1.00 15.72 102 VAL B C 1
ATOM 2634 O O . VAL B 1 102 ? 29.836 88.155 33.673 1.00 14.75 102 VAL B O 1
ATOM 2638 N N . HIS B 1 103 ? 29.697 89.819 35.182 1.00 14.95 103 HIS B N 1
ATOM 2639 C CA . HIS B 1 103 ? 28.901 89.107 36.154 1.00 15.36 103 HIS B CA 1
ATOM 2640 C C . HIS B 1 103 ? 27.764 89.917 36.649 1.00 15.58 103 HIS B C 1
ATOM 2641 O O . HIS B 1 103 ? 27.930 91.057 37.074 1.00 16.04 103 HIS B O 1
ATOM 2648 N N . ASP B 1 104 ? 26.567 89.317 36.623 1.00 15.50 104 ASP B N 1
ATOM 2649 C CA . ASP B 1 104 ? 25.370 89.939 37.201 1.00 16.35 104 ASP B CA 1
ATOM 2650 C C . ASP B 1 104 ? 25.542 90.251 38.670 1.00 15.47 104 ASP B C 1
ATOM 2651 O O . ASP B 1 104 ? 25.801 89.367 39.483 1.00 16.52 104 ASP B O 1
ATOM 2656 N N . GLY B 1 105 ? 25.289 91.484 39.062 1.00 15.28 105 GLY B N 1
ATOM 2657 C CA . GLY B 1 105 ? 25.296 91.865 40.480 1.00 16.02 105 GLY B CA 1
ATOM 2658 C C . GLY B 1 105 ? 24.376 91.030 41.357 1.00 15.49 105 GLY B C 1
ATOM 2659 O O . GLY B 1 105 ? 24.662 90.832 42.520 1.00 15.35 105 GLY B O 1
ATOM 2660 N N . ALA B 1 106 ? 23.271 90.531 40.785 1.00 15.55 106 ALA B N 1
ATOM 2661 C CA . ALA B 1 106 ? 22.259 89.810 41.567 1.00 16.41 106 ALA B CA 1
ATOM 2662 C C . ALA B 1 106 ? 22.455 88.282 41.560 1.00 16.39 106 ALA B C 1
ATOM 2663 O O . ALA B 1 106 ? 21.495 87.545 41.867 1.00 17.04 106 ALA B O 1
ATOM 2665 N N . ARG B 1 107 ? 23.647 87.799 41.190 1.00 14.57 107 ARG B N 1
ATOM 2666 C CA . ARG B 1 107 ? 23.997 86.363 41.274 1.00 15.82 107 ARG B CA 1
ATOM 2667 C C . ARG B 1 107 ? 25.086 86.157 42.329 1.00 16.54 107 ARG B C 1
ATOM 2668 O O . ARG B 1 107 ? 26.272 86.110 41.996 1.00 17.50 107 ARG B O 1
ATOM 2676 N N . PRO B 1 108 ? 24.685 86.033 43.608 1.00 16.42 108 PRO B N 1
ATOM 2677 C CA . PRO B 1 108 ? 25.689 85.946 44.663 1.00 17.86 108 PRO B CA 1
ATOM 2678 C C . PRO B 1 108 ? 26.245 84.597 44.922 1.00 20.28 108 PRO B C 1
ATOM 2679 O O . PRO B 1 108 ? 27.173 84.506 45.766 1.00 21.55 108 PRO B O 1
ATOM 2683 N N . PHE B 1 109 ? 25.670 83.555 44.309 1.00 18.54 109 PHE B N 1
ATOM 2684 C CA . PHE B 1 109 ? 26.024 82.176 44.619 1.00 20.31 109 PHE B CA 1
ATOM 2685 C C . PHE B 1 109 ? 27.068 81.517 43.756 1.00 21.56 109 PHE B C 1
ATOM 2686 O O . PHE B 1 109 ? 27.403 80.384 43.960 1.00 30.95 109 PHE B O 1
ATOM 2694 N N . ILE B 1 110 ? 27.639 82.235 42.836 1.00 21.92 110 ILE B N 1
ATOM 2695 C CA . ILE B 1 110 ? 28.777 81.722 42.036 1.00 23.28 110 ILE B CA 1
ATOM 2696 C C . ILE B 1 110 ? 29.968 81.228 42.882 1.00 23.55 110 ILE B C 1
ATOM 2697 O O . ILE B 1 110 ? 30.332 81.855 43.874 1.00 23.82 110 ILE B O 1
ATOM 2702 N N . LYS B 1 111 ? 30.543 80.098 42.502 1.00 23.99 111 LYS B N 1
ATOM 2703 C CA . LYS B 1 111 ? 31.645 79.523 43.240 1.00 26.12 111 LYS B CA 1
ATOM 2704 C C . LYS B 1 111 ? 32.951 79.682 42.546 1.00 24.85 111 LYS B C 1
ATOM 2705 O O . LYS B 1 111 ? 33.031 79.677 41.307 1.00 22.77 111 LYS B O 1
ATOM 2711 N N . HIS B 1 112 ? 34.021 79.768 43.343 1.00 26.17 112 HIS B N 1
ATOM 2712 C CA . HIS B 1 112 ? 35.363 79.948 42.793 1.00 25.74 112 HIS B CA 1
ATOM 2713 C C . HIS B 1 112 ? 35.770 78.873 41.794 1.00 25.50 112 HIS B C 1
ATOM 2714 O O . HIS B 1 112 ? 36.427 79.155 40.804 1.00 24.19 112 HIS B O 1
ATOM 2721 N N . GLU B 1 113 ? 35.317 77.648 42.016 1.00 26.47 113 GLU B N 1
ATOM 2722 C CA . GLU B 1 113 ? 35.688 76.544 41.126 1.00 31.20 113 GLU B CA 1
ATOM 2723 C C . GLU B 1 113 ? 35.122 76.757 39.707 1.00 29.23 113 GLU B C 1
ATOM 2724 O O . GLU B 1 113 ? 35.811 76.488 38.729 1.00 25.18 113 GLU B O 1
ATOM 2730 N N . GLN B 1 114 ? 33.894 77.287 39.616 1.00 27.16 114 GLN B N 1
ATOM 2731 C CA . GLN B 1 114 ? 33.256 77.627 38.323 1.00 26.12 114 GLN B CA 1
ATOM 2732 C C . GLN B 1 114 ? 33.978 78.805 37.661 1.00 23.36 114 GLN B C 1
ATOM 2733 O O . GLN B 1 114 ? 34.176 78.798 36.445 1.00 19.69 114 GLN B O 1
ATOM 2739 N N . ILE B 1 115 ? 34.355 79.819 38.455 1.00 20.90 115 ILE B N 1
ATOM 2740 C CA . ILE B 1 115 ? 35.140 80.950 37.950 1.00 22.04 115 ILE B CA 1
ATOM 2741 C C . ILE B 1 115 ? 36.473 80.446 37.340 1.00 22.52 115 ILE B C 1
ATOM 2742 O O . ILE B 1 115 ? 36.800 80.795 36.214 1.00 20.00 115 ILE B O 1
ATOM 2747 N N . ASP B 1 116 ? 37.201 79.584 38.049 1.00 26.14 116 ASP B N 1
ATOM 2748 C CA . ASP B 1 116 ? 38.479 79.041 37.499 1.00 27.13 116 ASP B CA 1
ATOM 2749 C C . ASP B 1 116 ? 38.275 78.277 36.198 1.00 26.99 116 ASP B C 1
ATOM 2750 O O . ASP B 1 116 ? 39.031 78.451 35.250 1.00 26.38 116 ASP B O 1
ATOM 2755 N N . GLU B 1 117 ? 37.249 77.438 36.168 1.00 28.79 117 GLU B N 1
ATOM 2756 C CA . GLU B 1 117 ? 36.942 76.665 34.957 1.00 30.16 117 GLU B CA 1
ATOM 2757 C C . GLU B 1 117 ? 36.650 77.576 33.771 1.00 28.94 117 GLU B C 1
ATOM 2758 O O . GLU B 1 117 ? 37.151 77.363 32.644 1.00 28.28 117 GLU B O 1
ATOM 2764 N N . LEU B 1 118 ? 35.852 78.615 34.023 1.00 27.37 118 LEU B N 1
ATOM 2765 C CA . LEU B 1 118 ? 35.581 79.618 32.999 1.00 27.42 118 LEU B CA 1
ATOM 2766 C C . LEU B 1 118 ? 36.792 80.275 32.477 1.00 27.57 118 LEU B C 1
ATOM 2767 O O . LEU B 1 118 ? 36.922 80.431 31.268 1.00 28.18 118 LEU B O 1
ATOM 2772 N N . ILE B 1 119 ? 37.650 80.744 33.378 1.00 26.91 119 ILE B N 1
ATOM 2773 C CA . ILE B 1 119 ? 38.840 81.457 32.950 1.00 29.75 119 ILE B CA 1
ATOM 2774 C C . ILE B 1 119 ? 39.712 80.530 32.063 1.00 27.72 119 ILE B C 1
ATOM 2775 O O . ILE B 1 119 ? 40.220 80.982 31.043 1.00 26.60 119 ILE B O 1
ATOM 2780 N N . ALA B 1 120 ? 39.860 79.274 32.451 1.00 28.74 120 ALA B N 1
ATOM 2781 C CA . ALA B 1 120 ? 40.656 78.337 31.650 1.00 29.84 120 ALA B CA 1
ATOM 2782 C C . ALA B 1 120 ? 40.111 78.198 30.218 1.00 36.08 120 ALA B C 1
ATOM 2783 O O . ALA B 1 120 ? 40.883 78.275 29.244 1.00 37.16 120 ALA B O 1
ATOM 2785 N N . GLU B 1 121 ? 38.794 78.069 30.064 1.00 33.48 121 GLU B N 1
ATOM 2786 C CA . GLU B 1 121 ? 38.203 78.055 28.722 1.00 37.36 121 GLU B CA 1
ATOM 2787 C C . GLU B 1 121 ? 38.432 79.306 27.914 1.00 39.37 121 GLU B C 1
ATOM 2788 O O . GLU B 1 121 ? 38.703 79.226 26.723 1.00 42.23 121 GLU B O 1
ATOM 2794 N N . ALA B 1 122 ? 38.318 80.466 28.550 1.00 35.83 122 ALA B N 1
ATOM 2795 C CA . ALA B 1 122 ? 38.433 81.732 27.850 1.00 35.39 122 ALA B CA 1
ATOM 2796 C C . ALA B 1 122 ? 39.863 82.020 27.380 1.00 39.06 122 ALA B C 1
ATOM 2797 O O . ALA B 1 122 ? 40.041 82.567 26.286 1.00 37.84 122 ALA B O 1
ATOM 2799 N N . GLU B 1 123 ? 40.858 81.709 28.224 1.00 44.75 123 GLU B N 1
ATOM 2800 C CA . GLU B 1 123 ? 42.297 81.801 27.847 1.00 50.93 123 GLU B CA 1
ATOM 2801 C C . GLU B 1 123 ? 42.507 81.089 26.524 1.00 48.26 123 GLU B C 1
ATOM 2802 O O . GLU B 1 123 ? 42.996 81.671 25.564 1.00 49.77 123 GLU B O 1
ATOM 2808 N N . GLN B 1 124 ? 42.067 79.842 26.512 1.00 45.71 124 GLN B N 1
ATOM 2809 C CA . GLN B 1 124 ? 42.148 78.941 25.372 1.00 47.67 124 GLN B CA 1
ATOM 2810 C C . GLN B 1 124 ? 41.506 79.421 24.089 1.00 46.98 124 GLN B C 1
ATOM 2811 O O . GLN B 1 124 ? 42.170 79.476 23.064 1.00 45.16 124 GLN B O 1
ATOM 2817 N N . THR B 1 125 ? 40.227 79.750 24.138 1.00 39.49 125 THR B N 1
ATOM 2818 C CA . THR B 1 125 ? 39.421 79.969 22.929 1.00 41.58 125 THR B CA 1
ATOM 2819 C C . THR B 1 125 ? 38.759 81.375 22.744 1.00 41.27 125 THR B C 1
ATOM 2820 O O . THR B 1 125 ? 38.138 81.635 21.697 1.00 43.16 125 THR B O 1
ATOM 2824 N N . GLY B 1 126 ? 38.874 82.262 23.745 1.00 34.08 126 GLY B N 1
ATOM 2825 C CA . GLY B 1 126 ? 38.428 83.669 23.663 1.00 31.12 126 GLY B CA 1
ATOM 2826 C C . GLY B 1 126 ? 37.161 84.109 24.407 1.00 27.32 126 GLY B C 1
ATOM 2827 O O . GLY B 1 126 ? 36.989 85.301 24.729 1.00 25.52 126 GLY B O 1
ATOM 2828 N N . ALA B 1 127 ? 36.270 83.157 24.646 1.00 25.85 127 ALA B N 1
ATOM 2829 C CA . ALA B 1 127 ? 34.942 83.434 25.166 1.00 24.52 127 ALA B CA 1
ATOM 2830 C C . ALA B 1 127 ? 34.382 82.166 25.771 1.00 25.42 127 ALA B C 1
ATOM 2831 O O . ALA B 1 127 ? 34.385 81.140 25.109 1.00 24.43 127 ALA B O 1
ATOM 2833 N N . ALA B 1 128 ? 33.883 82.252 27.008 1.00 22.31 128 ALA B N 1
ATOM 2834 C CA . ALA B 1 128 ? 33.226 81.151 27.678 1.00 21.65 128 ALA B CA 1
ATOM 2835 C C . ALA B 1 128 ? 32.106 81.666 28.576 1.00 22.38 128 ALA B C 1
ATOM 2836 O O . ALA B 1 128 ? 32.168 82.819 29.083 1.00 22.51 128 ALA B O 1
ATOM 2838 N N . ILE B 1 129 ? 31.069 80.861 28.727 1.00 19.41 129 ILE B N 1
ATOM 2839 C CA . ILE B 1 129 ? 29.938 81.214 29.583 1.00 18.60 129 ILE B CA 1
ATOM 2840 C C . ILE B 1 129 ? 29.585 80.045 30.487 1.00 19.87 129 ILE B C 1
ATOM 2841 O O . ILE B 1 129 ? 29.815 78.891 30.127 1.00 20.86 129 ILE B O 1
ATOM 2846 N N . LEU B 1 130 ? 29.046 80.355 31.653 1.00 18.59 130 LEU B N 1
ATOM 2847 C CA . LEU B 1 130 ? 28.440 79.352 32.489 1.00 19.70 130 LEU B CA 1
ATOM 2848 C C . LEU B 1 130 ? 26.984 79.176 32.066 1.00 19.93 130 LEU B C 1
ATOM 2849 O O . LEU B 1 130 ? 26.270 80.158 31.836 1.00 18.38 130 LEU B O 1
ATOM 2854 N N . ALA B 1 131 ? 26.557 77.932 32.009 1.00 17.33 131 ALA B N 1
ATOM 2855 C CA . ALA B 1 131 ? 25.177 77.602 31.668 1.00 18.69 131 ALA B CA 1
ATOM 2856 C C . ALA B 1 131 ? 24.766 76.246 32.269 1.00 18.93 131 ALA B C 1
ATOM 2857 O O . ALA B 1 131 ? 25.600 75.465 32.687 1.00 19.42 131 ALA B O 1
ATOM 2859 N N . VAL B 1 132 ? 23.468 76.002 32.321 1.00 19.89 132 VAL B N 1
ATOM 2860 C CA . VAL B 1 132 ? 22.955 74.704 32.736 1.00 19.46 132 VAL B CA 1
ATOM 2861 C C . VAL B 1 132 ? 21.946 74.181 31.690 1.00 20.94 132 VAL B C 1
ATOM 2862 O O . VAL B 1 132 ? 21.289 74.968 31.012 1.00 21.41 132 VAL B O 1
ATOM 2866 N N . PRO B 1 133 ? 21.783 72.863 31.597 1.00 19.65 133 PRO B N 1
ATOM 2867 C CA . PRO B 1 133 ? 20.767 72.369 30.654 1.00 20.11 133 PRO B CA 1
ATOM 2868 C C . PRO B 1 133 ? 19.370 72.821 31.004 1.00 18.49 133 PRO B C 1
ATOM 2869 O O . PRO B 1 133 ? 18.988 72.876 32.206 1.00 19.10 133 PRO B O 1
ATOM 2873 N N . VAL B 1 134 ? 18.583 73.063 29.963 1.00 18.65 134 VAL B N 1
ATOM 2874 C CA . VAL B 1 134 ? 17.187 73.335 30.133 1.00 20.89 134 VAL B CA 1
ATOM 2875 C C . VAL B 1 134 ? 16.455 72.032 30.515 1.00 24.11 134 VAL B C 1
ATOM 2876 O O . VAL B 1 134 ? 16.686 71.008 29.894 1.00 23.85 134 VAL B O 1
ATOM 2880 N N . LYS B 1 135 ? 15.580 72.093 31.519 1.00 23.76 135 LYS B N 1
ATOM 2881 C CA . LYS B 1 135 ? 14.782 70.923 31.934 1.00 27.34 135 LYS B CA 1
ATOM 2882 C C . LYS B 1 135 ? 13.302 71.038 31.575 1.00 26.84 135 LYS B C 1
ATOM 2883 O O . LYS B 1 135 ? 12.644 70.017 31.378 1.00 29.96 135 LYS B O 1
ATOM 2889 N N . ASP B 1 136 ? 12.767 72.253 31.488 1.00 23.95 136 ASP B N 1
ATOM 2890 C CA . ASP B 1 136 ? 11.385 72.448 31.101 1.00 21.33 136 ASP B CA 1
ATOM 2891 C C . ASP B 1 136 ? 11.212 72.446 29.564 1.00 20.20 136 ASP B C 1
ATOM 2892 O O . ASP B 1 136 ? 12.137 72.726 28.808 1.00 19.59 136 ASP B O 1
ATOM 2897 N N . THR B 1 137 ? 10.023 72.119 29.104 1.00 17.87 137 THR B N 1
ATOM 2898 C CA . THR B 1 137 ? 9.639 72.356 27.769 1.00 16.24 137 THR B CA 1
ATOM 2899 C C . THR B 1 137 ? 9.622 73.876 27.561 1.00 16.74 137 THR B C 1
ATOM 2900 O O . THR B 1 137 ? 9.146 74.605 28.430 1.00 18.26 137 THR B O 1
ATOM 2904 N N . ILE B 1 138 ? 10.159 74.306 26.437 1.00 17.48 138 ILE B N 1
ATOM 2905 C CA . ILE B 1 138 ? 10.121 75.736 26.050 1.00 17.86 138 ILE B CA 1
ATOM 2906 C C . ILE B 1 138 ? 9.277 75.917 24.794 1.00 17.33 138 ILE B C 1
ATOM 2907 O O . ILE B 1 138 ? 9.485 75.196 23.828 1.00 17.80 138 ILE B O 1
ATOM 2912 N N . LYS B 1 139 ? 8.353 76.876 24.806 1.00 17.04 139 LYS B N 1
ATOM 2913 C CA . LYS B 1 139 ? 7.545 77.193 23.658 1.00 17.60 139 LYS B CA 1
ATOM 2914 C C . LYS B 1 139 ? 7.648 78.668 23.321 1.00 17.37 139 LYS B C 1
ATOM 2915 O O . LYS B 1 139 ? 7.845 79.498 24.200 1.00 17.34 139 LYS B O 1
ATOM 2921 N N . ARG B 1 140 ? 7.480 78.972 22.046 1.00 19.87 140 ARG B N 1
ATOM 2922 C CA . ARG B 1 140 ? 7.304 80.339 21.612 1.00 19.45 140 ARG B CA 1
ATOM 2923 C C . ARG B 1 140 ? 5.818 80.553 21.591 1.00 19.55 140 ARG B C 1
ATOM 2924 O O . ARG B 1 140 ? 5.058 79.684 21.100 1.00 21.73 140 ARG B O 1
ATOM 2932 N N . VAL B 1 141 ? 5.386 81.692 22.118 1.00 18.11 141 VAL B N 1
ATOM 2933 C CA . VAL B 1 141 ? 3.991 81.995 22.328 1.00 19.49 141 VAL B CA 1
ATOM 2934 C C . VAL B 1 141 ? 3.672 83.401 21.813 1.00 22.05 141 VAL B C 1
ATOM 2935 O O . VAL B 1 141 ? 4.438 84.334 22.058 1.00 24.56 141 VAL B O 1
ATOM 2939 N N . GLN B 1 142 ? 2.588 83.536 21.062 1.00 20.68 142 GLN B N 1
ATOM 2940 C CA . GLN B 1 142 ? 2.129 84.865 20.622 1.00 23.58 142 GLN B CA 1
ATOM 2941 C C . GLN B 1 142 ? 0.736 85.125 21.144 1.00 22.35 142 GLN B C 1
ATOM 2942 O O . GLN B 1 142 ? -0.178 84.374 20.843 1.00 23.52 142 GLN B O 1
ATOM 2948 N N . ASP B 1 143 ? 0.558 86.212 21.909 1.00 23.03 143 ASP B N 1
ATOM 2949 C CA . ASP B 1 143 ? -0.738 86.525 22.581 1.00 25.28 143 ASP B CA 1
ATOM 2950 C C . ASP B 1 143 ? -1.411 85.294 23.218 1.00 23.40 143 ASP B C 1
ATOM 2951 O O . ASP B 1 143 ? -2.568 84.977 22.976 1.00 22.68 143 ASP B O 1
ATOM 2956 N N . LEU B 1 144 ? -0.601 84.582 23.975 1.00 24.58 144 LEU B N 1
ATOM 2957 C CA . LEU B 1 144 ? -1.036 83.418 24.770 1.00 22.83 144 LEU B CA 1
ATOM 2958 C C . LEU B 1 144 ? -1.521 82.232 23.908 1.00 24.32 144 LEU B C 1
ATOM 2959 O O . LEU B 1 144 ? -2.223 81.359 24.400 1.00 24.74 144 LEU B O 1
ATOM 2964 N N . GLN B 1 145 ? -1.106 82.198 22.645 1.00 21.63 145 GLN B N 1
ATOM 2965 C CA . GLN B 1 145 ? -1.328 81.074 21.776 1.00 25.00 145 GLN B CA 1
ATOM 2966 C C . GLN B 1 145 ? 0.008 80.466 21.427 1.00 21.68 145 GLN B C 1
ATOM 2967 O O . GLN B 1 145 ? 0.876 81.149 20.913 1.00 22.72 145 GLN B O 1
ATOM 2973 N N . VAL B 1 146 ? 0.185 79.158 21.634 1.00 21.16 146 VAL B N 1
ATOM 2974 C CA . VAL B 1 146 ? 1.473 78.552 21.298 1.00 19.86 146 VAL B CA 1
ATOM 2975 C C . VAL B 1 146 ? 1.745 78.604 19.784 1.00 21.54 146 VAL B C 1
ATOM 2976 O O . VAL B 1 146 ? 0.876 78.243 18.978 1.00 24.05 146 VAL B O 1
ATOM 2980 N N . SER B 1 147 ? 2.950 79.009 19.418 1.00 21.98 147 SER B N 1
ATOM 2981 C CA . SER B 1 147 ? 3.397 79.018 18.020 1.00 25.91 147 SER B CA 1
ATOM 2982 C C . SER B 1 147 ? 4.182 77.802 17.693 1.00 28.77 147 SER B C 1
ATOM 2983 O O . SER B 1 147 ? 3.945 77.197 16.667 1.00 30.35 147 SER B O 1
ATOM 2986 N N . GLU B 1 148 ? 5.160 77.476 18.529 1.00 24.40 148 GLU B N 1
ATOM 2987 C CA . GLU B 1 148 ? 5.991 76.284 18.343 1.00 26.29 148 GLU B CA 1
ATOM 2988 C C . GLU B 1 148 ? 6.570 75.845 19.661 1.00 22.28 148 GLU B C 1
ATOM 2989 O O . GLU B 1 148 ? 6.735 76.646 20.579 1.00 20.67 148 GLU B O 1
ATOM 2995 N N . THR B 1 149 ? 6.972 74.591 19.702 1.00 21.62 149 THR B N 1
ATOM 2996 C CA . THR B 1 149 ? 7.805 74.076 20.770 1.00 19.27 149 THR B CA 1
ATOM 2997 C C . THR B 1 149 ? 9.220 74.118 20.274 1.00 21.75 149 THR B C 1
ATOM 2998 O O . THR B 1 149 ? 9.489 73.699 19.133 1.00 23.35 149 THR B O 1
ATOM 3002 N N . ILE B 1 150 ? 10.126 74.645 21.104 1.00 20.67 150 ILE B N 1
ATOM 3003 C CA . ILE B 1 150 ? 11.550 74.727 20.728 1.00 23.13 150 ILE B CA 1
ATOM 3004 C C . ILE B 1 150 ? 12.201 73.394 21.045 1.00 24.12 150 ILE B C 1
ATOM 3005 O O . ILE B 1 150 ? 12.138 72.937 22.149 1.00 26.58 150 ILE B O 1
ATOM 3010 N N . GLU B 1 151 ? 12.876 72.790 20.082 1.00 27.90 151 GLU B N 1
ATOM 3011 C CA . GLU B 1 151 ? 13.455 71.468 20.240 1.00 33.13 151 GLU B CA 1
ATOM 3012 C C . GLU B 1 151 ? 14.433 71.546 21.408 1.00 36.82 151 GLU B C 1
ATOM 3013 O O . GLU B 1 151 ? 15.261 72.444 21.485 1.00 30.75 151 GLU B O 1
ATOM 3019 N N . ARG B 1 152 ? 14.304 70.631 22.355 1.00 35.76 152 ARG B N 1
ATOM 3020 C CA . ARG B 1 152 ? 14.918 70.823 23.661 1.00 42.23 152 ARG B CA 1
ATOM 3021 C C . ARG B 1 152 ? 16.309 70.209 23.896 1.00 39.77 152 ARG B C 1
ATOM 3022 O O . ARG B 1 152 ? 16.984 70.566 24.865 1.00 38.12 152 ARG B O 1
ATOM 3030 N N . SER B 1 153 ? 16.741 69.348 22.995 1.00 42.15 153 SER B N 1
ATOM 3031 C CA . SER B 1 153 ? 17.796 68.384 23.308 1.00 44.37 153 SER B CA 1
ATOM 3032 C C . SER B 1 153 ? 19.104 69.073 23.688 1.00 40.96 153 SER B C 1
ATOM 3033 O O . SER B 1 153 ? 19.801 68.653 24.607 1.00 47.41 153 SER B O 1
ATOM 3036 N N . SER B 1 154 ? 19.404 70.146 22.993 1.00 35.14 154 SER B N 1
ATOM 3037 C CA . SER B 1 154 ? 20.681 70.803 23.136 1.00 33.66 154 SER B CA 1
ATOM 3038 C C . SER B 1 154 ? 20.502 72.243 23.700 1.00 31.72 154 SER B C 1
ATOM 3039 O O . SER B 1 154 ? 21.392 73.078 23.475 1.00 26.04 154 SER B O 1
ATOM 3042 N N . LEU B 1 155 ? 19.371 72.519 24.387 1.00 25.54 155 LEU B N 1
ATOM 3043 C CA . LEU B 1 155 ? 19.114 73.867 24.958 1.00 24.38 155 LEU B CA 1
ATOM 3044 C C . LEU B 1 155 ? 19.738 74.033 26.328 1.00 22.77 155 LEU B C 1
ATOM 3045 O O . LEU B 1 155 ? 19.675 73.119 27.195 1.00 19.36 155 LEU B O 1
ATOM 3050 N N . TRP B 1 156 ? 20.324 75.215 26.529 1.00 20.25 156 TRP B N 1
ATOM 3051 C CA . TRP B 1 156 ? 20.954 75.559 27.812 1.00 19.51 156 TRP B CA 1
ATOM 3052 C C . TRP B 1 156 ? 20.501 76.951 28.251 1.00 18.06 156 TRP B C 1
ATOM 3053 O O . TRP B 1 156 ? 20.354 77.847 27.426 1.00 20.15 156 TRP B O 1
ATOM 3064 N N . ALA B 1 157 ? 20.209 77.058 29.538 1.00 16.98 157 ALA B N 1
ATOM 3065 C CA . ALA B 1 157 ? 19.911 78.314 30.223 1.00 18.47 157 ALA B CA 1
ATOM 3066 C C . ALA B 1 157 ? 21.240 78.917 30.676 1.00 18.74 157 ALA B C 1
ATOM 3067 O O . ALA B 1 157 ? 21.943 78.378 31.498 1.00 18.54 157 ALA B O 1
ATOM 3069 N N . VAL B 1 158 ? 21.487 80.131 30.226 1.00 18.40 158 VAL B N 1
ATOM 3070 C CA . VAL B 1 158 ? 22.753 80.778 30.404 1.00 18.50 158 VAL B CA 1
ATOM 3071 C C . VAL B 1 158 ? 22.756 81.615 31.679 1.00 18.37 158 VAL B C 1
ATOM 3072 O O . VAL B 1 158 ? 21.749 82.243 32.046 1.00 18.76 158 VAL B O 1
ATOM 3076 N N . GLN B 1 159 ? 23.898 81.581 32.367 1.00 18.27 159 GLN B N 1
ATOM 3077 C CA . GLN B 1 159 ? 24.127 82.311 33.600 1.00 18.37 159 GLN B CA 1
ATOM 3078 C C . GLN B 1 159 ? 25.291 83.306 33.402 1.00 18.30 159 GLN B C 1
ATOM 3079 O O . GLN B 1 159 ? 25.656 83.641 32.265 1.00 19.65 159 GLN B O 1
ATOM 3085 N N . THR B 1 160 ? 25.826 83.852 34.499 1.00 16.79 160 THR B N 1
ATOM 3086 C CA . THR B 1 160 ? 27.059 84.597 34.461 1.00 15.85 160 THR B CA 1
ATOM 3087 C C . THR B 1 160 ? 27.842 84.027 35.655 1.00 15.59 160 THR B C 1
ATOM 3088 O O . THR B 1 160 ? 27.213 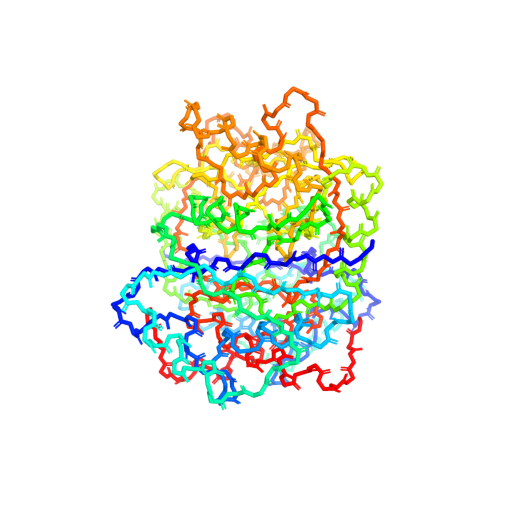83.394 36.521 1.00 15.03 160 THR B O 1
ATOM 3092 N N . PRO B 1 161 ? 29.151 84.204 35.726 1.00 15.06 161 PRO B N 1
ATOM 3093 C CA . PRO B 1 161 ? 29.923 85.034 34.800 1.00 16.19 161 PRO B CA 1
ATOM 3094 C C . PRO B 1 161 ? 30.060 84.555 33.366 1.00 15.48 161 PRO B C 1
ATOM 3095 O O . PRO B 1 161 ? 29.875 83.367 33.053 1.00 15.87 161 PRO B O 1
ATOM 3099 N N . GLN B 1 162 ? 30.427 85.499 32.493 1.00 15.98 162 GLN B N 1
ATOM 3100 C CA . GLN B 1 162 ? 30.879 85.217 31.168 1.00 16.60 162 GLN B CA 1
ATOM 3101 C C . GLN B 1 162 ? 32.298 85.795 31.071 1.00 16.70 162 GLN B C 1
ATOM 3102 O O . GLN B 1 162 ? 32.513 86.932 31.417 1.00 17.36 162 GLN B O 1
ATOM 3108 N N . ALA B 1 163 ? 33.217 85.023 30.508 1.00 18.38 163 ALA B N 1
ATOM 3109 C CA . ALA B 1 163 ? 34.640 85.353 30.519 1.00 17.53 163 ALA B CA 1
ATOM 3110 C C . ALA B 1 163 ? 35.126 85.514 29.098 1.00 19.38 163 ALA B C 1
ATOM 3111 O O . ALA B 1 163 ? 34.813 84.721 28.214 1.00 19.20 163 ALA B O 1
ATOM 3113 N N . PHE B 1 164 ? 35.908 86.542 28.878 1.00 19.24 164 PHE B N 1
ATOM 3114 C CA . PHE B 1 164 ? 36.423 86.823 27.522 1.00 20.55 164 PHE B CA 1
ATOM 3115 C C . PHE B 1 164 ? 37.817 87.439 27.580 1.00 21.05 164 PHE B C 1
ATOM 3116 O O . PHE B 1 164 ? 38.218 88.081 28.583 1.00 19.98 164 PHE B O 1
ATOM 3124 N N . ARG B 1 165 ? 38.530 87.316 26.466 1.00 21.89 165 ARG B N 1
ATOM 3125 C CA . ARG B 1 165 ? 39.638 88.222 26.220 1.00 24.55 165 ARG B CA 1
ATOM 3126 C C . ARG B 1 165 ? 39.056 89.639 26.000 1.00 22.77 165 ARG B C 1
ATOM 3127 O O . ARG B 1 165 ? 38.116 89.830 25.195 1.00 23.54 165 ARG B O 1
ATOM 3135 N N . LEU B 1 166 ? 39.628 90.624 26.682 1.00 22.82 166 LEU B N 1
ATOM 3136 C CA . LEU B 1 166 ? 39.122 91.976 26.648 1.00 22.19 166 LEU B CA 1
ATOM 3137 C C . LEU B 1 166 ? 38.903 92.513 25.242 1.00 23.34 166 LEU B C 1
ATOM 3138 O O . LEU B 1 166 ? 37.832 93.038 24.924 1.00 22.41 166 LEU B O 1
ATOM 3143 N N . SER B 1 167 ? 39.929 92.381 24.393 1.00 24.91 167 SER B N 1
ATOM 3144 C CA . SER B 1 167 ? 39.857 92.945 23.046 1.00 24.36 167 SER B CA 1
ATOM 3145 C C . SER B 1 167 ? 38.687 92.372 22.231 1.00 21.76 167 SER B C 1
ATOM 3146 O O . SER B 1 167 ? 37.984 93.115 21.515 1.00 24.39 167 SER B O 1
ATOM 3149 N N . LEU B 1 168 ? 38.483 91.059 22.370 1.00 24.21 168 LEU B N 1
ATOM 3150 C CA . LEU B 1 168 ? 37.440 90.340 21.658 1.00 23.78 168 LEU B CA 1
ATOM 3151 C C . LEU B 1 168 ? 36.079 90.872 22.087 1.00 21.92 168 LEU B C 1
ATOM 3152 O O . LEU B 1 168 ? 35.243 91.232 21.253 1.00 21.85 168 LEU B O 1
ATOM 3157 N N . LEU B 1 169 ? 35.876 91.007 23.383 1.00 21.51 169 LEU B N 1
ATOM 3158 C CA . LEU B 1 169 ? 34.603 91.513 23.898 1.00 20.77 169 LEU B CA 1
ATOM 3159 C C . LEU B 1 169 ? 34.391 93.004 23.587 1.00 21.22 169 LEU B C 1
ATOM 3160 O O . LEU B 1 169 ? 33.269 93.383 23.237 1.00 19.58 169 LEU B O 1
ATOM 3165 N N . MET B 1 170 ? 35.449 93.831 23.677 1.00 20.67 170 MET B N 1
ATOM 3166 C CA . MET B 1 170 ? 35.361 95.262 23.273 1.00 23.55 170 MET B CA 1
ATOM 3167 C C . MET B 1 170 ? 34.887 95.430 21.786 1.00 21.14 170 MET B C 1
ATOM 3168 O O . MET B 1 170 ? 33.983 96.223 21.462 1.00 20.19 170 MET B O 1
ATOM 3173 N N . LYS B 1 171 ? 35.499 94.651 20.928 1.00 22.99 171 LYS B N 1
ATOM 3174 C CA . LYS B 1 171 ? 35.123 94.587 19.518 1.00 24.36 171 LYS B CA 1
ATOM 3175 C C . LYS B 1 171 ? 33.664 94.200 19.288 1.00 22.89 171 LYS B C 1
ATOM 3176 O O . LYS B 1 171 ? 32.944 94.799 18.476 1.00 24.17 171 LYS B O 1
ATOM 3182 N N . ALA B 1 172 ? 33.244 93.187 20.016 1.00 20.61 172 ALA B N 1
ATOM 3183 C CA . ALA B 1 172 ? 31.859 92.736 19.975 1.00 21.15 172 ALA B CA 1
ATOM 3184 C C . ALA B 1 172 ? 30.930 93.879 20.379 1.00 19.26 172 ALA B C 1
ATOM 3185 O O . ALA B 1 172 ? 29.949 94.144 19.688 1.00 19.11 172 ALA B O 1
ATOM 3187 N N . HIS B 1 173 ? 31.255 94.590 21.475 1.00 19.56 173 HIS B N 1
ATOM 3188 C CA . HIS B 1 173 ? 30.430 95.659 21.966 1.00 18.76 173 HIS B CA 1
ATOM 3189 C C . HIS B 1 173 ? 30.457 96.859 20.997 1.00 19.50 173 HIS B C 1
ATOM 3190 O O . HIS B 1 173 ? 29.426 97.506 20.743 1.00 19.08 173 HIS B O 1
ATOM 3197 N N . ALA B 1 174 ? 31.619 97.096 20.381 1.00 19.11 174 ALA B N 1
ATOM 3198 C CA . ALA B 1 174 ? 31.731 98.208 19.384 1.00 21.59 174 ALA B CA 1
ATOM 3199 C C . ALA B 1 174 ? 30.857 97.978 18.177 1.00 20.08 174 ALA B C 1
ATOM 3200 O O . ALA B 1 174 ? 30.170 98.880 17.739 1.00 21.39 174 ALA B O 1
ATOM 3202 N N . GLU B 1 175 ? 30.912 96.779 17.641 1.00 21.89 175 GLU B N 1
ATOM 3203 C CA . GLU B 1 175 ? 30.160 96.477 16.441 1.00 23.64 175 GLU B CA 1
ATOM 3204 C C . GLU B 1 175 ? 28.699 96.517 16.785 1.00 23.87 175 GLU B C 1
ATOM 3205 O O . GLU B 1 175 ? 27.902 97.129 16.058 1.00 23.64 175 GLU B O 1
ATOM 3211 N N . ALA B 1 176 ? 28.308 95.923 17.918 1.00 20.42 176 ALA B N 1
ATOM 3212 C CA . ALA B 1 176 ? 26.859 95.915 18.260 1.00 20.66 176 ALA B CA 1
ATOM 3213 C C . ALA B 1 176 ? 26.326 97.302 18.414 1.00 20.19 176 ALA B C 1
ATOM 3214 O O . ALA B 1 176 ? 25.216 97.600 17.928 1.00 23.28 176 ALA B O 1
ATOM 3216 N N . GLU B 1 177 ? 27.109 98.181 19.048 1.00 22.26 177 GLU B N 1
ATOM 3217 C CA . GLU B 1 177 ? 26.694 99.574 19.229 1.00 23.34 177 GLU B CA 1
ATOM 3218 C C . GLU B 1 177 ? 26.518 100.237 17.851 1.00 23.54 177 GLU B C 1
ATOM 3219 O O . GLU B 1 177 ? 25.523 100.863 17.590 1.00 24.52 177 GLU B O 1
ATOM 3225 N N . ARG B 1 178 ? 27.481 100.080 16.979 1.00 25.52 178 ARG B N 1
ATOM 3226 C CA . ARG B 1 178 ? 27.366 100.648 15.623 1.00 28.51 178 ARG B CA 1
ATOM 3227 C C . ARG B 1 178 ? 26.086 100.168 14.865 1.00 29.95 178 ARG B C 1
ATOM 3228 O O . ARG B 1 178 ? 25.399 100.947 14.157 1.00 30.74 178 ARG B O 1
ATOM 3236 N N . LYS B 1 179 ? 25.753 98.894 15.024 1.00 25.37 179 LYS B N 1
ATOM 3237 C CA . LYS B 1 179 ? 24.638 98.309 14.319 1.00 26.69 179 LYS B CA 1
ATOM 3238 C C . LYS B 1 179 ? 23.301 98.494 15.015 1.00 25.15 179 LYS B C 1
ATOM 3239 O O . LYS B 1 179 ? 22.276 98.133 14.443 1.00 27.60 179 LYS B O 1
ATOM 3245 N N . GLY B 1 180 ? 23.293 99.024 16.246 1.00 23.26 180 GLY B N 1
ATOM 3246 C CA . GLY B 1 180 ? 22.098 99.116 17.028 1.00 23.36 180 GLY B CA 1
ATOM 3247 C C . GLY B 1 180 ? 21.618 97.766 17.513 1.00 24.97 180 GLY B C 1
ATOM 3248 O O . GLY B 1 180 ? 20.429 97.604 17.807 1.00 25.00 180 GLY B O 1
ATOM 3249 N N . PHE B 1 181 ? 22.532 96.814 17.643 1.00 24.56 181 PHE B N 1
ATOM 3250 C CA . PHE B 1 181 ? 22.178 95.472 18.059 1.00 26.71 181 PHE B CA 1
ATOM 3251 C C . PHE B 1 181 ? 22.146 95.478 19.584 1.00 27.86 181 PHE B C 1
ATOM 3252 O O . PHE B 1 181 ? 23.095 95.945 20.231 1.00 24.38 181 PHE B O 1
ATOM 3260 N N . LEU B 1 182 ? 21.007 95.073 20.128 1.00 29.35 182 LEU B N 1
ATOM 3261 C CA . LEU B 1 182 ? 20.874 94.789 21.559 1.00 37.00 182 LEU B CA 1
ATOM 3262 C C . LEU B 1 182 ? 20.851 93.262 21.760 1.00 37.74 182 LEU B C 1
ATOM 3263 O O . LEU B 1 182 ? 19.993 92.562 21.213 1.00 37.93 182 LEU B O 1
ATOM 3268 N N . GLY B 1 183 ? 21.821 92.760 22.526 1.00 36.02 183 GLY B N 1
ATOM 3269 C CA . GLY B 1 183 ? 21.873 91.361 22.943 1.00 34.58 183 GLY B CA 1
ATOM 3270 C C . GLY B 1 183 ? 21.452 91.226 24.392 1.00 32.39 183 GLY B C 1
ATOM 3271 O O . GLY B 1 183 ? 21.572 92.186 25.191 1.00 33.87 183 GLY B O 1
ATOM 3272 N N . THR B 1 184 ? 20.930 90.051 24.756 1.00 29.37 184 THR B N 1
ATOM 3273 C CA . THR B 1 184 ? 20.524 89.843 26.158 1.00 30.59 184 THR B CA 1
ATOM 3274 C C . THR B 1 184 ? 21.707 89.470 27.054 1.00 27.61 184 THR B C 1
ATOM 3275 O O . THR B 1 184 ? 21.596 89.501 28.263 1.00 29.27 184 THR B O 1
ATOM 3279 N N . ASP B 1 185 ? 22.813 89.067 26.454 1.00 23.19 185 ASP B N 1
ATOM 3280 C CA . ASP B 1 185 ? 23.990 88.718 27.198 1.00 21.21 185 ASP B CA 1
ATOM 3281 C C . ASP B 1 185 ? 25.173 89.086 26.343 1.00 20.57 185 ASP B C 1
ATOM 3282 O O . ASP B 1 185 ? 25.015 89.427 25.186 1.00 19.07 185 ASP B O 1
ATOM 3287 N N . ASP B 1 186 ? 26.339 89.030 26.963 1.00 18.72 186 ASP B N 1
ATOM 3288 C CA . ASP B 1 186 ? 27.562 89.394 26.326 1.00 19.01 186 ASP B CA 1
ATOM 3289 C C . ASP B 1 186 ? 27.980 88.432 25.244 1.00 18.41 186 ASP B C 1
ATOM 3290 O O . ASP B 1 186 ? 28.406 88.836 24.172 1.00 17.21 186 ASP B O 1
ATOM 3295 N N . ALA B 1 187 ? 27.762 87.147 25.490 1.00 18.54 187 ALA B N 1
ATOM 3296 C CA . ALA B 1 187 ? 28.140 86.143 24.518 1.00 19.93 187 ALA B CA 1
ATOM 3297 C C . ALA B 1 187 ? 27.415 86.387 23.168 1.00 18.48 187 ALA B C 1
ATOM 3298 O O . ALA B 1 187 ? 28.021 86.201 22.102 1.00 19.75 187 ALA B O 1
ATOM 33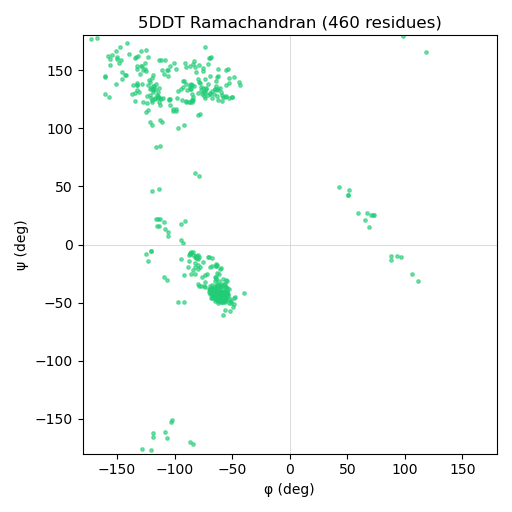00 N N . SER B 1 188 ? 26.148 86.803 23.234 1.00 20.49 188 SER B N 1
ATOM 3301 C CA . SER B 1 188 ? 25.363 87.034 22.014 1.00 22.23 188 SER B CA 1
ATOM 3302 C C . SER B 1 188 ? 26.038 88.033 21.098 1.00 22.77 188 SER B C 1
ATOM 3303 O O . SER B 1 188 ? 25.973 87.895 19.855 1.00 24.07 188 SER B O 1
ATOM 3306 N N . LEU B 1 189 ? 26.721 89.007 21.688 1.00 19.05 189 LEU B N 1
ATOM 3307 C CA . LEU B 1 189 ? 27.462 90.027 20.881 1.00 20.22 189 LEU B CA 1
ATOM 3308 C C . LEU B 1 189 ? 28.659 89.388 20.157 1.00 20.42 189 LEU B C 1
ATOM 3309 O O . LEU B 1 189 ? 28.948 89.749 18.994 1.00 19.16 189 LEU B O 1
ATOM 3314 N N . VAL B 1 190 ? 29.359 88.482 20.842 1.00 20.03 190 VAL B N 1
ATOM 3315 C CA . VAL B 1 190 ? 30.516 87.774 20.254 1.00 23.40 190 VAL B CA 1
ATOM 3316 C C . VAL B 1 190 ? 30.016 86.814 19.148 1.00 23.92 190 VAL B C 1
ATOM 3317 O O . VAL B 1 190 ? 30.653 86.714 18.081 1.00 25.91 190 VAL B O 1
ATOM 3321 N N . GLU B 1 191 ? 28.870 86.200 19.368 1.00 22.93 191 GLU B N 1
ATOM 3322 C CA . GLU B 1 191 ? 28.265 85.282 18.408 1.00 24.96 191 GLU B CA 1
ATOM 3323 C C . GLU B 1 191 ? 27.880 85.991 17.106 1.00 29.06 191 GLU B C 1
ATOM 3324 O O . GLU B 1 191 ? 27.850 85.345 16.038 1.00 29.17 191 GLU B O 1
ATOM 3330 N N . GLN B 1 192 ? 27.561 87.285 17.192 1.00 24.71 192 GLN B N 1
ATOM 3331 C CA . GLN B 1 192 ? 27.251 88.090 15.997 1.00 28.96 192 GLN B CA 1
ATOM 3332 C C . GLN B 1 192 ? 28.478 88.480 15.168 1.00 32.99 192 GLN B C 1
ATOM 3333 O O . GLN B 1 192 ? 28.309 88.901 14.030 1.00 34.41 192 GLN B O 1
ATOM 3339 N N . MET B 1 193 ? 29.694 88.364 15.698 1.00 30.81 193 MET B N 1
ATOM 3340 C CA . MET B 1 193 ? 30.892 88.709 14.932 1.00 33.86 193 MET B CA 1
ATOM 3341 C C . MET B 1 193 ? 31.300 87.618 13.956 1.00 36.55 193 MET B C 1
ATOM 3342 O O . MET B 1 193 ? 31.066 86.449 14.216 1.00 36.35 193 MET B O 1
ATOM 3347 N N . GLU B 1 194 ? 31.995 87.986 12.880 1.00 42.40 194 GLU B N 1
ATOM 3348 C CA . GLU B 1 194 ? 32.436 86.995 11.871 1.00 44.15 194 GLU B CA 1
ATOM 3349 C C . GLU B 1 194 ? 33.206 85.798 12.498 1.00 44.64 194 GLU B C 1
ATOM 3350 O O . GLU B 1 194 ? 32.798 84.628 12.352 1.00 45.48 194 GLU B O 1
ATOM 3356 N N . GLY B 1 195 ? 34.286 86.078 13.220 1.00 39.99 195 GLY B N 1
ATOM 3357 C CA . GLY B 1 195 ? 35.069 84.986 13.834 1.00 44.96 195 GLY B CA 1
ATOM 3358 C C . GLY B 1 195 ? 34.412 84.248 15.023 1.00 43.65 195 GLY B C 1
ATOM 3359 O O . GLY B 1 195 ? 34.885 83.184 15.442 1.00 45.26 195 GLY B O 1
ATOM 3360 N N . GLY B 1 196 ? 33.306 84.782 15.530 1.00 36.18 196 GLY B N 1
ATOM 3361 C CA . GLY B 1 196 ? 32.903 84.567 16.908 1.00 33.76 196 GLY B CA 1
ATOM 3362 C C . GLY B 1 196 ? 32.487 83.167 17.310 1.00 31.46 196 GLY B C 1
ATOM 3363 O O . GLY B 1 196 ? 31.595 82.568 16.703 1.00 39.69 196 GLY B O 1
ATOM 3364 N N . SER B 1 197 ? 33.113 82.659 18.352 1.00 30.26 197 SER B N 1
ATOM 3365 C CA . SER B 1 197 ? 32.688 81.407 18.941 1.00 31.26 197 SER B CA 1
ATOM 3366 C C . SER B 1 197 ? 32.832 81.421 20.471 1.00 27.98 197 SER B C 1
ATOM 3367 O O . SER B 1 197 ? 33.738 82.032 21.042 1.00 27.96 197 SER B O 1
ATOM 3370 N N . VAL B 1 198 ? 31.909 80.741 21.114 1.00 25.28 198 VAL B N 1
ATOM 3371 C CA . VAL B 1 198 ? 31.710 80.863 22.562 1.00 25.19 198 VAL B CA 1
ATOM 3372 C C . VAL B 1 198 ? 31.576 79.429 23.094 1.00 24.96 198 VAL B C 1
ATOM 3373 O O . VAL B 1 198 ? 30.710 78.685 22.618 1.00 24.79 198 VAL B O 1
ATOM 3377 N N . ARG B 1 199 ? 32.439 79.079 24.049 1.00 25.23 199 ARG B N 1
ATOM 3378 C CA . ARG B 1 199 ? 32.416 77.801 24.753 1.00 28.01 199 ARG B CA 1
ATOM 3379 C C . ARG B 1 199 ? 31.552 77.818 26.015 1.00 27.15 199 ARG B C 1
ATOM 3380 O O . ARG B 1 199 ? 31.379 78.850 26.658 1.00 22.24 199 ARG B O 1
ATOM 3388 N N . VAL B 1 200 ? 31.034 76.659 26.385 1.00 25.85 200 VAL B N 1
ATOM 3389 C CA . VAL B 1 200 ? 30.151 76.545 27.506 1.00 24.95 200 VAL B CA 1
ATOM 3390 C C . VAL B 1 200 ? 30.822 75.739 28.611 1.00 25.90 200 VAL B C 1
ATOM 3391 O O . VAL B 1 200 ? 31.418 74.722 28.317 1.00 28.58 200 VAL B O 1
ATOM 3395 N N . VAL B 1 201 ? 30.730 76.214 29.857 1.00 23.23 201 VAL B N 1
ATOM 3396 C CA . VAL B 1 201 ? 31.067 75.465 31.050 1.00 24.31 201 VAL B CA 1
ATOM 3397 C C . VAL B 1 201 ? 29.795 75.197 31.831 1.00 22.16 201 VAL B C 1
ATOM 3398 O O . VAL B 1 201 ? 29.047 76.107 32.123 1.00 20.50 201 VAL B O 1
ATOM 3402 N N . GLU B 1 202 ? 29.521 73.933 32.138 1.00 22.11 202 GLU B N 1
ATOM 3403 C CA . GLU B 1 202 ? 28.296 73.634 32.864 1.00 24.08 202 GLU B CA 1
ATOM 3404 C C . GLU B 1 202 ? 28.391 74.151 34.283 1.00 23.37 202 GLU B C 1
ATOM 3405 O O . GLU B 1 202 ? 29.371 73.883 34.980 1.00 23.74 202 GLU B O 1
ATOM 3411 N N . GLY B 1 203 ? 27.380 74.900 34.720 1.00 22.56 203 GLY B N 1
ATOM 3412 C CA . GLY B 1 203 ? 27.348 75.455 36.072 1.00 23.97 203 GLY B CA 1
ATOM 3413 C C . GLY B 1 203 ? 26.448 74.691 37.013 1.00 23.94 203 GLY B C 1
ATOM 3414 O O . GLY B 1 203 ? 26.219 73.469 36.869 1.00 23.61 203 GLY B O 1
ATOM 3415 N N . SER B 1 204 ? 25.925 75.420 37.972 1.00 23.95 204 SER B N 1
ATOM 3416 C CA . SER B 1 204 ? 25.093 74.862 39.051 1.00 24.35 204 SER B CA 1
ATOM 3417 C C . SER B 1 204 ? 23.698 75.503 39.005 1.00 23.80 204 SER B C 1
ATOM 3418 O O . SER B 1 204 ? 23.544 76.694 38.714 1.00 21.95 204 SER B O 1
ATOM 3421 N N . TYR B 1 205 ? 22.667 74.714 39.307 1.00 22.18 205 TYR B N 1
ATOM 3422 C CA . TYR B 1 205 ? 21.320 75.254 39.435 1.00 22.13 205 TYR B CA 1
ATOM 3423 C C . TYR B 1 205 ? 21.081 76.200 40.611 1.00 21.26 205 TYR B C 1
ATOM 3424 O O . TYR B 1 205 ? 20.059 76.874 40.648 1.00 21.14 205 TYR B O 1
ATOM 3433 N N . THR B 1 206 ? 22.019 76.279 41.540 1.00 21.58 206 THR B N 1
ATOM 3434 C CA . THR B 1 206 ? 21.923 77.203 42.639 1.00 22.07 206 THR B CA 1
ATOM 3435 C C . THR B 1 206 ? 22.464 78.623 42.307 1.00 21.53 206 THR B C 1
ATOM 3436 O O . THR B 1 206 ? 22.306 79.517 43.119 1.00 19.20 206 THR B O 1
ATOM 3440 N N . ASN B 1 207 ? 23.076 78.818 41.126 1.00 22.81 207 ASN B N 1
ATOM 3441 C CA . ASN B 1 207 ? 23.562 80.153 40.703 1.00 21.46 207 ASN B CA 1
ATOM 3442 C C . ASN B 1 207 ? 22.428 81.038 40.186 1.00 22.18 207 ASN B C 1
ATOM 3443 O O . ASN B 1 207 ? 22.430 81.502 39.062 1.00 25.67 207 ASN B O 1
ATOM 3448 N N . ILE B 1 208 ? 21.454 81.275 41.037 1.00 20.44 208 ILE B N 1
ATOM 3449 C CA . ILE B 1 208 ? 20.252 81.966 40.667 1.00 20.04 208 ILE B CA 1
ATOM 3450 C C . ILE B 1 208 ? 20.450 83.493 40.675 1.00 21.22 208 ILE B C 1
ATOM 3451 O O . ILE B 1 208 ? 21.249 84.018 41.471 1.00 18.70 208 ILE B O 1
ATOM 3456 N N . LYS B 1 209 ? 19.706 84.168 39.779 1.00 20.48 209 LYS B N 1
ATOM 3457 C CA . LYS B 1 209 ? 19.704 85.624 39.714 1.00 20.66 209 LYS B CA 1
ATOM 3458 C C . LYS B 1 209 ? 18.570 86.083 40.559 1.00 20.42 209 LYS B C 1
ATOM 3459 O O . LYS B 1 209 ? 17.427 85.644 40.363 1.00 22.92 209 LYS B O 1
ATOM 3465 N N . LEU B 1 210 ? 18.839 86.925 41.532 1.00 20.27 210 LEU B N 1
ATOM 3466 C CA . LEU B 1 210 ? 17.785 87.376 42.476 1.00 21.64 210 LEU B CA 1
ATOM 3467 C C . LEU B 1 210 ? 17.104 88.659 42.024 1.00 24.51 210 LEU B C 1
ATOM 3468 O O . LEU B 1 210 ? 17.644 89.751 42.194 1.00 27.92 210 LEU B O 1
ATOM 3473 N N . THR B 1 211 ? 15.899 88.549 41.477 1.00 26.71 211 THR B N 1
ATOM 3474 C CA . THR B 1 211 ? 15.144 89.717 41.024 1.00 26.30 211 THR B CA 1
ATOM 3475 C C . THR B 1 211 ? 13.757 89.875 41.605 1.00 28.32 211 THR B C 1
ATOM 3476 O O . THR B 1 211 ? 13.151 90.927 41.389 1.00 30.89 211 THR B O 1
ATOM 3480 N N . THR B 1 212 ? 13.254 88.878 42.336 1.00 23.88 212 THR B N 1
ATOM 3481 C CA . THR B 1 212 ? 11.899 88.915 42.899 1.00 25.99 212 THR B CA 1
ATOM 3482 C C . THR B 1 212 ? 11.939 88.521 44.358 1.00 24.40 212 THR B C 1
ATOM 3483 O O . THR B 1 212 ? 12.909 87.937 44.817 1.00 24.59 212 THR B O 1
ATOM 3487 N N . PRO B 1 213 ? 10.896 88.834 45.110 1.00 25.33 213 PRO B N 1
ATOM 3488 C CA . PRO B 1 213 ? 10.764 88.311 46.461 1.00 26.52 213 PRO B CA 1
ATOM 3489 C C . PRO B 1 213 ? 10.858 86.763 46.582 1.00 24.89 213 PRO B C 1
ATOM 3490 O O . PRO B 1 213 ? 11.514 86.226 47.491 1.00 25.71 213 PRO B O 1
ATOM 3494 N N . ASP B 1 214 ? 10.209 86.054 45.672 1.00 28.15 214 ASP B N 1
ATOM 3495 C CA . ASP B 1 214 ? 10.382 84.606 45.608 1.00 26.52 214 ASP B CA 1
ATOM 3496 C C . ASP B 1 214 ? 11.842 84.158 45.375 1.00 25.92 214 ASP B C 1
ATOM 3497 O O . ASP B 1 214 ? 12.261 83.098 45.906 1.00 24.33 214 ASP B O 1
ATOM 3502 N N . ASP B 1 215 ? 12.610 84.913 44.585 1.00 22.44 215 ASP B N 1
ATOM 3503 C CA . ASP B 1 215 ? 14.033 84.547 44.450 1.00 23.83 215 ASP B CA 1
ATOM 3504 C C . ASP B 1 215 ? 14.790 84.704 45.780 1.00 22.91 215 ASP B C 1
ATOM 3505 O O . ASP B 1 215 ? 15.674 83.913 46.092 1.00 20.13 215 ASP B O 1
ATOM 3510 N N . LEU B 1 216 ? 14.423 85.729 46.561 1.00 22.83 216 LEU B N 1
ATOM 3511 C CA . LEU B 1 216 ? 15.071 85.972 47.867 1.00 24.32 216 LEU B CA 1
ATOM 3512 C C . LEU B 1 216 ? 14.747 84.855 48.811 1.00 23.99 216 LEU B C 1
ATOM 3513 O O . LEU B 1 216 ? 15.577 84.433 49.598 1.00 22.66 216 LEU B O 1
ATOM 3518 N N . THR B 1 217 ? 13.512 84.352 48.731 1.00 24.93 217 THR B N 1
ATOM 3519 C CA . THR B 1 217 ? 13.169 83.207 49.535 1.00 24.81 217 THR B CA 1
ATOM 3520 C C . THR B 1 217 ? 14.046 81.985 49.264 1.00 23.57 217 THR B C 1
ATOM 3521 O O . THR B 1 217 ? 14.542 81.347 50.229 1.00 23.31 217 THR B O 1
ATOM 3525 N N . SER B 1 218 ? 14.243 81.664 47.976 1.00 24.24 218 SER B N 1
ATOM 3526 C CA . SER B 1 218 ? 15.127 80.564 47.592 1.00 25.77 218 SER B CA 1
ATOM 3527 C C . SER B 1 218 ? 16.569 80.846 48.048 1.00 24.07 218 SER B C 1
ATOM 3528 O O . SER B 1 218 ? 17.254 79.949 48.505 1.00 21.73 218 SER B O 1
ATOM 3531 N N . ALA B 1 219 ? 17.015 82.103 47.886 1.00 22.83 219 ALA B N 1
ATOM 3532 C CA . ALA B 1 219 ? 18.377 82.495 48.259 1.00 22.29 219 ALA B CA 1
ATOM 3533 C C . ALA B 1 219 ? 18.710 82.242 49.719 1.00 20.89 219 ALA B C 1
ATOM 3534 O O . ALA B 1 219 ? 19.762 81.745 50.047 1.00 20.76 219 ALA B O 1
ATOM 3536 N N . GLU B 1 220 ? 17.796 82.633 50.593 1.00 26.31 220 GLU B N 1
ATOM 3537 C CA . GLU B 1 220 ? 17.903 82.366 52.030 1.00 26.92 220 GLU B CA 1
ATOM 3538 C C . GLU B 1 220 ? 18.113 80.886 52.315 1.00 27.40 220 GLU B C 1
ATOM 3539 O O . GLU B 1 220 ? 18.978 80.493 53.111 1.00 26.45 220 GLU B O 1
ATOM 3545 N N . ALA B 1 221 ? 17.345 80.035 51.625 1.00 25.16 221 ALA B N 1
ATOM 3546 C CA . ALA B 1 221 ? 17.495 78.574 51.798 1.00 25.02 221 ALA B CA 1
ATOM 3547 C C . ALA B 1 221 ? 18.780 78.001 51.243 1.00 24.24 221 ALA B C 1
ATOM 3548 O O . ALA B 1 221 ? 19.338 77.065 51.810 1.00 24.04 221 ALA B O 1
ATOM 3550 N N . ILE B 1 222 ? 19.231 78.503 50.093 1.00 21.10 222 ILE B N 1
ATOM 3551 C CA . ILE B 1 222 ? 20.534 78.082 49.544 1.00 22.95 222 ILE B CA 1
ATOM 3552 C C . ILE B 1 222 ? 21.660 78.404 50.570 1.00 26.40 222 ILE B C 1
ATOM 3553 O O . ILE B 1 222 ? 22.509 77.550 50.845 1.00 30.02 222 ILE B O 1
ATOM 3558 N N . MET B 1 223 ? 21.660 79.619 51.122 1.00 29.23 223 MET B N 1
ATOM 3559 C CA . MET B 1 223 ? 22.717 80.022 52.094 1.00 32.25 223 MET B CA 1
ATOM 3560 C C . MET B 1 223 ? 22.672 79.121 53.326 1.00 37.14 223 MET B C 1
ATOM 3561 O O . MET B 1 223 ? 23.697 78.629 53.770 1.00 33.97 223 MET B O 1
ATOM 3566 N N . GLU B 1 224 ? 21.468 78.936 53.881 1.00 37.85 224 GLU B N 1
ATOM 3567 C CA .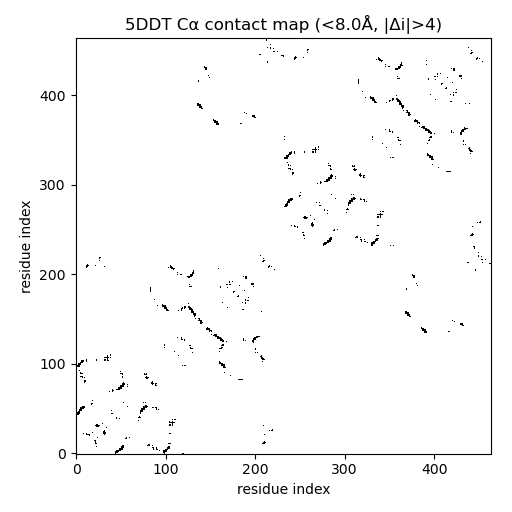 GLU B 1 224 ? 21.295 78.047 55.052 1.00 43.22 224 GLU B CA 1
ATOM 3568 C C . GLU B 1 224 ? 21.790 76.629 54.798 1.00 41.06 224 GLU B C 1
ATOM 3569 O O . GLU B 1 224 ? 22.415 76.028 55.651 1.00 43.95 224 GLU B O 1
ATOM 3575 N N . SER B 1 225 ? 21.524 76.112 53.610 1.00 41.14 225 SER B N 1
ATOM 3576 C CA . SER B 1 225 ? 21.905 74.758 53.251 1.00 41.91 225 SER B CA 1
ATOM 3577 C C . SER B 1 225 ? 23.373 74.592 52.844 1.00 45.50 225 SER B C 1
ATOM 3578 O O . SER B 1 225 ? 23.876 73.461 52.798 1.00 46.34 225 SER B O 1
ATOM 3581 N N . GLU B 1 226 ? 24.056 75.682 52.507 1.00 47.69 226 GLU B N 1
ATOM 3582 C CA . GLU B 1 226 ? 25.393 75.549 51.941 1.00 53.22 226 GLU B CA 1
ATOM 3583 C C . GLU B 1 226 ? 26.400 75.153 52.997 1.00 55.18 226 GLU B C 1
ATOM 3584 O O . GLU B 1 226 ? 27.340 74.411 52.709 1.00 57.31 226 GLU B O 1
ATOM 3590 N N . SER B 1 227 ? 26.169 75.618 54.218 1.00 62.94 227 SER B N 1
ATOM 3591 C CA . SER B 1 227 ? 26.817 75.068 55.419 1.00 66.18 227 SER B CA 1
ATOM 3592 C C . SER B 1 227 ? 26.986 73.510 55.457 1.00 65.78 227 SER B C 1
ATOM 3593 O O . SER B 1 227 ? 28.057 73.018 55.831 1.00 65.23 227 SER B O 1
ATOM 3596 N N . GLY B 1 228 ? 25.961 72.753 55.034 1.00 59.10 228 GLY B N 1
ATOM 3597 C CA . GLY B 1 228 ? 25.807 71.344 55.433 1.00 53.14 228 GLY B CA 1
ATOM 3598 C C . GLY B 1 228 ? 26.038 70.163 54.487 1.00 49.24 228 GLY B C 1
ATOM 3599 O O . GLY B 1 228 ? 26.690 70.257 53.428 1.00 43.84 228 GLY B O 1
ATOM 3600 N N . ASN B 1 229 ? 25.485 69.020 54.901 1.00 43.82 229 ASN B N 1
ATOM 3601 C CA . ASN B 1 229 ? 25.640 67.763 54.158 1.00 43.77 229 ASN B CA 1
ATOM 3602 C C . ASN B 1 229 ? 24.954 67.980 52.839 1.00 45.58 229 ASN B C 1
ATOM 3603 O O . ASN B 1 229 ? 23.926 68.638 52.781 1.00 45.08 229 ASN B O 1
ATOM 3608 N N . LYS B 1 230 ? 25.512 67.487 51.759 1.00 46.31 230 LYS B N 1
ATOM 3609 C CA . LYS B 1 230 ? 24.840 67.715 50.498 1.00 51.48 230 LYS B CA 1
ATOM 3610 C C . LYS B 1 230 ? 24.373 66.391 49.941 1.00 44.72 230 LYS B C 1
ATOM 3611 O O . LYS B 1 230 ? 25.159 65.459 49.786 1.00 30.78 230 LYS B O 1
ATOM 3617 N N . HIS B 1 231 ? 23.079 66.332 49.635 1.00 44.61 231 HIS B N 1
ATOM 3618 C CA . HIS B 1 231 ? 22.535 65.168 49.006 1.00 43.36 231 HIS B CA 1
ATOM 3619 C C . HIS B 1 231 ? 22.868 65.244 47.541 1.00 42.92 231 HIS B C 1
ATOM 3620 O O . HIS B 1 231 ? 22.850 66.324 46.917 1.00 39.75 231 HIS B O 1
ATOM 3627 N N . VAL B 1 232 ? 23.168 64.061 47.012 1.00 42.30 232 VAL B N 1
ATOM 3628 C CA . VAL B 1 232 ? 23.243 63.799 45.608 1.00 45.31 232 VAL B CA 1
ATOM 3629 C C . VAL B 1 232 ? 22.059 62.872 45.201 1.00 46.68 232 VAL B C 1
ATOM 3630 O O . VAL B 1 232 ? 21.479 61.884 45.819 1.00 39.92 232 VAL B O 1
#

Foldseek 3Di:
DAEEEEEELAPQADDDPALVRQQQDDQPHGGLLVLQVVQLLPQPRHAEYEYEAAPSRPVVVVVSDVVDDGPHHYHYHHADNHPLRSSLSSLVVDDDWDKYWYAYSQQNPDHNVLVVVQRVVQVVAFKEFEWAADDDWDFDADPNHTDGTDDRPPDIGTHDTMMGGSVLLNVLSVVCVVVVHDDPDSQVSQVVDVPRDYYYDYDDPLRDRDHDPVSSVSVNVCVVPPVHDDDD/DAEEEEEELAPQADDDPAPVRQQQDDQPHGGLLVLQVVQLQPAPRHAEYEYEAAPSRPVVVVVNVVVDDGPHHYHYHYADNHRLRSRLSSLVPDDDFDKYWYAYSQQNPDHNVLVVVQRVVQVPPFKEFEWAADDDWDFDDDPNHTDGTDDRDPDIGTHDTMMGGSVLLNVLSVVCVVVVNDDPDSLVSQVPDPVRDYHYDYDDPSRDRDHDPVSSVSVNVCVVPVPDDDDD

CATH classification: 3.90.550.10

Organism: Bacillus subtilis (strain 168) (NCBI:txid224308)

Nearest PDB structures (foldseek):
  5ddv-assembly1_A-2  TM=9.894E-01  e=4.897E-44  Bacillus subtilis subsp. subtilis str. 168
  5hs2-assembly1_A  TM=9.749E-01  e=1.360E-42  Bacillus subtilis subsp. subtilis str. 168
  5hs2-assembly1_B  TM=9.885E-01  e=1.169E-40  Bacillus subtilis subsp. subtilis str. 168
  3n9w-assembly1_B  TM=9.139E-01  e=3.236E-22  Escherichia coli K-12
  2px7-assembly1_B  TM=9.023E-01  e=2.069E-19  Thermus thermophilus HB8

InterPro domains:
  IPR001228 2-C-methyl-D-erythritol 4-phosphate cytidylyltransferase [MF_00108] (2-223)
  IPR001228 2-C-methyl-D-erythritol 4-phosphate cytidylyltransferase [TIGR00453] (5-223)
  IPR018294 4-diphosphocytidyl-2C-methyl-D-erythritol synthase, conserved site [PS01295] (100-107)
  IPR029044 Nucleotide-diphospho-sugar transferases [G3DSA:3.90.550.10] (1-232)
  IPR029044 Nucleotide-diphospho-sugar transferases [SSF53448] (4-224)
  IPR034683 Cytidylyltransferase IspD/TarI [PF01128] (5-224)
  IPR034683 Cytidylyltransferase IspD/TarI [cd02516] (5-219)
  IPR050088 IspD/TarI cytidylyltransferase, baterial-type [PTHR32125] (3-229)

Solvent-accessible surface area: 21063 Å² total; per-residue (Å²): 153,27,0,5,0,0,0,0,11,14,37,4,30,122,158,59,145,45,19,143,25,21,0,36,62,112,1,107,46,29,11,2,0,0,21,0,0,96,22,0,19,65,11,212,50,10,68,30,0,0,0,2,2,28,94,132,9,72,130,71,0,90,108,21,34,84,91,42,124,49,150,18,67,43,68,32,12,24,17,28,80,124,34,22,103,1,0,20,89,0,1,116,22,14,183,122,104,42,16,0,0,1,0,7,0,0,10,8,9,2,86,58,122,20,0,66,88,0,7,52,33,0,83,136,68,0,0,0,0,0,0,8,45,20,107,44,8,5,0,37,8,91,138,73,61,16,64,79,45,12,103,81,102,24,3,31,18,5,10,10,0,1,0,0,90,15,63,44,0,54,121,0,2,43,55,2,94,225,123,58,55,146,16,63,10,2,0,7,3,0,42,82,13,176,84,25,50,0,59,2,15,98,16,38,98,30,2,46,59,5,19,49,32,71,36,28,26,22,0,68,7,19,50,111,44,88,110,45,146,182,146,170,160,22,0,4,0,0,0,0,12,16,36,7,34,122,155,63,145,37,15,138,28,28,0,35,64,115,2,111,47,30,10,2,0,0,22,0,0,96,21,0,18,68,11,216,65,10,67,19,0,0,0,1,3,31,92,115,8,74,133,73,0,99,105,24,26,84,94,49,124,51,145,19,66,41,60,33,15,26,17,27,96,95,39,25,98,1,0,23,86,0,1,112,21,14,171,123,105,38,12,0,0,0,0,6,0,0,10,8,11,2,69,58,126,30,0,67,101,0,8,51,45,0,82,142,59,0,0,0,0,0,0,8,44,17,124,43,12,6,0,45,8,131,127,66,66,16,72,82,45,12,104,69,99,16,3,31,17,6,9,8,0,1,0,0,91,16,62,49,0,52,116,1,2,42,41,3,103,181,103,62,66,124,18,58,12,3,0,6,3,0,44,94,15,189,77,23,47,0,49,2,6,98,17,34,101,23,1,45,56,7,16,42,26,68,36,30,28,22,0,70,11,13,55,112,51,80,109,46,150,176,148,150

Secondary structure (DSSP, 8-state):
--EEEEEESTTSSS---TT--GGG-EETTEEHHHHHHHHHHH-TTEEEEEEEE-GGGHHHHHHHHHHS--SSEEEEEE--SSHHHHHHHHHHT--SSSEEEE--TT-TT--HHHHHHHHHHHHHHSEEEEEEE--S-EEEEETTEEEEEPP-TTEEEEEEEEEEEHHHHHHHHHHHHHHT---SSHHHHHHHSTT---EEEE--TT-----SHHHHHHHHHHHHHHTS----/--EEEEEESTTSSS---TT--GGG-EETTEEHHHHHHHHHHH-TTEEEEEEEE-GGGHHHHHHHHHTS--SSEEEEEE--SSHHHHHHHHHTT--SSSEEEE--TT-TT--HHHHHHHHHHHHHHSEEEEEEE--S-EEEEETTEEEEEPP-TTEEEEEEEEEEEHHHHHHHHHHHHHHT---SSHHHHHHTSTT---EEEE--TT-----SHHHHHHHHHHHHHHTS----

B-factor: mean 28.61, std 11.84, range [12.49, 97.28]